Protein AF-A0A933X780-F1 (afdb_monomer)

Solvent-accessible surface area (backbone atoms only — not comparable to full-atom values): 26373 Å² total; per-residue (Å²): 142,81,84,84,80,80,88,83,80,74,68,68,57,56,55,50,53,47,51,50,50,56,69,68,38,46,68,58,71,57,32,76,36,94,58,9,57,83,72,39,31,42,80,44,82,34,67,61,39,40,53,51,49,52,52,54,51,42,51,50,52,38,51,47,37,66,68,48,60,63,80,64,69,94,68,64,56,72,90,46,49,69,42,48,34,57,36,42,28,83,54,33,42,28,38,35,42,24,36,75,82,37,40,37,42,33,31,51,51,22,10,68,27,38,39,36,30,56,84,65,19,63,86,53,32,74,75,35,64,69,56,46,60,54,41,38,73,46,78,52,78,54,53,70,69,55,45,46,51,52,47,52,50,49,42,44,65,73,75,48,58,47,68,86,70,44,24,36,87,72,56,53,68,48,69,44,62,50,68,47,98,84,69,45,77,39,59,31,39,34,31,46,35,33,29,45,48,30,97,90,43,75,90,71,52,42,39,32,29,28,28,17,77,78,76,30,67,23,28,38,38,29,84,81,46,69,53,52,86,75,60,95,56,51,38,57,43,44,74,45,68,83,56,63,83,54,38,8,45,75,69,65,36,69,46,38,86,36,72,59,30,54,53,49,54,45,54,51,51,34,53,54,50,42,49,50,38,58,58,57,63,52,96,61,101,64,86,66,49,74,87,38,51,71,44,78,49,73,46,57,37,85,87,31,46,37,39,39,38,31,33,74,84,34,38,39,42,30,31,46,85,22,33,76,29,36,39,36,34,36,87,65,35,74,62,40,42,76,78,36,61,78,56,41,66,74,51,52,66,52,83,48,75,66,55,66,69,56,50,47,48,53,45,51,52,54,36,48,58,71,72,47,53,62,75,72,51,54,52,35,81,79,60,50,74,43,70,40,76,38,83,41,99,47,90,94,38,71,41,67,44,50,34,36,38,36,33,26,37,61,45,90,84,45,44,85,78,56,51,91,59,56,25,31,37,31,30,34,21,44,83,79,72,32,74,24,31,38,40,44,65,44,89,58,58,74,60,61,87,73,63,95,59,46,46,56,39,20,63,33,48,68,72,76,74,81,74,73,80,70,79,83,81,126

Mean predicted aligned error: 11.71 Å

Nearest PDB structures (foldseek):
  3kvc-assembly1_B  TM=4.389E-01  e=2.195E+00  Bos taurus
  3kvc-assembly1_A  TM=3.727E-01  e=4.472E+00  Bos taurus
  5ulg-assembly1_B  TM=3.854E-01  e=4.234E+00  Bos taurus
  4f3d-assembly1_B  TM=4.021E-01  e=5.880E+00  Bos taurus
  4f2z-assembly1_E  TM=4.090E-01  e=6.211E+00  Bos taurus

Structure (mmCIF, N/CA/C/O backbone):
data_AF-A0A933X780-F1
#
_entry.id   AF-A0A933X780-F1
#
loop_
_atom_site.group_PDB
_atom_site.id
_atom_site.type_symbol
_atom_site.label_atom_id
_atom_site.label_alt_id
_atom_site.label_comp_id
_atom_site.label_asym_id
_atom_site.label_entity_id
_atom_site.label_seq_id
_atom_site.pdbx_PDB_ins_code
_atom_site.Cartn_x
_atom_site.Cartn_y
_atom_site.Cartn_z
_atom_site.occupancy
_atom_site.B_iso_or_equiv
_atom_site.auth_seq_id
_atom_site.auth_comp_id
_atom_site.auth_asym_id
_atom_site.auth_atom_id
_atom_site.pdbx_PDB_model_num
ATOM 1 N N . MET A 1 1 ? -65.358 -18.734 24.220 1.00 37.41 1 MET A N 1
ATOM 2 C CA . MET A 1 1 ? -64.863 -18.271 22.906 1.00 37.41 1 MET A CA 1
ATOM 3 C C . MET A 1 1 ? -64.076 -16.989 23.114 1.00 37.41 1 MET A C 1
ATOM 5 O O . MET A 1 1 ? -64.685 -15.950 23.309 1.00 37.41 1 MET A O 1
ATOM 9 N N . VAL A 1 2 ? -62.746 -17.065 23.125 1.00 32.84 2 VAL A N 1
ATOM 10 C CA . VAL A 1 2 ? -61.863 -15.896 23.002 1.00 32.84 2 VAL A CA 1
ATOM 11 C C . VAL A 1 2 ? -60.892 -16.249 21.886 1.00 32.84 2 VAL A C 1
ATOM 13 O O . VAL A 1 2 ? -60.167 -17.237 21.983 1.00 32.84 2 VAL A O 1
ATOM 16 N N . ALA A 1 3 ? -61.006 -15.525 20.777 1.00 35.06 3 ALA A N 1
ATOM 17 C CA . ALA A 1 3 ? -60.247 -15.760 19.564 1.00 35.06 3 ALA A CA 1
ATOM 18 C C . ALA A 1 3 ? -58.777 -15.384 19.782 1.00 35.06 3 ALA A C 1
ATOM 20 O O . ALA A 1 3 ? -58.467 -14.284 20.238 1.00 35.06 3 ALA A O 1
ATOM 21 N N . ALA A 1 4 ? -57.884 -16.311 19.439 1.00 42.75 4 ALA A N 1
ATOM 22 C CA . ALA A 1 4 ? -56.458 -16.064 19.330 1.00 42.75 4 ALA A CA 1
ATOM 23 C C . ALA A 1 4 ? -56.209 -15.078 18.179 1.00 42.75 4 ALA A C 1
ATOM 25 O O . ALA A 1 4 ? -56.385 -15.415 17.008 1.00 42.75 4 ALA A O 1
ATOM 26 N N . LEU A 1 5 ? -55.816 -13.851 18.519 1.00 39.56 5 LEU A N 1
ATOM 27 C CA . LEU A 1 5 ? -55.283 -12.881 17.569 1.00 39.56 5 LEU A CA 1
ATOM 28 C C . LEU A 1 5 ? -53.861 -13.309 17.197 1.00 39.56 5 LEU A C 1
ATOM 30 O O . LEU A 1 5 ? -52.920 -13.151 17.972 1.00 39.56 5 LEU A O 1
ATOM 34 N N . ALA A 1 6 ? -53.731 -13.892 16.008 1.00 47.03 6 ALA A N 1
ATOM 35 C CA . ALA A 1 6 ? -52.452 -14.127 15.361 1.00 47.03 6 ALA A CA 1
ATOM 36 C C . ALA A 1 6 ? -51.762 -12.782 15.083 1.00 47.03 6 ALA A C 1
ATOM 38 O O . ALA A 1 6 ? -52.353 -11.901 14.463 1.00 47.03 6 ALA A O 1
ATOM 39 N N . LEU A 1 7 ? -50.515 -12.642 15.533 1.00 37.78 7 LEU A N 1
ATOM 40 C CA . LEU A 1 7 ? -49.607 -11.551 15.173 1.00 37.78 7 LEU A CA 1
ATOM 41 C C . LEU A 1 7 ? -49.130 -11.718 13.718 1.00 37.78 7 LEU A C 1
ATOM 43 O O . LEU A 1 7 ? -48.535 -12.755 13.416 1.00 37.78 7 LEU A O 1
ATOM 47 N N . PRO A 1 8 ? -49.290 -10.717 12.830 1.00 53.56 8 PRO A N 1
ATOM 48 C CA . PRO A 1 8 ? -48.587 -10.686 11.553 1.00 53.56 8 PRO A CA 1
ATOM 49 C C . PRO A 1 8 ? -47.634 -9.474 11.431 1.00 53.56 8 PRO A C 1
ATOM 51 O O . PRO A 1 8 ? -47.855 -8.429 12.031 1.00 53.56 8 PRO A O 1
ATOM 54 N N . ALA A 1 9 ? -46.624 -9.610 10.558 1.00 44.94 9 ALA A N 1
ATOM 55 C CA . ALA A 1 9 ? -45.923 -8.525 9.839 1.00 44.94 9 ALA A CA 1
ATOM 56 C C . ALA A 1 9 ? -44.580 -7.934 10.345 1.00 44.94 9 ALA A C 1
ATOM 58 O O . ALA A 1 9 ? -44.161 -6.923 9.794 1.00 44.94 9 ALA A O 1
ATOM 59 N N . ALA A 1 10 ? -43.824 -8.565 11.254 1.00 52.78 10 ALA A N 1
ATOM 60 C CA . ALA A 1 10 ? -42.455 -8.095 11.570 1.00 52.78 10 ALA A CA 1
ATOM 61 C C . ALA A 1 10 ? -41.345 -8.654 10.645 1.00 52.78 10 ALA A C 1
ATOM 63 O O . ALA A 1 10 ? -40.285 -8.054 10.519 1.00 52.78 10 ALA A O 1
ATOM 64 N N . THR A 1 11 ? -41.567 -9.786 9.969 1.00 55.78 11 THR A N 1
ATOM 65 C CA . THR A 1 11 ? -40.511 -10.488 9.206 1.00 55.78 11 THR A CA 1
ATOM 66 C C . THR A 1 11 ? -40.310 -9.989 7.773 1.00 55.78 11 THR A C 1
ATOM 68 O O . THR A 1 11 ? -39.254 -10.208 7.193 1.00 55.78 11 THR A O 1
ATOM 71 N N . ARG A 1 12 ? -41.299 -9.309 7.174 1.00 57.72 12 ARG A N 1
ATOM 72 C CA . ARG A 1 12 ? -41.181 -8.814 5.787 1.00 57.72 12 ARG A CA 1
ATOM 73 C C . ARG A 1 12 ? -40.270 -7.591 5.659 1.00 57.72 12 ARG A C 1
ATOM 75 O O . ARG A 1 12 ? -39.669 -7.408 4.607 1.00 57.72 12 ARG A O 1
ATOM 82 N N . ASP A 1 13 ? -40.169 -6.778 6.708 1.00 74.56 13 ASP A N 1
ATOM 83 C CA . ASP A 1 13 ? -39.358 -5.553 6.704 1.00 74.56 13 ASP A CA 1
ATOM 84 C C . ASP A 1 13 ? -37.859 -5.878 6.856 1.00 74.56 13 ASP A C 1
ATOM 86 O O . ASP A 1 13 ? -37.012 -5.347 6.142 1.00 74.56 13 ASP A O 1
ATOM 90 N N . THR A 1 14 ? -37.521 -6.868 7.691 1.00 79.62 14 THR A N 1
ATOM 91 C CA . THR A 1 14 ? -36.128 -7.276 7.939 1.00 79.62 14 THR A CA 1
ATOM 92 C C . THR A 1 14 ? -35.443 -7.874 6.709 1.00 79.62 14 THR A C 1
ATOM 94 O O . THR A 1 14 ? -34.278 -7.575 6.445 1.00 79.62 14 THR A O 1
ATOM 97 N N . ASP A 1 15 ? -36.158 -8.690 5.928 1.00 85.25 15 ASP A N 1
ATOM 98 C CA . ASP A 1 15 ? -35.606 -9.297 4.710 1.00 85.25 15 ASP A CA 1
ATOM 99 C C . ASP A 1 15 ? -35.384 -8.250 3.614 1.00 85.25 15 ASP A C 1
ATOM 101 O O . ASP A 1 15 ? -34.365 -8.283 2.918 1.00 85.25 15 ASP A O 1
ATOM 105 N N . PHE A 1 16 ? -36.303 -7.288 3.493 1.00 87.00 16 PHE A N 1
ATOM 106 C CA . PHE A 1 16 ? -36.179 -6.180 2.550 1.00 87.00 16 PHE A CA 1
ATOM 107 C C . PHE A 1 16 ? -34.971 -5.296 2.885 1.00 87.00 16 PHE A C 1
ATOM 109 O O . PHE A 1 16 ? -34.128 -5.056 2.021 1.00 87.00 16 PHE A O 1
ATOM 116 N N . GLN A 1 17 ? -34.826 -4.891 4.151 1.00 87.06 17 GLN A N 1
ATOM 117 C CA . GLN A 1 17 ? -33.679 -4.102 4.612 1.00 87.06 17 GLN A CA 1
ATOM 118 C C . GLN A 1 17 ? -32.352 -4.838 4.400 1.00 87.06 17 GLN A C 1
ATOM 120 O O . GLN A 1 17 ? -31.374 -4.239 3.948 1.00 87.06 17 GLN A O 1
ATOM 125 N N . ARG A 1 18 ? -32.310 -6.152 4.664 1.00 92.81 18 ARG A N 1
ATOM 126 C CA . ARG A 1 18 ? -31.123 -6.971 4.388 1.00 92.81 18 ARG A CA 1
ATOM 127 C C . ARG A 1 18 ? -30.786 -6.982 2.902 1.00 92.81 18 ARG A C 1
ATOM 129 O O . ARG A 1 18 ? -29.632 -6.759 2.550 1.00 92.81 18 ARG A O 1
ATOM 136 N N . GLN A 1 19 ? -31.763 -7.223 2.030 1.00 91.69 19 GLN A N 1
ATOM 137 C CA . GLN A 1 19 ? -31.530 -7.225 0.584 1.00 91.69 19 GLN A CA 1
ATOM 138 C C . GLN A 1 19 ? -31.039 -5.867 0.084 1.00 91.69 19 GLN A C 1
ATOM 140 O O . GLN A 1 19 ? -30.086 -5.829 -0.693 1.00 91.69 19 GLN A O 1
ATOM 145 N N . GLN A 1 20 ? -31.628 -4.774 0.567 1.00 90.94 20 GLN A N 1
ATOM 146 C CA . GLN A 1 20 ? -31.200 -3.423 0.221 1.00 90.94 20 GLN A CA 1
ATOM 147 C C . GLN A 1 20 ? -29.749 -3.168 0.655 1.00 90.94 20 GLN A C 1
ATOM 149 O O . GLN A 1 20 ? -28.922 -2.792 -0.172 1.00 90.94 20 GLN A O 1
ATOM 154 N N . LEU A 1 21 ? -29.393 -3.493 1.903 1.00 91.00 21 LEU A N 1
ATOM 155 C CA . LEU A 1 21 ? -28.020 -3.359 2.405 1.00 91.00 21 LEU A CA 1
ATOM 156 C C . LEU A 1 21 ? -27.009 -4.160 1.565 1.00 91.00 21 LEU A C 1
ATOM 158 O O . LEU A 1 21 ? -25.900 -3.695 1.301 1.00 91.00 21 LEU A O 1
ATOM 162 N N . LEU A 1 22 ? -27.378 -5.372 1.139 1.00 93.56 22 LEU A N 1
ATOM 163 C CA . LEU A 1 22 ? -26.531 -6.214 0.293 1.00 93.56 22 LEU A CA 1
ATOM 164 C C . LEU A 1 22 ? -26.395 -5.670 -1.132 1.00 93.56 22 LEU A C 1
ATOM 166 O O . LEU A 1 22 ? -25.344 -5.852 -1.745 1.00 93.56 22 LEU A O 1
ATOM 170 N N . GLN A 1 23 ? -27.424 -5.027 -1.682 1.00 89.50 23 GLN A N 1
ATOM 171 C CA . GLN A 1 23 ? -27.367 -4.406 -3.008 1.00 89.50 23 GLN A CA 1
ATOM 172 C C . GLN A 1 23 ? -26.502 -3.140 -2.984 1.00 89.50 23 GLN A C 1
ATOM 174 O O . GLN A 1 23 ? -25.611 -3.005 -3.828 1.00 89.50 23 GLN A O 1
ATOM 179 N N . ASP A 1 24 ? -26.674 -2.316 -1.950 1.00 87.25 24 ASP A N 1
ATOM 180 C CA . ASP A 1 24 ? -25.985 -1.036 -1.748 1.00 87.25 24 ASP A CA 1
ATOM 181 C C . ASP A 1 24 ? -24.541 -1.186 -1.239 1.00 87.25 24 ASP A C 1
ATOM 183 O O . ASP A 1 24 ? -23.812 -0.198 -1.119 1.00 87.25 24 ASP A O 1
ATOM 187 N N . ALA A 1 25 ? -24.097 -2.415 -0.950 1.00 82.38 25 ALA A N 1
ATOM 188 C CA . ALA A 1 25 ? -22.754 -2.685 -0.454 1.00 82.38 25 ALA A CA 1
ATOM 189 C C . ALA A 1 25 ? -21.683 -2.116 -1.401 1.00 82.38 25 ALA A C 1
ATOM 191 O O . ALA A 1 25 ? -21.535 -2.545 -2.556 1.00 82.38 25 ALA A O 1
ATOM 192 N N . HIS A 1 26 ? -20.907 -1.168 -0.875 1.00 81.00 26 HIS A N 1
ATOM 193 C CA . HIS A 1 26 ? -19.877 -0.462 -1.622 1.00 81.00 26 HIS A CA 1
ATOM 194 C C . HIS A 1 26 ? -18.757 -1.427 -2.039 1.00 81.00 26 HIS A C 1
ATOM 196 O O . HIS A 1 26 ? -18.284 -2.248 -1.245 1.00 81.00 26 HIS A O 1
ATOM 202 N N . GLN A 1 27 ? -18.314 -1.316 -3.292 1.00 74.06 27 GLN A N 1
ATOM 203 C CA . GLN A 1 27 ? -17.174 -2.067 -3.818 1.00 74.06 27 GLN A CA 1
ATOM 204 C C . GLN A 1 27 ? -15.930 -1.182 -3.823 1.00 74.06 27 GLN A C 1
ATOM 206 O O . GLN A 1 27 ? -15.990 -0.044 -4.281 1.00 74.06 27 GLN A O 1
ATOM 211 N N . ASP A 1 28 ? -14.795 -1.697 -3.347 1.00 74.81 28 ASP A N 1
ATOM 212 C CA . ASP A 1 28 ? -13.519 -0.993 -3.483 1.00 74.81 28 ASP A CA 1
ATOM 213 C C . ASP A 1 28 ? -13.150 -0.861 -4.979 1.00 74.81 28 ASP A C 1
ATOM 215 O O . ASP A 1 28 ? -12.984 -1.885 -5.649 1.00 74.81 28 ASP A O 1
ATOM 219 N N . PRO A 1 29 ? -12.977 0.358 -5.531 1.00 71.50 29 PRO A N 1
ATOM 220 C CA . PRO A 1 29 ? -12.545 0.544 -6.918 1.00 71.50 29 PRO A CA 1
ATOM 221 C C . PRO A 1 29 ? -11.200 -0.130 -7.233 1.00 71.50 29 PRO A C 1
ATOM 223 O O . PRO A 1 29 ? -10.924 -0.477 -8.381 1.00 71.50 29 PRO A O 1
ATOM 226 N N . ALA A 1 30 ? -10.343 -0.345 -6.228 1.00 66.62 30 ALA A N 1
ATOM 227 C CA . ALA A 1 30 ? -9.094 -1.075 -6.403 1.00 66.62 30 ALA A CA 1
ATOM 228 C C . ALA A 1 30 ? -9.322 -2.564 -6.712 1.00 66.62 30 ALA A C 1
ATOM 230 O O . ALA A 1 30 ? -8.479 -3.167 -7.383 1.00 66.62 30 ALA A O 1
ATOM 231 N N . ALA A 1 31 ? -10.453 -3.143 -6.290 1.00 66.06 31 ALA A N 1
ATOM 232 C CA . ALA A 1 31 ? -10.796 -4.548 -6.511 1.00 66.06 31 ALA A CA 1
ATOM 233 C C . ALA A 1 31 ? -11.169 -4.866 -7.965 1.00 66.06 31 ALA A C 1
ATOM 235 O O . ALA A 1 31 ? -11.052 -6.012 -8.392 1.00 66.06 31 ALA A O 1
ATOM 236 N N . THR A 1 32 ? -11.563 -3.856 -8.741 1.00 64.19 32 THR A N 1
ATOM 237 C CA . THR A 1 32 ? -11.808 -3.968 -10.188 1.00 64.19 32 THR A CA 1
ATOM 238 C C . THR A 1 32 ? -10.632 -3.453 -11.023 1.00 64.19 32 THR A C 1
ATOM 240 O O . THR A 1 32 ? -10.654 -3.529 -12.250 1.00 64.19 32 THR A O 1
ATOM 243 N N . SER A 1 33 ? -9.580 -2.942 -10.375 1.00 61.41 33 SER A N 1
ATOM 244 C CA . SER A 1 33 ? -8.411 -2.383 -11.053 1.00 61.41 33 SER A CA 1
ATOM 245 C C . SER A 1 33 ? -7.430 -3.466 -11.519 1.00 61.41 33 SER A C 1
ATOM 247 O O . SER A 1 33 ? -7.316 -4.509 -10.879 1.00 61.41 33 SER A O 1
ATOM 249 N N . PRO A 1 34 ? -6.566 -3.180 -12.510 1.00 54.06 34 PRO A N 1
ATOM 250 C CA . PRO A 1 34 ? -5.452 -4.059 -12.869 1.00 54.06 34 PRO A CA 1
ATOM 251 C C . PRO A 1 34 ? -4.495 -4.427 -11.720 1.00 54.06 34 PRO A C 1
ATOM 253 O O . PRO A 1 34 ? -3.725 -5.382 -11.827 1.00 54.06 34 PRO A O 1
ATOM 256 N N . ARG A 1 35 ? -4.500 -3.654 -10.624 1.00 62.41 35 ARG A N 1
ATOM 257 C CA . ARG A 1 35 ? -3.694 -3.915 -9.423 1.00 62.41 35 ARG A CA 1
ATOM 258 C C . ARG A 1 35 ? -4.394 -4.865 -8.441 1.00 62.41 35 ARG A C 1
ATOM 260 O O . ARG A 1 35 ? -3.732 -5.326 -7.512 1.00 62.41 35 ARG A O 1
ATOM 267 N N . ALA A 1 36 ? -5.667 -5.205 -8.663 1.00 68.50 36 ALA A N 1
ATOM 268 C CA . ALA A 1 36 ? -6.486 -6.051 -7.796 1.00 68.50 36 ALA A CA 1
ATOM 269 C C . ALA A 1 36 ? -5.772 -7.348 -7.402 1.00 68.50 36 ALA A C 1
ATOM 271 O O . ALA A 1 36 ? -5.605 -7.630 -6.218 1.00 68.50 36 ALA A O 1
ATOM 272 N N . ALA A 1 37 ? -5.232 -8.077 -8.381 1.00 61.62 37 ALA A N 1
ATOM 273 C CA . ALA A 1 37 ? -4.521 -9.330 -8.135 1.00 61.62 37 ALA A CA 1
ATOM 274 C C . ALA A 1 37 ? -3.248 -9.160 -7.290 1.00 61.62 37 ALA A C 1
ATOM 276 O O . ALA A 1 37 ? -2.963 -9.989 -6.426 1.00 61.62 37 ALA A O 1
ATOM 277 N N . ARG A 1 38 ? -2.493 -8.064 -7.478 1.00 65.25 38 ARG A N 1
ATOM 278 C CA . ARG A 1 38 ? -1.317 -7.761 -6.636 1.00 65.25 38 ARG A CA 1
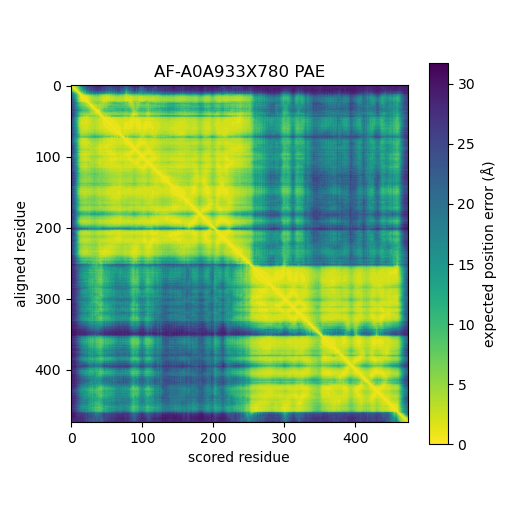ATOM 279 C C . ARG A 1 38 ? -1.726 -7.520 -5.186 1.00 65.25 38 ARG A C 1
ATOM 281 O O . ARG A 1 38 ? -1.008 -7.926 -4.279 1.00 65.25 38 ARG A O 1
ATOM 288 N N . LEU A 1 39 ? -2.884 -6.896 -4.998 1.00 69.06 39 LEU A N 1
ATOM 289 C CA . LEU A 1 39 ? -3.499 -6.637 -3.701 1.00 69.06 39 LEU A CA 1
ATOM 290 C C . LEU A 1 39 ? -4.347 -7.815 -3.199 1.00 69.06 39 LEU A C 1
ATOM 292 O O . LEU A 1 39 ? -5.010 -7.680 -2.180 1.00 69.06 39 LEU A O 1
ATOM 296 N N . ARG A 1 40 ? -4.314 -8.973 -3.882 1.00 79.38 40 ARG A N 1
ATOM 297 C CA . ARG A 1 40 ? -5.053 -10.199 -3.525 1.00 79.38 40 ARG A CA 1
ATOM 298 C C . ARG A 1 40 ? -6.575 -10.030 -3.493 1.00 79.38 40 ARG A C 1
ATOM 300 O O . ARG A 1 40 ? -7.263 -10.824 -2.846 1.00 79.38 40 ARG A O 1
ATOM 307 N N . TYR A 1 41 ? -7.102 -9.036 -4.198 1.00 82.44 41 TYR A N 1
ATOM 308 C CA . TY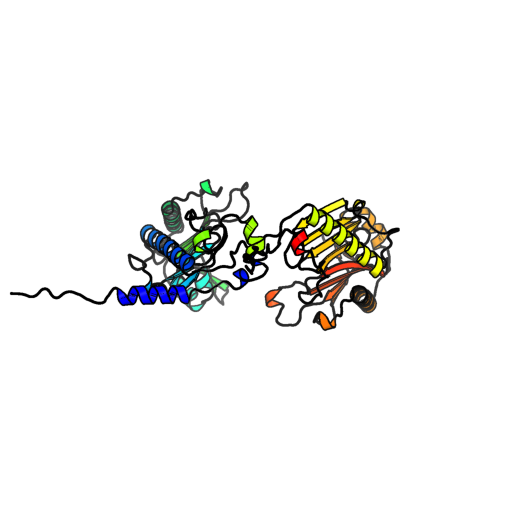R A 1 41 ? -8.532 -8.905 -4.432 1.00 82.44 41 TYR A CA 1
ATOM 309 C C . TYR A 1 41 ? -9.021 -9.953 -5.425 1.00 82.44 41 TYR A C 1
ATOM 311 O O . TYR A 1 41 ? -8.308 -10.342 -6.354 1.00 82.44 41 TYR A O 1
ATOM 319 N N . VAL A 1 42 ? -10.262 -10.382 -5.222 1.00 82.06 42 VAL A N 1
ATOM 320 C CA . VAL A 1 42 ? -11.005 -11.203 -6.170 1.00 82.06 42 VAL A CA 1
ATOM 321 C C . VAL A 1 42 ? -11.977 -10.281 -6.915 1.00 82.06 42 VAL A C 1
ATOM 323 O O . VAL A 1 42 ? -12.804 -9.637 -6.269 1.00 82.06 42 VAL A O 1
ATOM 326 N N . PRO A 1 43 ? -11.922 -10.204 -8.253 1.00 75.06 43 PRO A N 1
ATOM 327 C CA . PRO A 1 43 ? -12.687 -9.240 -9.052 1.00 75.06 43 PRO A CA 1
ATOM 328 C C . PRO A 1 43 ? -14.154 -9.663 -9.270 1.00 75.06 43 PRO A C 1
ATOM 330 O O . PRO A 1 43 ? -14.736 -9.424 -10.323 1.00 75.06 43 PRO A O 1
ATOM 333 N N . THR A 1 44 ? -14.766 -10.320 -8.287 1.00 77.81 44 THR A N 1
ATOM 334 C CA . THR A 1 44 ? -16.165 -10.769 -8.313 1.00 77.81 44 THR A CA 1
ATOM 335 C C . THR A 1 44 ? -16.791 -10.458 -6.974 1.00 77.81 44 THR A C 1
ATOM 337 O O . THR A 1 44 ? -16.220 -10.836 -5.964 1.00 77.81 44 THR A O 1
ATOM 340 N N . ASN A 1 45 ? -17.967 -9.845 -6.925 1.00 83.44 45 ASN A N 1
ATOM 341 C CA . ASN A 1 45 ? -18.632 -9.547 -5.658 1.00 83.44 45 ASN A CA 1
ATOM 342 C C . ASN A 1 45 ? -20.105 -9.950 -5.741 1.00 83.44 45 ASN A C 1
ATOM 344 O O . ASN A 1 45 ? -20.971 -9.138 -6.063 1.00 83.44 45 ASN A O 1
ATOM 348 N N . THR A 1 46 ? -20.365 -11.238 -5.532 1.00 90.75 46 THR A N 1
ATOM 349 C CA . THR A 1 46 ? -21.705 -11.812 -5.651 1.00 90.75 46 THR A CA 1
ATOM 350 C C . THR A 1 46 ? -22.548 -11.495 -4.419 1.00 90.75 46 THR A C 1
ATOM 352 O O . THR A 1 46 ? -22.026 -11.299 -3.320 1.00 90.75 46 THR A O 1
ATOM 355 N N . LEU A 1 47 ? -23.875 -11.519 -4.569 1.00 92.88 47 LEU A N 1
ATOM 356 C CA . LEU A 1 47 ? -24.787 -11.387 -3.427 1.00 92.88 47 LEU A CA 1
ATOM 357 C C . LEU A 1 47 ? -24.549 -12.477 -2.369 1.00 92.88 47 LEU A C 1
ATOM 359 O O . LEU A 1 47 ? -24.572 -12.174 -1.182 1.00 92.88 47 LEU A O 1
ATOM 363 N N . ALA A 1 48 ? -24.237 -13.710 -2.788 1.00 94.19 48 ALA A N 1
ATOM 364 C CA . ALA A 1 48 ? -23.912 -14.810 -1.878 1.00 94.19 48 ALA A CA 1
ATOM 365 C C . ALA A 1 48 ? -22.680 -14.501 -1.008 1.00 94.19 48 ALA A C 1
ATOM 367 O O . ALA A 1 48 ? -22.695 -14.742 0.198 1.00 94.19 48 ALA A O 1
ATOM 368 N N . PHE A 1 49 ? -21.628 -13.915 -1.591 1.00 95.44 49 PHE A N 1
ATOM 369 C CA . PHE A 1 49 ? -20.461 -13.487 -0.819 1.00 95.44 49 PHE A CA 1
ATOM 370 C C . PHE A 1 49 ? -20.791 -12.339 0.136 1.00 95.44 49 PHE A C 1
ATOM 372 O O . PHE A 1 49 ? -20.347 -12.366 1.282 1.00 95.44 49 PHE A O 1
ATOM 379 N N . ARG A 1 50 ? -21.565 -11.340 -0.305 1.00 95.56 50 ARG A N 1
ATOM 380 C CA . ARG A 1 50 ? -21.958 -10.208 0.551 1.00 95.56 50 ARG A CA 1
ATOM 381 C C . ARG A 1 50 ? -22.777 -10.674 1.750 1.00 95.56 50 ARG A C 1
ATOM 383 O O . ARG A 1 50 ? -22.538 -10.214 2.862 1.00 95.56 50 ARG A O 1
ATOM 390 N N . ASP A 1 51 ? -23.690 -11.616 1.533 1.00 96.50 51 ASP A N 1
ATOM 391 C CA . ASP A 1 51 ? -24.517 -12.212 2.582 1.00 96.50 51 ASP A CA 1
ATOM 392 C C . ASP A 1 51 ? -23.677 -13.009 3.597 1.00 96.50 51 ASP A C 1
ATOM 394 O O . ASP A 1 51 ? -23.822 -12.843 4.815 1.00 96.50 51 ASP A O 1
ATOM 398 N N . TYR A 1 52 ? -22.717 -13.797 3.101 1.00 96.69 52 TYR A N 1
ATOM 399 C CA . TYR A 1 52 ? -21.701 -14.448 3.928 1.00 96.69 52 TYR A CA 1
ATOM 400 C C . TYR A 1 52 ? -20.883 -13.426 4.734 1.00 96.69 52 TYR A C 1
ATOM 402 O O . TYR A 1 52 ? -20.737 -13.569 5.950 1.00 96.69 52 TYR A O 1
ATOM 410 N N . ALA A 1 53 ? -20.383 -12.374 4.080 1.00 97.25 53 ALA A N 1
ATOM 411 C CA . ALA A 1 53 ? -19.552 -11.356 4.708 1.00 97.25 53 ALA A CA 1
ATOM 412 C C . ALA A 1 53 ? -20.304 -10.628 5.827 1.00 97.25 53 ALA A C 1
ATOM 414 O O . ALA A 1 53 ? -19.802 -10.546 6.947 1.00 97.25 53 ALA A O 1
ATOM 415 N N . LEU A 1 54 ? -21.535 -10.191 5.556 1.00 97.56 54 LEU A N 1
ATOM 416 C CA . LEU A 1 54 ? -22.428 -9.591 6.542 1.00 97.56 54 LEU A CA 1
ATOM 417 C C . LEU A 1 54 ? -22.631 -10.512 7.754 1.00 97.56 54 LEU A C 1
ATOM 419 O O . LEU A 1 54 ? -22.535 -10.066 8.897 1.00 97.56 54 LEU A O 1
ATOM 423 N N . SER A 1 55 ? -22.857 -11.804 7.518 1.00 97.00 55 SER A N 1
ATOM 424 C CA . SER A 1 55 ? -23.069 -12.785 8.588 1.00 97.00 55 SER A CA 1
ATOM 425 C C . SER A 1 55 ? -21.821 -12.976 9.460 1.00 97.00 55 SER A C 1
ATOM 427 O O . SER A 1 55 ? -21.924 -13.003 10.690 1.00 97.00 55 SER A O 1
ATOM 429 N N . VAL A 1 56 ? -20.627 -13.034 8.856 1.00 97.31 56 VAL A N 1
ATOM 430 C CA . VAL A 1 56 ? -19.350 -13.083 9.591 1.00 97.31 56 VAL A CA 1
ATOM 431 C C . VAL A 1 56 ? -19.143 -11.811 10.414 1.00 97.31 56 VAL A C 1
ATOM 433 O O . VAL A 1 56 ? -18.826 -11.895 11.602 1.00 97.31 56 VAL A O 1
ATOM 436 N N . MET A 1 57 ? -19.362 -10.638 9.816 1.00 97.88 57 MET A N 1
ATOM 437 C CA . MET A 1 57 ? -19.183 -9.347 10.483 1.00 97.88 57 MET A CA 1
ATOM 438 C C . MET A 1 57 ? -20.141 -9.177 11.667 1.00 97.88 57 MET A C 1
ATOM 440 O O . MET A 1 57 ? -19.698 -8.811 12.754 1.00 97.88 57 MET A O 1
ATOM 444 N N . LEU A 1 58 ? -21.424 -9.515 11.502 1.00 97.38 58 LEU A N 1
ATOM 445 C CA . LEU A 1 58 ? -22.412 -9.508 12.587 1.00 97.38 58 LEU A CA 1
ATOM 446 C C . LEU A 1 58 ? -22.060 -10.499 13.699 1.00 97.38 58 LEU A C 1
ATOM 448 O O . LEU A 1 58 ? -22.219 -10.179 14.877 1.00 97.38 58 LEU A O 1
ATOM 452 N N . THR A 1 59 ? -21.568 -11.690 13.351 1.00 96.94 59 THR A N 1
ATOM 453 C CA . THR A 1 59 ? -21.145 -12.693 14.341 1.00 96.94 59 THR A CA 1
ATOM 454 C C . THR A 1 59 ? -20.005 -12.158 15.204 1.00 96.94 59 THR A C 1
ATOM 456 O O . THR A 1 59 ? -20.071 -12.239 16.433 1.00 96.94 59 THR A O 1
ATOM 459 N N . GLN A 1 60 ? -18.988 -11.561 14.577 1.00 96.56 60 GLN A N 1
ATOM 460 C CA . GLN A 1 60 ? -17.854 -10.975 15.291 1.00 96.56 60 GLN A CA 1
ATOM 461 C C . GLN A 1 60 ? -18.264 -9.741 16.101 1.00 96.56 60 GLN A C 1
ATOM 463 O O . GLN A 1 60 ? -17.927 -9.652 17.278 1.00 96.56 60 GLN A O 1
ATOM 468 N N . ALA A 1 61 ? -19.062 -8.835 15.532 1.00 97.12 61 ALA A N 1
ATOM 469 C CA . ALA A 1 61 ? -19.548 -7.654 16.242 1.00 97.12 61 ALA A CA 1
ATOM 470 C C . ALA A 1 61 ? -20.372 -8.029 17.486 1.00 97.12 61 ALA A C 1
ATOM 472 O O . ALA A 1 61 ? -20.161 -7.467 18.559 1.00 97.12 61 ALA A O 1
ATOM 473 N N . ASN A 1 62 ? -21.248 -9.034 17.387 1.00 97.19 62 ASN A N 1
ATOM 474 C CA . ASN A 1 62 ? -22.000 -9.555 18.533 1.00 97.19 62 ASN A CA 1
ATOM 475 C C . ASN A 1 62 ? -21.113 -10.271 19.558 1.00 97.19 62 ASN A C 1
ATOM 477 O O . ASN A 1 62 ? -21.363 -10.185 20.762 1.00 97.19 62 ASN A O 1
ATOM 481 N N . HIS A 1 63 ? -20.083 -10.994 19.109 1.00 95.25 63 HIS A N 1
ATOM 482 C CA . HIS A 1 63 ? -19.100 -11.586 20.012 1.00 95.25 63 HIS A CA 1
ATOM 483 C C . HIS A 1 63 ? -18.392 -10.495 20.827 1.00 95.25 63 HIS A C 1
ATOM 485 O O . HIS A 1 63 ? -18.426 -10.551 22.056 1.00 95.25 63 HIS A O 1
ATOM 491 N N . LEU A 1 64 ? -17.868 -9.460 20.165 1.00 95.50 64 LEU A N 1
ATOM 492 C CA . LEU A 1 64 ? -17.231 -8.316 20.817 1.00 95.50 64 LEU A CA 1
ATOM 493 C C . LEU A 1 64 ? -18.187 -7.561 21.741 1.00 95.50 64 LEU A C 1
ATOM 495 O O . LEU A 1 64 ? -17.824 -7.276 22.877 1.00 95.50 64 LEU A O 1
ATOM 499 N N . ASN A 1 65 ? -19.411 -7.268 21.292 1.00 95.44 65 ASN A N 1
ATOM 500 C CA . ASN A 1 65 ? -20.387 -6.536 22.098 1.00 95.44 65 ASN A CA 1
ATOM 501 C C . ASN A 1 65 ? -20.654 -7.237 23.438 1.00 95.44 65 ASN A C 1
ATOM 503 O O . ASN A 1 65 ? -20.692 -6.585 24.479 1.00 95.44 65 ASN A O 1
ATOM 507 N N . ARG A 1 66 ? -20.754 -8.574 23.428 1.00 94.38 66 ARG A N 1
ATOM 508 C CA . ARG A 1 66 ? -20.919 -9.375 24.650 1.00 94.38 66 ARG A CA 1
ATOM 509 C C . ARG A 1 66 ? -19.664 -9.404 25.517 1.00 94.38 66 ARG A C 1
ATOM 511 O O . ARG A 1 66 ? -19.779 -9.267 26.730 1.00 94.38 66 ARG A O 1
ATOM 518 N N . GLN A 1 67 ? -18.487 -9.590 24.918 1.00 94.75 67 GLN A N 1
ATOM 519 C CA . GLN A 1 67 ? -17.232 -9.703 25.671 1.00 94.75 67 GLN A CA 1
ATOM 520 C C . GLN A 1 67 ? -16.791 -8.369 26.282 1.00 94.75 67 GLN A C 1
ATOM 522 O O . GLN A 1 67 ? -16.254 -8.341 27.386 1.00 94.75 67 GLN A O 1
ATOM 527 N N . TRP A 1 68 ? -16.999 -7.264 25.569 1.00 95.06 68 TRP A N 1
ATOM 528 C CA . TRP A 1 68 ? -16.474 -5.946 25.935 1.00 95.06 68 TRP A CA 1
ATOM 529 C C . TRP A 1 68 ? -17.535 -4.983 26.463 1.00 95.06 68 TRP A C 1
ATOM 531 O O . TRP A 1 68 ? -17.179 -3.886 26.888 1.00 95.06 68 TRP A O 1
ATOM 541 N N . GLN A 1 69 ? -18.812 -5.384 26.451 1.00 93.06 69 GLN A N 1
ATOM 542 C CA . GLN A 1 69 ? -19.942 -4.580 26.925 1.00 93.06 69 GLN A CA 1
ATOM 543 C C . GLN A 1 69 ? -19.961 -3.192 26.271 1.00 93.06 69 GLN A C 1
ATOM 545 O O . GLN A 1 69 ? -19.971 -2.164 26.943 1.00 93.06 69 GLN A O 1
ATOM 550 N N . LEU A 1 70 ? -19.951 -3.159 24.935 1.00 91.19 70 LEU A N 1
ATOM 551 C CA . LEU A 1 70 ? -19.729 -1.937 24.148 1.00 91.19 70 LEU A CA 1
ATOM 552 C C . LEU A 1 70 ? -20.845 -0.885 24.266 1.00 91.19 70 LEU A C 1
ATOM 554 O O . LEU A 1 70 ? -20.732 0.198 23.699 1.00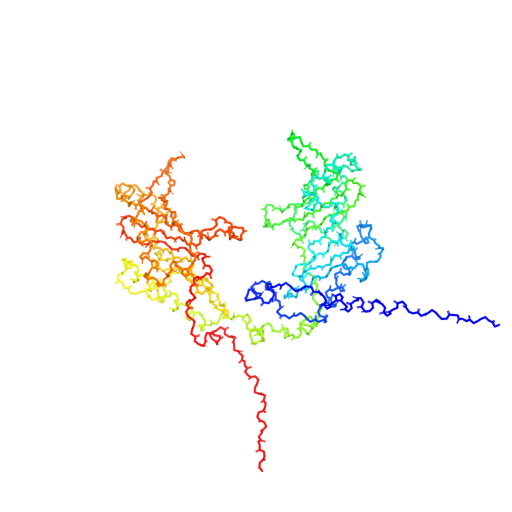 91.19 70 LEU A O 1
ATOM 558 N N . GLY A 1 71 ? -21.925 -1.185 24.992 1.00 86.44 71 GLY A N 1
ATOM 559 C CA . GLY A 1 71 ? -23.082 -0.299 25.119 1.00 86.44 71 GLY A CA 1
ATOM 560 C C . GLY A 1 71 ? -23.931 -0.236 23.848 1.00 86.44 71 GLY A C 1
ATOM 561 O O . GLY A 1 71 ? -24.711 0.697 23.680 1.00 86.44 71 GLY A O 1
ATOM 562 N N . ILE A 1 72 ? -23.776 -1.216 22.953 1.00 89.56 72 ILE A N 1
ATOM 563 C CA . ILE A 1 72 ? -24.637 -1.419 21.784 1.00 89.56 72 ILE A CA 1
ATOM 564 C C . ILE A 1 72 ? -25.821 -2.292 22.218 1.00 89.56 72 ILE A C 1
ATOM 566 O O . ILE A 1 72 ? -25.711 -3.040 23.195 1.00 89.56 72 ILE A O 1
ATOM 570 N N . ALA A 1 73 ? -26.945 -2.226 21.494 1.00 83.75 73 ALA A N 1
ATOM 571 C CA . ALA A 1 73 ? -28.072 -3.143 21.676 1.00 83.75 73 ALA A CA 1
ATOM 572 C C . ALA A 1 73 ? -27.576 -4.593 21.898 1.00 83.75 73 ALA A C 1
ATOM 574 O O . ALA A 1 73 ? -26.642 -5.009 21.205 1.00 83.75 73 ALA A O 1
ATOM 575 N N . PRO A 1 74 ? -28.162 -5.369 22.838 1.00 84.69 74 PRO A N 1
ATOM 576 C CA . PRO A 1 74 ? -27.623 -6.672 23.251 1.00 84.69 74 PRO A CA 1
ATOM 577 C C . PRO A 1 74 ? -27.347 -7.633 22.090 1.00 84.69 74 PRO A C 1
ATOM 579 O O . PRO A 1 74 ? -26.399 -8.418 22.143 1.00 84.69 74 PRO A O 1
ATOM 582 N N . GLN A 1 75 ? -28.153 -7.528 21.030 1.00 92.56 75 GLN A N 1
ATOM 583 C CA . GLN A 1 75 ? -27.947 -8.197 19.759 1.00 92.56 75 GLN A CA 1
ATOM 584 C C . GLN A 1 75 ? -27.930 -7.165 18.626 1.00 92.56 75 GLN A C 1
ATOM 586 O O . GLN A 1 75 ? -28.920 -6.494 18.344 1.00 92.56 75 GLN A O 1
ATOM 591 N N . ILE A 1 76 ? -26.785 -7.055 17.961 1.00 94.44 76 ILE A N 1
ATOM 592 C CA . ILE A 1 76 ? -26.623 -6.303 16.724 1.00 94.44 76 ILE A CA 1
ATOM 593 C C . ILE A 1 76 ? -27.261 -7.133 15.610 1.00 94.44 76 ILE A C 1
ATOM 595 O O . ILE A 1 76 ? -26.815 -8.248 15.330 1.00 94.44 76 ILE A O 1
ATOM 599 N N . ALA A 1 77 ? -28.305 -6.590 14.996 1.00 94.25 77 ALA A N 1
ATOM 600 C CA . ALA A 1 77 ? -29.002 -7.154 13.856 1.00 94.25 77 ALA A CA 1
ATOM 601 C C . ALA A 1 77 ? -28.841 -6.232 12.632 1.00 94.25 77 ALA A C 1
ATOM 603 O O . ALA A 1 77 ? -28.125 -5.227 12.690 1.00 94.25 77 ALA A O 1
ATOM 604 N N . THR A 1 78 ? -29.419 -6.625 11.496 1.00 94.00 78 THR A N 1
ATOM 605 C CA . THR A 1 78 ? -29.147 -5.978 10.199 1.00 94.00 78 THR A CA 1
ATOM 606 C C . THR A 1 78 ? -29.695 -4.551 10.145 1.00 94.00 78 THR A C 1
ATOM 608 O O . THR A 1 78 ? -29.030 -3.668 9.617 1.00 94.00 78 THR A O 1
ATOM 611 N N . GLU A 1 79 ? -30.832 -4.304 10.788 1.00 91.94 79 GLU A N 1
ATOM 612 C CA . GLU A 1 79 ? -31.490 -3.001 10.925 1.00 91.94 79 GLU A CA 1
ATOM 613 C C . GLU A 1 79 ? -30.643 -1.956 11.673 1.00 91.94 79 GLU A C 1
ATOM 615 O O . GLU A 1 79 ? -30.875 -0.756 11.553 1.00 91.94 79 GLU A O 1
ATOM 620 N N . HIS A 1 80 ? -29.628 -2.384 12.432 1.00 94.31 80 HIS A N 1
ATOM 621 C CA . HIS A 1 80 ? -28.710 -1.465 13.107 1.00 94.31 80 HIS A CA 1
ATOM 622 C C . HIS A 1 80 ? -27.539 -1.026 12.214 1.00 94.31 80 HIS A C 1
ATOM 624 O O . HIS A 1 80 ? -26.775 -0.136 12.602 1.00 94.31 80 HIS A O 1
ATOM 630 N N . ILE A 1 81 ? -27.351 -1.654 11.049 1.00 96.06 81 ILE A N 1
ATOM 631 C CA . ILE A 1 81 ? -26.219 -1.389 10.163 1.00 96.06 81 ILE A CA 1
ATOM 632 C C . ILE A 1 81 ? -26.535 -0.189 9.278 1.00 96.06 81 ILE A C 1
ATOM 634 O O . ILE A 1 81 ? -27.453 -0.211 8.469 1.00 96.06 81 ILE A O 1
ATOM 638 N N . THR A 1 82 ? -25.715 0.849 9.392 1.00 95.25 82 THR A N 1
ATOM 639 C CA . THR A 1 82 ? -25.818 2.061 8.571 1.00 95.25 82 THR A CA 1
ATOM 640 C C . THR A 1 82 ? -24.898 2.027 7.357 1.00 95.25 82 THR A C 1
ATOM 642 O O . THR A 1 82 ? -25.060 2.831 6.444 1.00 95.25 82 THR A O 1
ATOM 645 N N . ARG A 1 83 ? -23.895 1.141 7.349 1.00 95.75 83 ARG A N 1
ATOM 646 C CA . ARG A 1 83 ? -22.971 0.967 6.223 1.00 95.75 83 ARG A CA 1
ATOM 647 C C . ARG A 1 83 ? -22.410 -0.448 6.186 1.00 95.75 83 ARG A C 1
ATOM 649 O O . ARG A 1 83 ? -21.999 -0.966 7.223 1.00 95.75 83 ARG A O 1
ATOM 656 N N . LEU A 1 84 ? -22.332 -1.017 4.985 1.00 96.38 84 LEU A N 1
ATOM 657 C CA . LEU A 1 84 ? -21.658 -2.278 4.688 1.00 96.38 84 LEU A CA 1
ATOM 658 C C . LEU A 1 84 ? -20.667 -2.064 3.537 1.00 96.38 84 LEU A C 1
ATOM 660 O O . LEU A 1 84 ? -21.057 -1.694 2.431 1.00 96.38 84 LEU A O 1
ATOM 664 N N . ASP A 1 85 ? -19.393 -2.346 3.792 1.00 95.19 85 ASP A N 1
ATOM 665 C CA . ASP A 1 85 ? -18.364 -2.478 2.763 1.00 95.19 85 ASP A CA 1
ATOM 666 C C . ASP A 1 85 ? -17.914 -3.944 2.749 1.00 95.19 85 ASP A C 1
ATOM 668 O O . ASP A 1 85 ? -17.459 -4.458 3.769 1.00 95.19 85 ASP A O 1
ATOM 672 N N . ALA A 1 86 ? -18.019 -4.635 1.614 1.00 94.81 86 ALA A N 1
ATOM 673 C CA . ALA A 1 86 ? -17.604 -6.033 1.511 1.00 94.81 86 ALA A CA 1
ATOM 674 C C . ALA A 1 86 ? -16.921 -6.288 0.170 1.00 94.81 86 ALA A C 1
ATOM 676 O O . ALA A 1 86 ? -17.558 -6.307 -0.884 1.00 94.81 86 ALA A O 1
ATOM 677 N N . THR A 1 87 ? -15.612 -6.508 0.228 1.00 94.12 87 THR A N 1
ATOM 678 C CA . THR A 1 87 ? -14.762 -6.809 -0.920 1.00 94.12 87 THR A CA 1
ATOM 679 C C . THR A 1 87 ? -14.090 -8.163 -0.703 1.00 94.12 87 THR A C 1
ATOM 681 O O . THR A 1 87 ? -13.474 -8.382 0.345 1.00 94.12 87 THR A O 1
ATOM 684 N N . PRO A 1 88 ? -14.192 -9.098 -1.656 1.00 92.06 88 PRO A N 1
ATOM 685 C CA . PRO A 1 88 ? -13.571 -10.397 -1.502 1.00 92.06 88 PRO A CA 1
ATOM 686 C C . PRO A 1 88 ? -12.078 -10.332 -1.785 1.00 92.06 88 PRO A C 1
ATOM 688 O O . PRO A 1 88 ? -11.607 -9.735 -2.754 1.00 92.06 88 PRO A O 1
ATOM 691 N N . MET A 1 89 ? -11.334 -11.008 -0.928 1.00 90.81 89 MET A N 1
ATOM 692 C CA . MET A 1 89 ? -9.914 -11.274 -1.067 1.00 90.81 89 MET A CA 1
ATOM 693 C C . MET A 1 89 ? -9.678 -12.774 -1.061 1.00 90.81 89 MET A C 1
ATOM 695 O O . MET A 1 89 ? -10.528 -13.564 -0.637 1.00 90.81 89 MET A O 1
ATOM 699 N N . VAL A 1 90 ? -8.485 -13.193 -1.471 1.00 87.62 90 VAL A N 1
ATOM 700 C CA . VAL A 1 90 ? -8.198 -14.629 -1.512 1.00 87.62 90 VAL A CA 1
ATOM 701 C C . VAL A 1 90 ? -8.112 -15.273 -0.127 1.00 87.62 90 VAL A C 1
ATOM 703 O O . VAL A 1 90 ? -8.352 -16.467 0.012 1.00 87.62 90 VAL A O 1
ATOM 706 N N . ALA A 1 91 ? -7.786 -14.483 0.895 1.00 89.50 91 ALA A N 1
ATOM 707 C CA . ALA A 1 91 ? -7.743 -14.919 2.289 1.00 89.50 91 ALA A CA 1
ATOM 708 C C . ALA A 1 91 ? -9.046 -14.629 3.061 1.00 89.50 91 ALA A C 1
ATOM 710 O O . ALA A 1 91 ? -9.104 -14.875 4.260 1.00 89.50 91 ALA A O 1
ATOM 711 N N . GLY A 1 92 ? -10.089 -14.117 2.396 1.00 94.25 92 GLY A N 1
ATOM 712 C CA . GLY A 1 92 ? -11.386 -13.835 3.010 1.00 94.25 92 GLY A CA 1
ATOM 713 C C . GLY A 1 92 ? -11.873 -12.422 2.745 1.00 94.25 92 GLY A C 1
ATOM 714 O O . GLY A 1 92 ? -11.745 -11.902 1.645 1.00 94.25 92 GLY A O 1
ATOM 715 N N . ILE A 1 93 ? -12.471 -11.802 3.751 1.00 95.44 93 ILE A N 1
ATOM 716 C CA . ILE A 1 93 ? -13.180 -10.532 3.600 1.00 95.44 93 ILE A CA 1
ATOM 717 C C . ILE A 1 93 ? -12.226 -9.349 3.817 1.00 95.44 93 ILE A C 1
ATOM 719 O O . ILE A 1 93 ? -11.441 -9.353 4.767 1.00 95.44 93 ILE A O 1
ATOM 723 N N . ALA A 1 94 ? -12.339 -8.320 2.980 1.00 95.38 94 ALA A N 1
ATOM 724 C CA . ALA A 1 94 ? -11.921 -6.958 3.300 1.00 95.38 94 ALA A CA 1
ATOM 725 C C . ALA A 1 94 ? -13.131 -6.023 3.331 1.00 95.38 94 ALA A C 1
ATOM 727 O O . ALA A 1 94 ? -14.035 -6.143 2.506 1.00 95.38 94 ALA A O 1
ATOM 728 N N . GLY A 1 95 ? -13.142 -5.086 4.273 1.00 95.81 95 GLY A N 1
ATOM 729 C CA . GLY A 1 95 ? -14.242 -4.140 4.457 1.00 95.81 95 GLY A CA 1
ATOM 730 C C . GLY A 1 95 ? -14.728 -4.117 5.899 1.00 95.81 95 GLY A C 1
ATOM 731 O O . GLY A 1 95 ? -13.936 -4.309 6.816 1.00 95.81 95 GLY A O 1
ATOM 732 N N . GLY A 1 96 ? -16.010 -3.864 6.127 1.00 97.44 96 GLY A N 1
ATOM 733 C CA . GLY A 1 96 ? -16.559 -3.774 7.472 1.00 97.44 96 GLY A CA 1
ATOM 734 C C . GLY A 1 96 ? -18.030 -3.388 7.522 1.00 97.44 96 GLY A C 1
ATOM 735 O O . GLY A 1 96 ? -18.650 -3.098 6.499 1.00 97.44 96 GLY A O 1
ATOM 736 N N . ILE A 1 97 ? -18.561 -3.350 8.742 1.00 98.00 97 ILE A N 1
ATOM 737 C CA . ILE A 1 97 ? -19.875 -2.776 9.043 1.00 98.00 97 ILE A CA 1
ATOM 738 C C . ILE A 1 97 ? -19.725 -1.561 9.948 1.00 98.00 97 ILE A C 1
ATOM 740 O O . ILE A 1 97 ? -18.879 -1.540 10.849 1.00 98.00 97 ILE A O 1
ATOM 744 N N . THR A 1 98 ? -20.595 -0.579 9.735 1.00 97.69 98 THR A N 1
ATOM 745 C CA . THR A 1 98 ? -20.837 0.503 10.689 1.00 97.69 98 THR A CA 1
ATOM 746 C C . THR A 1 98 ? -22.227 0.336 11.278 1.00 97.69 98 THR A C 1
ATOM 748 O O . THR A 1 98 ? -23.207 0.230 10.544 1.00 97.69 98 THR A O 1
ATOM 751 N N . VAL A 1 99 ? -22.307 0.331 12.604 1.00 97.00 99 VAL A N 1
ATOM 752 C CA . VAL A 1 99 ? -23.546 0.204 13.371 1.00 97.00 99 VAL A CA 1
ATOM 753 C C . VAL A 1 99 ? -23.907 1.565 13.954 1.00 97.00 99 VAL A C 1
ATOM 755 O O . VAL A 1 99 ? -23.062 2.223 14.570 1.00 97.00 99 VAL A O 1
ATOM 758 N N . SER A 1 100 ? -25.152 1.997 13.742 1.00 94.00 100 SER A N 1
ATOM 759 C CA . SER A 1 100 ? -25.692 3.276 14.233 1.00 94.00 100 SER A CA 1
ATOM 760 C C . SER A 1 100 ? -24.813 4.495 13.905 1.00 94.00 100 SER A C 1
ATOM 762 O O . SER A 1 100 ? -24.709 5.415 14.712 1.00 94.00 100 SER A O 1
ATOM 764 N N . ASN A 1 101 ? -24.134 4.484 12.751 1.00 94.56 101 ASN A N 1
ATOM 765 C CA . ASN A 1 101 ? -23.179 5.514 12.323 1.00 94.56 101 ASN A CA 1
ATOM 766 C C . ASN A 1 101 ? -22.067 5.835 13.349 1.00 94.56 101 ASN A C 1
ATOM 768 O O . ASN A 1 101 ? -21.528 6.938 13.359 1.00 94.56 101 ASN A O 1
ATOM 772 N N . ARG A 1 102 ? -21.747 4.885 14.236 1.00 94.50 102 ARG A N 1
ATOM 773 C CA . ARG A 1 102 ? -20.844 5.103 15.375 1.00 94.50 102 ARG A CA 1
ATOM 774 C C . ARG A 1 102 ? -19.827 3.988 15.543 1.00 94.50 102 ARG A C 1
ATOM 776 O O . ARG A 1 102 ? -18.638 4.260 15.661 1.00 94.50 102 ARG A O 1
ATOM 783 N N . PHE A 1 103 ? -20.288 2.743 15.577 1.00 97.19 103 PHE A N 1
ATOM 784 C CA . PHE A 1 103 ? -19.426 1.607 15.885 1.00 97.19 103 PHE A CA 1
ATOM 785 C C . PHE A 1 103 ? -18.970 0.945 14.598 1.00 97.19 103 PHE A C 1
ATOM 787 O O . PHE A 1 103 ? -19.785 0.387 13.862 1.00 97.19 103 PHE A O 1
ATOM 794 N N . ARG A 1 104 ? -17.672 1.002 14.321 1.00 97.69 104 ARG A N 1
ATOM 795 C CA . ARG A 1 104 ? -17.072 0.416 13.127 1.00 97.69 104 ARG A CA 1
ATOM 796 C C . ARG A 1 104 ? -16.380 -0.892 13.477 1.00 97.69 104 ARG A C 1
ATOM 798 O O . ARG A 1 104 ? -15.590 -0.937 14.413 1.00 97.69 104 ARG A O 1
ATOM 805 N N . PHE A 1 105 ? -16.629 -1.925 12.680 1.00 98.12 105 PHE A N 1
ATOM 806 C CA . PHE A 1 105 ? -15.957 -3.222 12.754 1.00 98.12 105 PHE A CA 1
ATOM 807 C C . PHE A 1 105 ? -15.353 -3.520 11.388 1.00 98.12 105 PHE A C 1
ATOM 809 O O . PHE A 1 105 ? -16.101 -3.593 10.413 1.00 98.12 105 PHE A O 1
ATOM 816 N N . ALA A 1 106 ? -14.030 -3.673 11.293 1.00 97.69 106 ALA A N 1
ATOM 817 C CA . ALA A 1 106 ? -13.358 -3.846 10.007 1.00 97.69 106 ALA A CA 1
ATOM 818 C C . ALA A 1 106 ? -12.481 -5.098 9.928 1.00 97.69 106 ALA A C 1
ATOM 820 O O . ALA A 1 106 ? -11.917 -5.587 10.914 1.00 97.69 106 ALA A O 1
ATOM 821 N N . PHE A 1 107 ? -12.371 -5.583 8.697 1.00 97.44 107 PHE A N 1
ATOM 822 C CA . PHE A 1 107 ? -11.676 -6.786 8.296 1.00 97.44 107 PHE A CA 1
ATOM 823 C C . PHE A 1 107 ? -10.704 -6.489 7.160 1.00 97.44 107 PHE A C 1
ATOM 825 O O . PHE A 1 107 ? -11.013 -5.709 6.257 1.00 97.44 107 PHE A O 1
ATOM 832 N N . THR A 1 108 ? -9.568 -7.181 7.177 1.00 94.44 108 THR A N 1
ATOM 833 C CA . THR A 1 108 ? -8.577 -7.165 6.096 1.00 94.44 108 THR A CA 1
ATOM 834 C C . THR A 1 108 ? -8.056 -8.578 5.897 1.00 94.44 108 THR A C 1
ATOM 836 O O . THR A 1 108 ? -7.619 -9.207 6.858 1.00 94.44 108 THR A O 1
ATOM 839 N N . GLU A 1 109 ? -8.090 -9.093 4.666 1.00 91.75 109 GLU A N 1
ATOM 840 C CA . GLU A 1 109 ? -7.649 -10.461 4.349 1.00 91.75 109 GLU A CA 1
ATOM 841 C C . GLU A 1 109 ? -8.293 -11.535 5.256 1.00 91.75 109 GLU A C 1
ATOM 843 O O . GLU A 1 109 ? -7.624 -12.461 5.708 1.00 91.75 109 GLU A O 1
ATOM 848 N N . GLY A 1 110 ? -9.583 -11.391 5.582 1.00 94.94 110 GLY A N 1
ATOM 849 C CA . GLY A 1 110 ? -10.312 -12.320 6.455 1.00 94.94 110 GLY A CA 1
ATOM 850 C C . GLY A 1 110 ? -9.984 -12.203 7.946 1.00 94.94 110 GLY A C 1
ATOM 851 O O . GLY A 1 110 ? -10.558 -12.931 8.752 1.00 94.94 110 GLY A O 1
ATOM 852 N N . LYS A 1 111 ? -9.094 -11.289 8.337 1.00 95.38 111 LYS A N 1
ATOM 853 C CA . LYS A 1 111 ? -8.739 -11.015 9.733 1.00 95.38 111 LYS A CA 1
ATOM 854 C C . LYS A 1 111 ? -9.670 -9.958 10.297 1.00 95.38 111 LYS A C 1
ATOM 856 O O . LYS A 1 111 ? -9.903 -8.954 9.630 1.00 95.38 111 LYS A O 1
ATOM 861 N N . PHE A 1 112 ? -10.140 -10.131 11.526 1.00 96.31 112 PHE A N 1
ATOM 862 C CA . PHE A 1 112 ? -10.753 -9.034 12.270 1.00 96.31 112 PHE A CA 1
ATOM 863 C C . PHE A 1 112 ? -9.643 -8.115 12.791 1.00 96.31 112 PHE A C 1
ATOM 865 O O . PHE A 1 112 ? -8.877 -8.511 13.669 1.00 96.31 112 PHE A O 1
ATOM 872 N N . VAL A 1 113 ? -9.521 -6.919 12.212 1.00 96.38 113 VAL A N 1
ATOM 873 C CA . VAL A 1 113 ? -8.365 -6.040 12.455 1.00 96.38 113 VAL A CA 1
ATOM 874 C C . VAL A 1 113 ? -8.704 -4.800 13.258 1.00 96.38 113 VAL A C 1
ATOM 876 O O . VAL A 1 113 ? -7.797 -4.235 13.860 1.00 96.38 113 VAL A O 1
ATOM 879 N N . LEU A 1 114 ? -9.967 -4.364 13.262 1.00 97.00 114 LEU A N 1
ATOM 880 C CA . LEU A 1 114 ? -10.332 -3.056 13.795 1.00 97.00 114 LEU A CA 1
ATOM 881 C C . LEU A 1 114 ? -11.714 -3.061 14.450 1.00 97.00 114 LEU A C 1
ATOM 883 O O . LEU A 1 114 ? -12.694 -3.504 13.848 1.00 97.00 114 LEU A O 1
ATOM 887 N N . TYR A 1 115 ? -11.795 -2.460 15.634 1.00 98.06 115 TYR A N 1
ATOM 888 C CA . TYR A 1 115 ? -13.032 -1.910 16.185 1.00 98.06 115 TYR A CA 1
ATOM 889 C C . TYR A 1 115 ? -12.816 -0.450 16.583 1.00 98.06 115 TYR A C 1
ATOM 891 O O . TYR A 1 115 ? -11.760 -0.121 17.121 1.00 98.06 115 TYR A O 1
ATOM 899 N N . GLN A 1 116 ? -13.802 0.412 16.334 1.00 97.62 116 GLN A N 1
ATOM 900 C CA . GLN A 1 116 ? -13.782 1.821 16.732 1.00 97.62 116 GLN A CA 1
ATOM 901 C C . GLN A 1 116 ? -15.170 2.292 17.164 1.00 97.62 116 GLN A C 1
ATOM 903 O O . GLN A 1 116 ? -16.157 2.046 16.474 1.00 97.62 116 GLN A O 1
ATOM 908 N N . ASP A 1 117 ? -15.225 3.016 18.275 1.00 96.62 117 ASP A N 1
ATOM 909 C CA . ASP A 1 117 ? -16.329 3.889 18.654 1.00 96.62 117 ASP A CA 1
ATOM 910 C C . ASP A 1 117 ? -15.995 5.311 18.191 1.00 96.62 117 ASP A C 1
ATOM 912 O O . ASP A 1 117 ? -15.193 5.999 18.827 1.00 96.62 117 ASP A O 1
ATOM 916 N N . GLY A 1 118 ? -16.607 5.757 17.093 1.00 91.50 118 GLY A N 1
ATOM 917 C CA . GLY A 1 118 ? -16.301 7.050 16.475 1.00 91.50 118 GLY A CA 1
ATOM 918 C C . GLY A 1 118 ? -16.620 8.280 17.332 1.00 91.50 118 GLY A C 1
ATOM 919 O O . GLY A 1 118 ? -16.260 9.388 16.955 1.00 91.50 118 GLY A O 1
ATOM 920 N N . LEU A 1 119 ? -17.271 8.117 18.493 1.00 91.06 119 LEU A N 1
ATOM 921 C CA . LEU A 1 119 ? -17.478 9.213 19.446 1.00 91.06 119 LEU A CA 1
ATOM 922 C C . LEU A 1 119 ? -16.388 9.316 20.517 1.00 91.06 119 LEU A C 1
ATOM 924 O O . LEU A 1 119 ? -16.339 10.321 21.223 1.00 91.06 119 LEU A O 1
ATOM 928 N N . LEU A 1 120 ? -15.582 8.274 20.720 1.00 92.44 120 LEU A N 1
ATOM 929 C CA . LEU A 1 120 ? -14.665 8.200 21.862 1.00 92.44 120 LEU A CA 1
ATOM 930 C C . LEU A 1 120 ? -13.253 7.737 21.500 1.00 92.44 120 LEU A C 1
ATOM 932 O O . LEU A 1 120 ? -12.351 7.902 22.322 1.00 92.44 120 LEU A O 1
ATOM 936 N N . CYS A 1 121 ? -13.041 7.151 20.320 1.00 94.25 121 CYS A N 1
ATOM 937 C CA . CYS A 1 121 ? -11.702 6.790 19.873 1.00 94.25 121 CYS A CA 1
ATOM 938 C C . CYS A 1 121 ? -10.880 8.048 19.568 1.00 94.25 121 CYS A C 1
ATOM 940 O O . CYS A 1 121 ? -11.404 9.075 19.121 1.00 94.25 121 CYS A O 1
ATOM 942 N N . TRP A 1 122 ? -9.574 7.973 19.809 1.00 94.38 122 TRP A N 1
ATOM 943 C CA . TRP A 1 122 ? -8.673 9.103 19.630 1.00 94.38 122 TRP A CA 1
ATOM 944 C C . TRP A 1 122 ? -8.624 9.572 18.174 1.00 94.38 122 TRP A C 1
ATOM 946 O O . TRP A 1 122 ? -8.708 10.768 17.929 1.00 94.38 122 TRP A O 1
ATOM 956 N N . GLN A 1 123 ? -8.556 8.645 17.213 1.00 90.50 123 GLN A N 1
ATOM 957 C CA . GLN A 1 123 ? -8.402 8.957 15.785 1.00 90.50 123 GLN A CA 1
ATOM 958 C C . GLN A 1 123 ? -9.528 9.841 15.215 1.00 90.50 123 GLN A C 1
ATOM 960 O O . GLN A 1 123 ? -9.272 10.679 14.347 1.00 90.50 123 GLN A O 1
ATOM 965 N N . ASP A 1 124 ? -10.764 9.649 15.678 1.00 88.25 124 ASP A N 1
ATOM 966 C CA . ASP A 1 124 ? -11.897 10.471 15.245 1.00 88.25 124 ASP A CA 1
ATOM 967 C C . ASP A 1 124 ? -12.009 11.743 16.094 1.00 88.25 124 ASP A C 1
ATOM 969 O O . ASP A 1 124 ? -12.203 12.834 15.558 1.00 88.25 124 ASP A O 1
ATOM 973 N N . THR A 1 125 ? -11.782 11.627 17.405 1.00 90.25 125 THR A N 1
ATOM 974 C CA . THR A 1 125 ? -11.876 12.755 18.343 1.00 90.25 125 THR A CA 1
ATOM 975 C C . THR A 1 125 ? -10.794 13.811 18.099 1.00 90.25 125 THR A C 1
ATOM 977 O O . THR A 1 125 ? -11.068 15.001 18.211 1.00 90.25 125 THR A O 1
ATOM 980 N N . GLU A 1 126 ? -9.564 13.419 17.746 1.00 91.56 126 GLU A N 1
ATOM 981 C CA . GLU A 1 126 ? -8.433 14.350 17.597 1.00 91.56 126 GLU A CA 1
ATOM 982 C C . GLU A 1 126 ? -8.646 15.394 16.492 1.00 91.56 126 GLU A C 1
ATOM 984 O O . GLU A 1 126 ? -8.011 16.449 16.486 1.00 91.56 126 GLU A O 1
ATOM 989 N N . ARG A 1 127 ? -9.572 15.111 15.570 1.00 88.69 127 ARG A N 1
ATOM 990 C CA . ARG A 1 127 ? -9.947 15.987 14.457 1.00 88.69 127 ARG A CA 1
ATOM 991 C C . ARG A 1 127 ? -11.011 17.015 14.842 1.00 88.69 127 ARG A C 1
ATOM 993 O O . ARG A 1 127 ? -11.169 18.002 14.126 1.00 88.69 127 ARG A O 1
ATOM 1000 N N . ASP A 1 128 ? -11.711 16.818 15.960 1.00 91.06 128 ASP A N 1
ATOM 1001 C CA . ASP A 1 128 ? -12.695 17.752 16.506 1.00 91.06 128 ASP A CA 1
ATOM 1002 C C . ASP A 1 128 ? -12.152 18.419 17.780 1.00 91.06 128 ASP A C 1
ATOM 1004 O O . ASP A 1 128 ? -12.277 17.933 18.908 1.00 91.06 128 ASP A O 1
ATOM 1008 N N . ILE A 1 129 ? -11.563 19.604 17.598 1.00 90.19 129 ILE A N 1
ATOM 1009 C CA . ILE A 1 129 ? -11.001 20.410 18.692 1.00 90.19 129 ILE A CA 1
ATOM 1010 C C . ILE A 1 129 ? -12.067 20.747 19.747 1.00 90.19 129 ILE A C 1
ATOM 1012 O O . ILE A 1 129 ? -11.757 20.816 20.941 1.00 90.19 129 ILE A O 1
ATOM 1016 N N . SER A 1 130 ? -13.324 20.950 19.340 1.00 92.19 130 SER A N 1
ATOM 1017 C CA . SER A 1 130 ? -14.409 21.269 20.274 1.00 92.19 130 SER A CA 1
ATOM 1018 C C . SER A 1 130 ? -14.709 20.075 21.174 1.00 92.19 130 SER A C 1
ATOM 1020 O O . SER A 1 130 ? -14.857 20.239 22.390 1.00 92.19 130 SER A O 1
ATOM 1022 N N . GLN A 1 131 ? -14.720 18.872 20.601 1.00 91.44 131 GLN A N 1
ATOM 1023 C CA . GLN A 1 131 ? -14.897 17.625 21.333 1.00 91.44 131 GLN A CA 1
ATOM 1024 C C . GLN A 1 131 ? -13.716 17.328 22.265 1.00 91.44 131 GLN A C 1
ATOM 1026 O O . GLN A 1 131 ? -13.941 17.029 23.439 1.00 91.44 131 GLN A O 1
ATOM 1031 N N . LEU A 1 132 ? -12.467 17.493 21.809 1.00 92.12 132 LEU A N 1
ATOM 1032 C CA . LEU A 1 132 ? -11.275 17.356 22.662 1.00 92.12 132 LEU A CA 1
ATOM 1033 C C . LEU A 1 132 ? -11.340 18.281 23.881 1.00 92.12 132 LEU A C 1
ATOM 1035 O O . LEU A 1 132 ? -11.121 17.849 25.014 1.00 92.12 132 LEU A O 1
ATOM 1039 N N . LYS A 1 133 ? -11.705 19.547 23.657 1.00 92.62 133 LYS A N 1
ATOM 1040 C CA . LYS A 1 133 ? -11.837 20.559 24.710 1.00 92.62 133 LYS A CA 1
ATOM 1041 C C . LYS A 1 133 ? -12.989 20.258 25.670 1.00 92.62 133 LYS A C 1
ATOM 1043 O O . LYS A 1 133 ? -12.923 20.624 26.844 1.00 92.62 133 LYS A O 1
ATOM 1048 N N . ALA A 1 134 ? -14.058 19.621 25.195 1.00 93.25 134 ALA A N 1
ATOM 1049 C CA . ALA A 1 134 ? -15.144 19.147 26.047 1.00 93.25 134 ALA A CA 1
ATOM 1050 C C . ALA A 1 134 ? -14.702 17.943 26.893 1.00 93.25 134 ALA A C 1
ATOM 1052 O O . ALA A 1 134 ? -14.924 17.932 28.104 1.00 93.25 134 ALA A O 1
ATOM 1053 N N . LEU A 1 135 ? -14.028 16.967 26.282 1.00 93.75 135 LEU A N 1
ATOM 1054 C CA . LEU A 1 135 ? -13.540 15.760 26.948 1.00 93.75 135 LEU A CA 1
ATOM 1055 C C . LEU A 1 135 ? -12.456 16.059 27.982 1.00 93.75 135 LEU A C 1
ATOM 1057 O O . LEU A 1 135 ? -12.466 15.463 29.054 1.00 93.75 135 LEU A O 1
ATOM 1061 N N . SER A 1 136 ? -11.562 17.012 27.726 1.00 94.06 136 SER A N 1
ATOM 1062 C CA . SER A 1 136 ? -10.505 17.374 28.677 1.00 94.06 136 SER A CA 1
ATOM 1063 C C . SER A 1 136 ? -11.012 18.011 29.968 1.00 94.06 136 SER A C 1
ATOM 1065 O O . SER A 1 136 ? -10.280 18.106 30.950 1.00 94.06 136 SER A O 1
ATOM 1067 N N . LYS A 1 137 ? -12.245 18.530 29.957 1.00 95.06 137 LYS A N 1
ATOM 1068 C CA . LYS A 1 137 ? -12.913 19.060 31.152 1.00 95.06 137 LYS A CA 1
ATOM 1069 C C . LYS A 1 137 ? -13.556 17.950 31.981 1.00 95.06 137 LYS A C 1
ATOM 1071 O O . LYS A 1 137 ? -13.944 18.193 33.120 1.00 95.06 137 LYS A O 1
ATOM 1076 N N . GLN A 1 138 ? -13.691 16.750 31.420 1.00 95.94 138 GLN A N 1
ATOM 1077 C CA . GLN A 1 138 ? -14.256 15.603 32.112 1.00 95.94 138 GLN A CA 1
ATOM 1078 C C . GLN A 1 138 ? -13.185 14.919 32.962 1.00 95.94 138 GLN A C 1
ATOM 1080 O O . GLN A 1 138 ? -12.045 14.719 32.542 1.00 95.94 138 GLN A O 1
ATOM 1085 N N . ARG A 1 139 ? -13.563 14.513 34.175 1.00 93.50 139 ARG A N 1
ATOM 1086 C CA . ARG A 1 139 ? -12.676 13.760 35.061 1.00 93.50 139 ARG A CA 1
ATOM 1087 C C . ARG A 1 139 ? -12.617 12.298 34.616 1.00 93.50 139 ARG A C 1
ATOM 1089 O O . ARG A 1 139 ? -13.648 11.637 34.542 1.00 93.50 139 ARG A O 1
ATOM 1096 N N . SER A 1 140 ? -11.410 11.773 34.403 1.00 95.19 140 SER A N 1
ATOM 1097 C CA . SER A 1 140 ? -11.219 10.333 34.191 1.00 95.19 140 SER A CA 1
ATOM 1098 C C . SER A 1 140 ? -11.644 9.531 35.428 1.00 95.19 140 SER A C 1
ATOM 1100 O O . SER A 1 140 ? -11.248 9.847 36.553 1.00 95.19 140 SER A O 1
ATOM 1102 N N . LEU A 1 141 ? -12.406 8.458 35.211 1.00 95.31 141 LEU A N 1
ATOM 1103 C CA . LEU A 1 141 ? -12.790 7.467 36.222 1.00 95.31 141 LEU A CA 1
ATOM 1104 C C . LEU A 1 141 ? -11.803 6.293 36.305 1.00 95.31 141 LEU A C 1
ATOM 1106 O O . LEU A 1 141 ? -12.044 5.348 37.062 1.00 95.31 141 LEU A O 1
ATOM 1110 N N . LEU A 1 142 ? -10.731 6.328 35.507 1.00 96.56 142 LEU A N 1
ATOM 1111 C CA . LEU A 1 142 ? -9.696 5.302 35.444 1.00 96.56 142 LEU A CA 1
ATOM 1112 C C . LEU A 1 142 ? -8.305 5.884 35.699 1.00 96.56 142 LEU A C 1
ATOM 1114 O O . LEU A 1 142 ? -7.979 6.995 35.278 1.00 96.56 142 LEU A O 1
ATOM 1118 N N . SER A 1 143 ? -7.471 5.067 36.334 1.00 97.44 143 SER A N 1
ATOM 1119 C CA . SER A 1 143 ? -6.011 5.183 36.326 1.00 97.44 143 SER A CA 1
ATOM 1120 C C . SER A 1 143 ? -5.394 4.402 35.156 1.00 97.44 143 SER A C 1
ATOM 1122 O O . SER A 1 143 ? -6.023 3.488 34.615 1.00 97.44 143 SER A O 1
ATOM 1124 N N . LEU A 1 144 ? -4.121 4.676 34.832 1.00 97.62 144 LEU A N 1
ATOM 1125 C CA . LEU A 1 144 ? -3.348 3.918 33.831 1.00 97.62 144 LEU A CA 1
ATOM 1126 C C . LEU A 1 144 ? -3.373 2.404 34.102 1.00 97.62 144 LEU A C 1
ATOM 1128 O O . LEU A 1 144 ? -3.558 1.605 33.185 1.00 97.62 144 LEU A O 1
ATOM 1132 N N . ARG A 1 145 ? -3.249 2.000 35.375 1.00 98.00 145 ARG A N 1
ATOM 1133 C CA . ARG A 1 145 ? -3.293 0.588 35.784 1.00 98.00 145 ARG A CA 1
ATOM 1134 C C . ARG A 1 145 ? -4.651 -0.047 35.489 1.00 98.00 145 ARG A C 1
ATOM 1136 O O . ARG A 1 145 ? -4.696 -1.155 34.971 1.00 98.00 145 ARG A O 1
ATOM 1143 N N . GLN A 1 146 ? -5.751 0.640 35.795 1.00 98.38 146 GLN A N 1
ATOM 1144 C CA . GLN A 1 146 ? -7.090 0.108 35.526 1.00 98.38 146 GLN A CA 1
ATOM 1145 C C . GLN A 1 146 ? -7.368 0.011 34.022 1.00 98.38 146 GLN A C 1
ATOM 1147 O O . GLN A 1 146 ? -7.891 -1.006 33.577 1.00 98.38 146 GLN A O 1
ATOM 1152 N N . ALA A 1 147 ? -6.959 1.012 33.235 1.00 98.44 147 ALA A N 1
ATOM 1153 C CA . ALA A 1 147 ? -7.049 0.952 31.775 1.00 98.44 147 ALA A CA 1
ATOM 1154 C C . ALA A 1 147 ? -6.236 -0.223 31.199 1.00 98.44 147 ALA A C 1
ATOM 1156 O O . ALA A 1 147 ? -6.729 -0.953 30.341 1.00 98.44 147 ALA A O 1
ATOM 1157 N N . THR A 1 148 ? -5.031 -0.462 31.733 1.00 98.50 148 THR A N 1
ATOM 1158 C CA . THR A 1 148 ? -4.189 -1.613 31.360 1.00 98.50 148 THR A CA 1
ATOM 1159 C C . THR A 1 148 ? -4.913 -2.939 31.596 1.00 98.50 148 THR A C 1
ATOM 1161 O O . THR A 1 148 ? -4.895 -3.817 30.735 1.00 98.50 148 THR A O 1
ATOM 1164 N N . GLU A 1 149 ? -5.554 -3.103 32.755 1.00 98.25 149 GLU A N 1
ATOM 1165 C CA . GLU A 1 149 ? -6.259 -4.344 33.084 1.00 98.25 149 GLU A CA 1
ATOM 1166 C C . GLU A 1 149 ? -7.516 -4.544 32.230 1.00 98.25 149 GLU A C 1
ATOM 1168 O O . GLU A 1 149 ? -7.735 -5.657 31.755 1.00 98.25 149 GLU A O 1
ATOM 1173 N N . ILE A 1 150 ? -8.277 -3.482 31.936 1.00 98.25 150 ILE A N 1
ATOM 1174 C CA . ILE A 1 150 ? -9.411 -3.546 30.996 1.00 98.25 150 ILE A CA 1
ATOM 1175 C C . ILE A 1 150 ? -8.932 -3.999 29.612 1.00 98.25 150 ILE A C 1
ATOM 1177 O O . ILE A 1 150 ? -9.500 -4.923 29.034 1.00 98.25 150 ILE A O 1
ATOM 1181 N N . ALA A 1 151 ? -7.849 -3.415 29.096 1.00 98.19 151 ALA A N 1
ATOM 1182 C CA . ALA A 1 151 ? -7.304 -3.794 27.796 1.00 98.19 151 ALA A CA 1
ATOM 1183 C C . ALA A 1 151 ? -6.785 -5.245 27.775 1.00 98.19 151 ALA A C 1
ATOM 1185 O O . ALA A 1 151 ? -7.030 -5.977 26.816 1.00 98.19 151 ALA A O 1
ATOM 1186 N N . LYS A 1 152 ? -6.108 -5.704 28.839 1.00 97.88 152 LYS A N 1
ATOM 1187 C CA . LYS A 1 152 ? -5.680 -7.110 28.970 1.00 97.88 152 LYS A CA 1
ATOM 1188 C C . LYS A 1 152 ? -6.869 -8.067 28.996 1.00 97.88 152 LYS A C 1
ATOM 1190 O O . LYS A 1 152 ? -6.818 -9.113 28.352 1.00 97.88 152 LYS A O 1
ATOM 1195 N N . GLN A 1 153 ? -7.920 -7.731 29.743 1.00 97.44 153 GLN A N 1
ATOM 1196 C CA . GLN A 1 153 ? -9.148 -8.524 29.798 1.00 97.44 153 GLN A CA 1
ATOM 1197 C C . GLN A 1 153 ? -9.832 -8.571 28.432 1.00 97.44 153 GLN A C 1
ATOM 1199 O O . GLN A 1 153 ? -10.208 -9.653 27.991 1.00 97.44 153 GLN A O 1
ATOM 1204 N N . ALA A 1 154 ? -9.904 -7.442 27.726 1.00 96.94 154 ALA A N 1
ATOM 1205 C CA . ALA A 1 154 ? -10.462 -7.372 26.382 1.00 96.94 154 ALA A CA 1
ATOM 1206 C C . ALA A 1 154 ? -9.705 -8.268 25.389 1.00 96.94 154 ALA A C 1
ATOM 1208 O O . ALA A 1 154 ? -10.334 -9.027 24.651 1.00 96.94 154 ALA A O 1
ATOM 1209 N N . LEU A 1 155 ? -8.366 -8.240 25.415 1.00 95.50 155 LEU A N 1
ATOM 1210 C CA . LEU A 1 155 ? -7.530 -9.087 24.561 1.00 95.50 155 LEU A CA 1
ATOM 1211 C C . LEU A 1 155 ? -7.726 -10.580 24.872 1.00 95.50 155 LEU A C 1
ATOM 1213 O O . LEU A 1 155 ? -7.920 -11.383 23.960 1.00 95.50 155 LEU A O 1
ATOM 1217 N N . ARG A 1 156 ? -7.750 -10.944 26.161 1.00 94.62 156 ARG A N 1
ATOM 1218 C CA . ARG A 1 156 ? -8.042 -12.319 26.601 1.00 94.62 156 ARG A CA 1
ATOM 1219 C C . ARG A 1 156 ? -9.455 -12.765 26.228 1.00 94.62 156 ARG A C 1
ATOM 1221 O O . ARG A 1 156 ? -9.636 -13.931 25.901 1.00 94.62 156 ARG A O 1
ATOM 1228 N N . GLY A 1 157 ? -10.432 -11.857 26.241 1.00 93.38 157 GLY A N 1
ATOM 1229 C CA . GLY A 1 157 ? -11.812 -12.119 25.819 1.00 93.38 157 GLY A CA 1
ATOM 1230 C C . GLY A 1 157 ? -11.931 -12.527 24.348 1.00 93.38 157 GLY A C 1
ATOM 1231 O O . GLY A 1 157 ? -12.854 -13.251 23.994 1.00 93.38 157 GLY A O 1
ATOM 1232 N N . LEU A 1 158 ? -10.958 -12.143 23.512 1.00 92.06 158 LEU A N 1
ATOM 1233 C CA . LEU A 1 158 ? -10.821 -12.619 22.131 1.00 92.06 158 LEU A CA 1
ATOM 1234 C C . LEU A 1 158 ? -10.038 -13.942 22.010 1.00 92.06 158 LEU A C 1
ATOM 1236 O O . LEU A 1 158 ? -9.748 -14.385 20.902 1.00 92.06 158 LEU A O 1
ATOM 1240 N N . GLY A 1 159 ? -9.635 -14.556 23.127 1.00 93.06 159 GLY A N 1
ATOM 1241 C CA . GLY A 1 159 ? -8.780 -15.747 23.140 1.00 93.06 159 GLY A CA 1
ATOM 1242 C C . GLY A 1 159 ? -7.330 -15.480 22.721 1.00 93.06 159 GLY A C 1
ATOM 1243 O O . GLY A 1 159 ? -6.611 -16.414 22.362 1.00 93.06 159 GLY A O 1
ATOM 1244 N N . LEU A 1 160 ? -6.897 -14.216 22.748 1.00 92.31 160 LEU A N 1
ATOM 1245 C CA . LEU A 1 160 ? -5.582 -13.795 22.275 1.00 92.31 160 LEU A CA 1
ATOM 1246 C C . LEU A 1 160 ? -4.599 -13.580 23.430 1.00 92.31 160 LEU A C 1
ATOM 1248 O O . LEU A 1 160 ? -4.964 -13.079 24.497 1.00 92.31 160 LEU A O 1
ATOM 1252 N N . THR A 1 161 ? -3.325 -13.901 23.195 1.00 93.38 161 THR A N 1
ATOM 1253 C CA . THR A 1 161 ? -2.223 -13.597 24.119 1.00 93.38 161 THR A CA 1
ATOM 1254 C C . THR A 1 161 ? -1.080 -12.867 23.408 1.00 93.38 161 THR A C 1
ATOM 1256 O O . THR A 1 161 ? -0.822 -13.128 22.232 1.00 93.38 161 THR A O 1
ATOM 1259 N N . PRO A 1 162 ? -0.347 -11.966 24.092 1.00 92.44 162 PRO A N 1
ATOM 1260 C CA . PRO A 1 162 ? 0.806 -11.282 2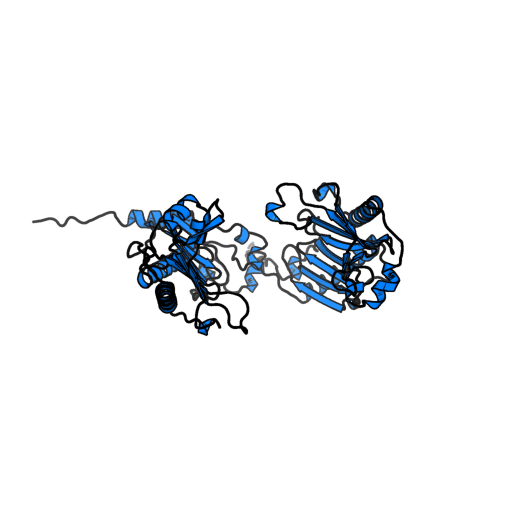3.495 1.00 92.44 162 PRO A CA 1
ATOM 1261 C C . PRO A 1 162 ? 1.866 -12.252 22.947 1.00 92.44 162 PRO A C 1
ATOM 1263 O O . PRO A 1 162 ? 2.420 -12.028 21.867 1.00 92.44 162 PRO A O 1
ATOM 1266 N N . ALA A 1 163 ? 2.095 -13.367 23.650 1.00 91.69 163 ALA A N 1
ATOM 1267 C CA . ALA A 1 163 ? 3.053 -14.400 23.268 1.00 91.69 163 ALA A CA 1
ATOM 1268 C C . ALA A 1 163 ? 2.769 -15.028 21.891 1.00 91.69 163 ALA A C 1
ATOM 1270 O O . ALA A 1 163 ? 3.713 -15.258 21.132 1.00 91.69 163 ALA A O 1
ATOM 1271 N N . GLN A 1 164 ? 1.494 -15.243 21.525 1.00 90.81 164 GLN A N 1
ATOM 1272 C CA . GLN A 1 164 ? 1.105 -15.774 20.204 1.00 90.81 164 GLN A CA 1
ATOM 1273 C C . GLN A 1 164 ? 1.645 -14.918 19.048 1.00 90.81 164 GLN A C 1
ATOM 1275 O O . GLN A 1 164 ? 1.909 -15.431 17.963 1.00 90.81 164 GLN A O 1
ATOM 1280 N N . PHE A 1 165 ? 1.855 -13.625 19.300 1.00 89.81 165 PHE A N 1
ATOM 1281 C CA . PHE A 1 165 ? 2.283 -12.639 18.313 1.00 89.81 165 PHE A CA 1
ATOM 1282 C C . PHE A 1 165 ? 3.718 -12.144 18.531 1.00 89.81 165 PHE A C 1
ATOM 1284 O O . PHE A 1 165 ? 4.133 -11.169 17.907 1.00 89.81 165 PHE A O 1
ATOM 1291 N N . ARG A 1 166 ? 4.494 -12.802 19.410 1.00 91.19 166 ARG A N 1
ATOM 1292 C CA . ARG A 1 166 ? 5.864 -12.393 19.787 1.00 91.19 166 ARG A CA 1
ATOM 1293 C C . ARG A 1 166 ? 5.942 -10.937 20.271 1.00 91.19 166 ARG A C 1
ATOM 1295 O O . ARG A 1 166 ? 6.924 -10.235 20.000 1.00 91.19 166 ARG A O 1
ATOM 1302 N N . LEU A 1 167 ? 4.908 -10.491 20.980 1.00 91.88 167 LEU A N 1
ATOM 1303 C CA . LEU A 1 167 ? 4.844 -9.175 21.607 1.00 91.88 167 LEU A CA 1
ATOM 1304 C C . LEU A 1 167 ? 5.374 -9.244 23.043 1.00 91.88 167 LEU A C 1
ATOM 1306 O O . LEU A 1 167 ? 5.405 -10.307 23.661 1.00 91.88 167 LEU A O 1
ATOM 1310 N N . MET A 1 168 ? 5.800 -8.103 23.578 1.00 92.81 168 MET A N 1
ATOM 1311 C CA . MET A 1 168 ? 6.151 -7.977 24.993 1.00 92.81 168 MET A CA 1
ATOM 1312 C C . MET A 1 168 ? 4.933 -8.295 25.870 1.00 92.81 168 MET A C 1
ATOM 1314 O O . MET A 1 168 ? 3.841 -7.835 25.567 1.00 92.81 168 MET A O 1
ATOM 1318 N N . GLU A 1 169 ? 5.108 -9.021 26.977 1.00 92.50 169 GLU A N 1
ATOM 1319 C CA . GLU A 1 169 ? 4.002 -9.353 27.899 1.00 92.50 169 GLU A CA 1
ATOM 1320 C C . GLU A 1 169 ? 3.371 -8.107 28.544 1.00 92.50 169 GLU A C 1
ATOM 1322 O O . GLU A 1 169 ? 2.148 -8.000 28.686 1.00 92.50 169 GLU A O 1
ATOM 1327 N N . THR A 1 170 ? 4.208 -7.132 28.905 1.00 94.62 170 THR A N 1
ATOM 1328 C CA . THR A 1 170 ? 3.769 -5.877 29.519 1.00 94.62 170 THR A CA 1
ATOM 1329 C C . THR A 1 170 ? 3.531 -4.819 28.439 1.00 94.62 170 THR A C 1
ATOM 1331 O O . THR A 1 170 ? 4.488 -4.433 27.761 1.00 94.62 170 THR A O 1
ATOM 1334 N N . PRO A 1 171 ? 2.295 -4.311 28.279 1.00 97.06 171 PRO A N 1
ATOM 1335 C CA . PRO A 1 171 ? 2.029 -3.227 27.347 1.00 97.06 171 PRO A CA 1
ATOM 1336 C C . PRO A 1 171 ? 2.541 -1.889 27.880 1.00 97.06 171 PRO A C 1
ATOM 1338 O O . PRO A 1 171 ? 2.598 -1.649 29.087 1.00 97.06 171 PRO A O 1
ATOM 1341 N N . VAL A 1 172 ? 2.835 -0.977 26.960 1.00 97.25 172 VAL A N 1
ATOM 1342 C CA . VAL A 1 172 ? 3.021 0.441 27.269 1.00 97.25 172 VAL A CA 1
ATOM 1343 C C . VAL A 1 172 ? 1.644 1.080 27.378 1.00 97.25 172 VAL A C 1
ATOM 1345 O O . VAL A 1 172 ? 0.816 0.898 26.489 1.00 97.25 172 VAL A O 1
ATOM 1348 N N . THR A 1 173 ? 1.401 1.818 28.459 1.00 98.12 173 THR A N 1
ATOM 1349 C CA . THR A 1 173 ? 0.122 2.499 28.680 1.00 98.12 173 THR A CA 1
ATOM 1350 C C . THR A 1 173 ? 0.343 3.982 28.898 1.00 98.12 173 THR A C 1
ATOM 1352 O O . THR A 1 173 ? 1.172 4.367 29.720 1.00 98.12 173 THR A O 1
ATOM 1355 N N . GLN A 1 174 ? -0.414 4.805 28.181 1.00 97.75 174 GLN A N 1
ATOM 1356 C CA . GLN A 1 174 ? -0.371 6.259 28.292 1.00 97.75 174 GLN A CA 1
ATOM 1357 C C . GLN A 1 174 ? -1.776 6.849 28.201 1.00 97.75 174 GLN A C 1
ATOM 1359 O O . GLN A 1 174 ? -2.681 6.249 27.622 1.00 97.75 174 GLN A O 1
ATOM 1364 N N . GLN A 1 175 ? -1.956 8.033 28.774 1.00 97.75 175 GLN A N 1
ATOM 1365 C CA . GLN A 1 175 ? -3.168 8.823 28.602 1.00 97.75 175 GLN A CA 1
ATOM 1366 C C . GLN A 1 175 ? -2.939 9.827 27.476 1.00 97.75 175 GLN A C 1
ATOM 1368 O O . GLN A 1 175 ? -1.889 10.468 27.437 1.00 97.75 175 GLN A O 1
ATOM 1373 N N . TYR A 1 176 ? -3.905 9.963 26.572 1.00 97.31 176 TYR A N 1
ATOM 1374 C CA . TYR A 1 176 ? -3.836 10.995 25.547 1.00 97.31 176 TYR A CA 1
ATOM 1375 C C . TYR A 1 176 ? -3.982 12.394 26.153 1.00 97.31 176 TYR A C 1
ATOM 1377 O O . TYR A 1 176 ? -4.654 12.596 27.169 1.00 97.31 176 TYR A O 1
ATOM 1385 N N . SER A 1 177 ? -3.374 13.377 25.502 1.00 95.12 177 SER A N 1
ATOM 1386 C CA . SER A 1 177 ? -3.529 14.795 25.806 1.00 95.12 177 SER A CA 1
ATOM 1387 C C . SER A 1 177 ? -3.743 15.575 24.515 1.00 95.12 177 SER A C 1
ATOM 1389 O O . SER A 1 177 ? -3.268 15.172 23.456 1.00 95.12 177 SER A O 1
ATOM 1391 N N . TYR A 1 178 ? -4.458 16.694 24.602 1.00 92.81 178 TYR A N 1
ATOM 1392 C CA . TYR A 1 178 ? -4.526 17.667 23.516 1.00 92.81 178 TYR A CA 1
ATOM 1393 C C . TYR A 1 178 ? -3.792 18.941 23.931 1.00 92.81 178 TYR A C 1
ATOM 1395 O O . TYR A 1 178 ? -3.859 19.349 25.093 1.00 92.81 178 TYR A O 1
ATOM 1403 N N . THR A 1 179 ? -3.093 19.559 22.985 1.00 92.94 179 THR A N 1
ATOM 1404 C CA . THR A 1 179 ? -2.412 20.838 23.199 1.00 92.94 179 THR A CA 1
ATOM 1405 C C . THR A 1 179 ? -3.339 21.966 22.767 1.00 92.94 179 THR A C 1
ATOM 1407 O O . THR A 1 179 ? -3.829 21.978 21.637 1.00 92.94 179 THR A O 1
ATOM 1410 N N . SER A 1 180 ? -3.630 22.891 23.675 1.00 89.00 180 SER A N 1
ATOM 1411 C CA . SER A 1 180 ? -4.440 24.075 23.392 1.00 89.00 180 SER A CA 1
ATOM 1412 C C . SER A 1 180 ? -3.647 25.148 22.633 1.00 89.00 180 SER A C 1
ATOM 1414 O O . SER A 1 180 ? -2.444 25.031 22.420 1.00 89.00 180 SER A O 1
ATOM 1416 N N . VAL A 1 181 ? -4.331 26.224 22.226 1.00 88.31 181 VAL A N 1
ATOM 1417 C CA . VAL A 1 181 ? -3.721 27.366 21.512 1.00 88.31 181 VAL A CA 1
ATOM 1418 C C . VAL A 1 181 ? -2.640 28.061 22.351 1.00 88.31 181 VAL A C 1
ATOM 1420 O O . VAL A 1 181 ? -1.693 28.599 21.797 1.00 88.31 181 VAL A O 1
ATOM 1423 N N . ASP A 1 182 ? -2.755 28.025 23.680 1.00 90.56 182 ASP A N 1
ATOM 1424 C CA . ASP A 1 182 ? -1.751 28.522 24.628 1.00 90.56 182 ASP A CA 1
ATOM 1425 C C . ASP A 1 182 ? -0.642 27.496 24.940 1.00 90.56 182 ASP A C 1
ATOM 1427 O O . ASP A 1 182 ? 0.019 27.604 25.969 1.00 90.56 182 ASP A O 1
ATOM 1431 N N . GLU A 1 183 ? -0.460 26.493 24.073 1.00 91.31 183 GLU A N 1
ATOM 1432 C CA . GLU A 1 183 ? 0.574 25.447 24.144 1.00 91.31 183 GLU A CA 1
ATOM 1433 C C . GLU A 1 183 ? 0.536 24.575 25.410 1.00 91.31 183 GLU A C 1
ATOM 1435 O O . GLU A 1 183 ? 1.470 23.830 25.713 1.00 91.31 183 GLU A O 1
ATOM 1440 N N . LYS A 1 184 ? -0.574 24.602 26.153 1.00 93.06 184 LYS A N 1
ATOM 1441 C CA . LYS A 1 184 ? -0.747 23.771 27.344 1.00 93.06 184 LYS A CA 1
ATOM 1442 C C . LYS A 1 184 ? -1.327 22.415 26.975 1.00 93.06 184 LYS A C 1
ATOM 1444 O O . LYS A 1 184 ? -2.346 22.306 26.297 1.00 93.06 184 LYS A O 1
ATOM 1449 N N . ALA A 1 185 ? -0.689 21.362 27.475 1.00 94.62 185 ALA A N 1
ATOM 1450 C CA . ALA A 1 185 ? -1.197 20.006 27.350 1.00 94.62 185 ALA A CA 1
ATOM 1451 C C . ALA A 1 185 ? -2.311 19.757 28.376 1.00 94.62 185 ALA A C 1
ATOM 1453 O O . ALA A 1 185 ? -2.113 19.886 29.585 1.00 94.62 185 ALA A O 1
ATOM 1454 N N . HIS A 1 186 ? -3.474 19.342 27.892 1.00 94.62 186 HIS A N 1
ATOM 1455 C CA . HIS A 1 186 ? -4.621 18.980 28.708 1.00 94.62 186 HIS A CA 1
ATOM 1456 C C . HIS A 1 186 ? -4.918 17.485 28.550 1.00 94.62 186 HIS A C 1
ATOM 1458 O O . HIS A 1 186 ? -5.121 17.025 27.422 1.00 94.62 186 HIS A O 1
ATOM 1464 N N . PRO A 1 187 ? -4.967 16.707 29.644 1.00 96.06 187 PRO A N 1
ATOM 1465 C CA . PRO A 1 187 ? -5.259 15.284 29.564 1.00 96.06 187 PRO A CA 1
ATOM 1466 C C . PRO A 1 187 ? -6.694 15.051 29.084 1.00 96.06 187 PRO A C 1
ATOM 1468 O O . PRO A 1 187 ? -7.627 15.738 29.498 1.00 96.06 187 PRO A O 1
ATOM 1471 N N . VAL A 1 188 ? -6.870 14.042 28.239 1.00 96.50 188 VAL A N 1
ATOM 1472 C CA . VAL A 1 188 ? -8.165 13.582 27.732 1.00 96.50 188 VAL A CA 1
ATOM 1473 C C . VAL A 1 188 ? -8.445 12.215 28.365 1.00 96.50 188 VAL A C 1
ATOM 1475 O O . VAL A 1 188 ? -7.513 11.428 28.537 1.00 96.50 188 VAL A O 1
ATOM 1478 N N . PRO A 1 189 ? -9.682 11.891 28.779 1.00 97.12 189 PRO A N 1
ATOM 1479 C CA . PRO A 1 189 ? -10.021 10.621 29.425 1.00 97.12 189 PRO A CA 1
ATOM 1480 C C . PRO A 1 189 ? -10.062 9.453 28.419 1.00 97.12 189 PRO A C 1
ATOM 1482 O O . PRO A 1 189 ? -11.040 8.716 28.356 1.00 97.12 189 PRO A O 1
ATOM 1485 N N . VAL A 1 190 ? -8.999 9.276 27.633 1.00 97.81 190 VAL A N 1
ATOM 1486 C CA . VAL A 1 190 ? -8.783 8.162 26.703 1.00 97.81 190 VAL A CA 1
ATOM 1487 C C . VAL A 1 190 ? -7.365 7.644 26.922 1.00 97.81 190 VAL A C 1
ATOM 1489 O O . VAL A 1 190 ? -6.400 8.410 26.938 1.00 97.81 190 VAL A O 1
ATOM 1492 N N . PHE A 1 191 ? -7.241 6.337 27.125 1.00 98.50 191 PHE A N 1
ATOM 1493 C CA . PHE A 1 191 ? -5.980 5.668 27.424 1.00 98.50 191 PHE A CA 1
ATOM 1494 C C . PHE A 1 191 ? -5.586 4.753 26.275 1.00 98.50 191 PHE A C 1
ATOM 1496 O O . PHE A 1 191 ? -6.367 3.881 25.908 1.00 98.50 191 PHE A O 1
ATOM 1503 N N . LEU A 1 192 ? -4.367 4.903 25.764 1.00 98.50 192 LEU A N 1
ATOM 1504 C CA . LEU A 1 192 ? -3.765 3.962 24.827 1.00 98.50 192 LEU A CA 1
ATOM 1505 C C . LEU A 1 192 ? -3.015 2.883 25.605 1.00 98.50 192 LEU A C 1
ATOM 1507 O O . LEU A 1 192 ? -2.114 3.195 26.382 1.00 98.50 192 LEU A O 1
ATOM 1511 N N . VAL A 1 193 ? -3.338 1.624 25.332 1.00 98.56 193 VAL A N 1
ATOM 1512 C CA . VAL A 1 193 ? -2.600 0.443 25.785 1.00 98.56 193 VAL A CA 1
ATOM 1513 C C . VAL A 1 193 ? -2.035 -0.263 24.555 1.00 98.56 193 VAL A C 1
ATOM 1515 O O . VAL A 1 193 ? -2.782 -0.680 23.669 1.00 98.56 193 VAL A O 1
ATOM 1518 N N . GLN A 1 194 ? -0.711 -0.386 24.480 1.00 97.88 194 GLN A N 1
ATOM 1519 C CA . GLN A 1 194 ? -0.016 -0.882 23.294 1.00 97.88 194 GLN A CA 1
ATOM 1520 C C . GLN A 1 194 ? 0.975 -1.996 23.632 1.00 97.88 194 GLN A C 1
ATOM 1522 O O . GLN A 1 194 ? 1.920 -1.805 24.400 1.00 97.88 194 GLN A O 1
ATOM 1527 N N . TRP A 1 195 ? 0.808 -3.149 22.987 1.00 97.19 195 TRP A N 1
ATOM 1528 C CA . TRP A 1 195 ? 1.766 -4.251 23.032 1.00 97.19 195 TRP A CA 1
ATOM 1529 C C . TRP A 1 195 ? 2.769 -4.105 21.892 1.00 97.19 195 TRP A C 1
ATOM 1531 O O . TRP A 1 195 ? 2.414 -4.214 20.716 1.00 97.19 195 TRP A O 1
ATOM 1541 N N . LYS A 1 196 ? 4.026 -3.835 22.252 1.00 93.50 196 LYS A N 1
ATOM 1542 C CA . LYS A 1 196 ? 5.134 -3.660 21.307 1.00 93.50 196 LYS A CA 1
ATOM 1543 C C . LYS A 1 196 ? 5.749 -5.011 20.914 1.00 93.50 196 LYS A C 1
ATOM 1545 O O . LYS A 1 196 ? 5.717 -5.937 21.730 1.00 93.50 196 LYS A O 1
ATOM 1550 N N . PRO A 1 197 ? 6.316 -5.143 19.701 1.00 90.75 197 PRO A N 1
ATOM 1551 C CA . PRO A 1 197 ? 7.053 -6.338 19.314 1.00 90.75 197 PRO A CA 1
ATOM 1552 C C . PRO A 1 197 ? 8.245 -6.559 20.245 1.00 90.75 197 PRO A C 1
ATOM 1554 O O . PRO A 1 197 ? 8.861 -5.612 20.736 1.00 90.75 197 PRO A O 1
ATOM 1557 N N . THR A 1 198 ? 8.583 -7.825 20.483 1.00 87.56 198 THR A N 1
ATOM 1558 C CA . THR A 1 198 ? 9.876 -8.167 21.088 1.00 87.56 198 THR A CA 1
ATOM 1559 C C . THR A 1 198 ? 11.022 -7.718 20.172 1.00 87.56 198 THR A C 1
ATOM 1561 O O . THR A 1 198 ? 10.827 -7.645 18.959 1.00 87.56 198 THR A O 1
ATOM 1564 N N . PRO A 1 199 ? 12.248 -7.500 20.688 1.00 84.88 199 PRO A N 1
ATOM 1565 C CA . PRO A 1 199 ? 13.394 -7.103 19.858 1.00 84.88 199 PRO A CA 1
ATOM 1566 C C . PRO A 1 199 ? 13.712 -8.055 18.689 1.00 84.88 199 PRO A C 1
ATOM 1568 O O . PRO A 1 199 ? 14.414 -7.679 17.759 1.00 84.88 199 PRO A O 1
ATOM 1571 N N . LYS A 1 200 ? 13.213 -9.300 18.741 1.00 79.81 200 LYS A N 1
ATOM 1572 C CA . LYS A 1 200 ? 13.394 -10.334 17.709 1.00 79.81 200 LYS A CA 1
ATOM 1573 C C . LYS A 1 200 ? 12.230 -10.422 16.710 1.00 79.81 200 LYS A C 1
ATOM 1575 O O . LYS A 1 200 ? 12.295 -11.225 15.782 1.00 79.81 200 LYS A O 1
ATOM 1580 N N . ALA A 1 201 ? 11.145 -9.679 16.920 1.00 79.00 201 ALA A N 1
ATOM 1581 C CA . ALA A 1 201 ? 9.981 -9.669 16.044 1.00 79.00 201 ALA A CA 1
ATOM 1582 C C . ALA A 1 201 ? 10.032 -8.463 15.097 1.00 79.00 201 ALA A C 1
ATOM 1584 O O . ALA A 1 201 ? 10.438 -7.370 15.483 1.00 79.00 201 ALA A O 1
ATOM 1585 N N . GLN A 1 202 ? 9.616 -8.673 13.848 1.00 64.06 202 GLN A N 1
ATOM 1586 C CA . GLN A 1 202 ? 9.425 -7.589 12.887 1.00 64.06 202 GLN A CA 1
ATOM 1587 C C . GLN A 1 202 ? 8.053 -6.929 13.091 1.00 64.06 202 GLN A C 1
ATOM 1589 O O . GLN A 1 202 ? 7.167 -7.507 13.714 1.00 64.06 202 GLN A O 1
ATOM 1594 N N . PHE A 1 203 ? 7.959 -5.697 12.589 1.00 66.69 203 PHE A N 1
ATOM 1595 C CA . PHE A 1 203 ? 6.926 -4.665 12.723 1.00 66.69 203 PHE A CA 1
ATOM 1596 C C . PHE A 1 203 ? 5.470 -5.107 12.997 1.00 66.69 203 PHE A C 1
ATOM 1598 O O . PHE A 1 203 ? 5.022 -6.161 12.553 1.00 66.69 203 PHE A O 1
ATOM 1605 N N . ASN A 1 204 ? 4.725 -4.184 13.630 1.00 80.00 204 ASN A N 1
ATOM 1606 C CA . ASN A 1 204 ? 3.310 -4.190 14.053 1.00 80.00 204 ASN A CA 1
ATOM 1607 C C . ASN A 1 204 ? 3.105 -4.346 15.567 1.00 80.00 204 ASN A C 1
ATOM 1609 O O . ASN A 1 204 ? 3.881 -4.979 16.276 1.00 80.00 204 ASN A O 1
ATOM 1613 N N . THR A 1 205 ? 2.039 -3.723 16.065 1.00 92.06 205 THR A N 1
ATOM 1614 C CA . THR A 1 205 ? 1.659 -3.694 17.483 1.00 92.06 205 THR A CA 1
ATOM 1615 C C . THR A 1 205 ? 0.178 -3.990 17.622 1.00 92.06 205 THR A C 1
ATOM 1617 O O . THR A 1 205 ? -0.584 -3.656 16.718 1.00 92.06 205 THR A O 1
ATOM 1620 N N . ILE A 1 206 ? -0.238 -4.527 18.768 1.00 96.12 206 ILE A N 1
ATOM 1621 C CA . ILE A 1 206 ? -1.656 -4.517 19.148 1.00 96.12 206 ILE A CA 1
ATOM 1622 C C . ILE A 1 206 ? -1.918 -3.233 19.925 1.00 96.12 206 ILE A C 1
ATOM 1624 O O . ILE A 1 206 ? -1.173 -2.919 20.859 1.00 96.12 206 ILE A O 1
ATOM 1628 N N . ARG A 1 207 ? -2.965 -2.501 19.543 1.00 97.62 207 ARG A N 1
ATOM 1629 C CA . ARG A 1 207 ? -3.381 -1.256 20.198 1.00 97.62 207 ARG A CA 1
ATOM 1630 C C . ARG A 1 207 ? -4.815 -1.391 20.682 1.00 97.62 207 ARG A C 1
ATOM 1632 O O . ARG A 1 207 ? -5.676 -1.863 19.947 1.00 97.62 207 ARG A O 1
ATOM 1639 N N . ILE A 1 208 ? -5.059 -0.978 21.918 1.00 98.38 208 ILE A N 1
ATOM 1640 C CA . ILE A 1 208 ? -6.393 -0.893 22.506 1.00 98.38 208 ILE A CA 1
ATOM 1641 C C . ILE A 1 208 ? -6.529 0.477 23.149 1.00 98.38 208 ILE A C 1
ATOM 1643 O O . ILE A 1 208 ? -5.667 0.884 23.927 1.00 98.38 208 ILE A O 1
ATOM 1647 N N . GLU A 1 209 ? -7.615 1.171 22.842 1.00 98.50 209 GLU A N 1
ATOM 1648 C CA . GLU A 1 209 ? -7.985 2.405 23.519 1.00 98.50 209 GLU A CA 1
ATOM 1649 C C . GLU A 1 209 ? -9.123 2.138 24.497 1.00 98.50 209 GLU A C 1
ATOM 1651 O O . GLU A 1 209 ? -10.114 1.482 24.163 1.00 98.50 209 GLU A O 1
ATOM 1656 N N . VAL A 1 210 ? -8.976 2.653 25.715 1.00 98.44 210 VAL A N 1
ATOM 1657 C CA . VAL A 1 210 ? -9.957 2.516 26.794 1.00 98.44 210 VAL A CA 1
ATOM 1658 C C . VAL A 1 210 ? -10.446 3.898 27.197 1.00 98.44 210 VAL A C 1
ATOM 1660 O O . VAL A 1 210 ? -9.647 4.784 27.509 1.00 98.44 210 VAL A O 1
ATOM 1663 N N . SER A 1 211 ? -11.763 4.082 27.230 1.00 97.56 211 SER A N 1
ATOM 1664 C CA . SER A 1 211 ? -12.363 5.325 27.707 1.00 97.56 211 SER A CA 1
ATOM 1665 C C . SER A 1 211 ? -12.329 5.387 29.230 1.00 97.56 211 SER A C 1
ATOM 1667 O O . SER A 1 211 ? -12.862 4.528 29.933 1.00 97.56 211 SER A O 1
ATOM 1669 N N . GLY A 1 212 ? -11.739 6.459 29.748 1.00 97.44 212 GLY A N 1
ATOM 1670 C CA . GLY A 1 212 ? -11.780 6.833 31.155 1.00 97.44 212 GLY A CA 1
ATOM 1671 C C . GLY A 1 212 ? -13.167 7.254 31.635 1.00 97.44 212 GLY A C 1
ATOM 1672 O O . GLY A 1 212 ? -13.368 7.331 32.841 1.00 97.44 212 GLY A O 1
ATOM 1673 N N . LEU A 1 213 ? -14.119 7.516 30.733 1.00 95.81 213 LEU A N 1
ATOM 1674 C CA . LEU A 1 213 ? -15.483 7.929 31.083 1.00 95.81 213 LEU A CA 1
ATOM 1675 C C . LEU A 1 213 ? -16.424 6.734 31.219 1.00 95.81 213 LEU A C 1
ATOM 1677 O O . LEU A 1 213 ? -17.146 6.622 32.203 1.00 95.81 213 LEU A O 1
ATOM 1681 N N . THR A 1 214 ? -16.395 5.825 30.246 1.00 95.25 214 THR A N 1
ATOM 1682 C CA . THR A 1 214 ? -17.304 4.668 30.191 1.00 95.25 214 THR A CA 1
ATOM 1683 C C . THR A 1 214 ? -16.685 3.403 30.771 1.00 95.25 214 THR A C 1
ATOM 1685 O O . THR A 1 214 ? -17.404 2.451 31.049 1.00 95.25 214 THR A O 1
ATOM 1688 N N . LYS A 1 215 ? -15.362 3.387 30.983 1.00 96.50 215 LYS A N 1
ATOM 1689 C CA . LYS A 1 215 ? -14.592 2.208 31.405 1.00 96.50 215 LYS A CA 1
ATOM 1690 C C . LYS A 1 215 ? -14.686 1.033 30.423 1.00 96.50 215 LYS A C 1
ATOM 1692 O O . LYS A 1 215 ? -14.539 -0.118 30.824 1.00 96.50 215 LYS A O 1
ATOM 1697 N N . THR A 1 216 ? -14.905 1.328 29.143 1.00 96.75 216 THR A N 1
ATOM 1698 C CA . THR A 1 216 ? -15.023 0.342 28.060 1.00 96.75 216 THR A CA 1
ATOM 1699 C C . THR A 1 216 ? -13.934 0.533 27.009 1.00 96.75 216 THR A C 1
ATOM 1701 O O . THR A 1 216 ? -13.293 1.587 26.929 1.00 96.75 216 THR A O 1
ATOM 1704 N N . VAL A 1 217 ? -13.725 -0.500 26.191 1.00 98.06 217 VAL A N 1
ATOM 1705 C CA . VAL A 1 217 ? -12.893 -0.411 24.986 1.00 98.06 217 VAL A CA 1
ATOM 1706 C C . VAL A 1 217 ? -13.598 0.472 23.958 1.00 98.06 217 VAL A C 1
ATOM 1708 O O . VAL A 1 217 ? -14.771 0.258 23.654 1.00 98.06 217 VAL A O 1
ATOM 1711 N N . VAL A 1 218 ? -12.872 1.446 23.415 1.00 97.81 218 VAL A N 1
ATOM 1712 C CA . VAL A 1 218 ? -13.363 2.383 22.388 1.00 97.81 218 VAL A CA 1
ATOM 1713 C C . VAL A 1 218 ? -12.588 2.288 21.082 1.00 97.81 218 VAL A C 1
ATOM 1715 O O . VAL A 1 218 ? -13.095 2.709 20.049 1.00 97.81 218 VAL A O 1
ATOM 1718 N N . ALA A 1 219 ? -11.405 1.674 21.092 1.00 98.12 219 ALA A N 1
ATOM 1719 C CA . ALA A 1 219 ? -10.736 1.255 19.871 1.00 98.12 219 ALA A CA 1
ATOM 1720 C C . ALA A 1 219 ? -9.925 -0.022 20.088 1.00 98.12 219 ALA A C 1
ATOM 1722 O O . ALA A 1 219 ? -9.406 -0.272 21.176 1.00 98.12 219 ALA A O 1
ATOM 1723 N N . TYR A 1 220 ? -9.796 -0.815 19.035 1.00 98.25 220 TYR A N 1
ATOM 1724 C CA . TYR A 1 220 ? -8.958 -2.004 18.966 1.00 98.25 220 TYR A CA 1
ATOM 1725 C C . TYR A 1 220 ? -8.343 -2.079 17.575 1.00 98.25 220 TYR A C 1
ATOM 1727 O O . TYR A 1 220 ? -9.075 -1.969 16.597 1.00 98.25 220 TYR A O 1
ATOM 1735 N N . GLU A 1 221 ? -7.036 -2.309 17.488 1.00 97.25 221 GLU A N 1
ATOM 1736 C CA . GLU A 1 221 ? -6.310 -2.493 16.233 1.00 97.25 221 GLU A CA 1
ATOM 1737 C C . GLU A 1 221 ? -5.329 -3.671 16.354 1.00 97.25 221 GLU A C 1
ATOM 1739 O O . GLU A 1 221 ? -4.464 -3.692 17.239 1.00 97.25 221 GLU A O 1
ATOM 1744 N N . ASN A 1 222 ? -5.465 -4.664 15.469 1.00 95.56 222 ASN A N 1
ATOM 1745 C CA . ASN A 1 222 ? -4.621 -5.858 15.435 1.00 95.56 222 ASN A CA 1
ATOM 1746 C C . ASN A 1 222 ? -4.483 -6.457 14.022 1.00 95.56 222 ASN A C 1
ATOM 1748 O O . ASN A 1 222 ? -5.215 -7.367 13.634 1.00 95.56 222 ASN A O 1
ATOM 1752 N N . TYR A 1 223 ? -3.466 -6.032 13.270 1.00 92.00 223 TYR A N 1
ATOM 1753 C CA . TYR A 1 223 ? -3.136 -6.635 11.965 1.00 92.00 223 TYR A CA 1
ATOM 1754 C C . TYR A 1 223 ? -2.411 -7.988 12.059 1.00 92.00 223 TYR A C 1
ATOM 1756 O O . TYR A 1 223 ? -2.227 -8.667 11.041 1.00 92.00 223 TYR A O 1
ATOM 1764 N N . LEU A 1 224 ? -1.997 -8.382 13.269 1.00 91.25 224 LEU A N 1
ATOM 1765 C CA . LEU A 1 224 ? -1.349 -9.665 13.540 1.00 91.25 224 LEU A CA 1
ATOM 1766 C C . LEU A 1 224 ? -2.367 -10.797 13.723 1.00 91.25 224 LEU A C 1
ATOM 1768 O O . LEU A 1 224 ? -1.966 -11.959 13.704 1.00 91.25 224 LEU A O 1
ATOM 1772 N N . ALA A 1 225 ? -3.661 -10.480 13.865 1.00 89.94 225 ALA A N 1
ATOM 1773 C CA . ALA A 1 225 ? -4.724 -11.466 14.009 1.00 89.94 225 ALA A CA 1
ATOM 1774 C C . ALA A 1 225 ? -4.664 -12.529 12.890 1.00 89.94 225 ALA A C 1
ATOM 1776 O O . ALA A 1 225 ? -4.419 -12.190 11.724 1.00 89.94 225 ALA A O 1
ATOM 1777 N N . PRO A 1 226 ? -4.884 -13.816 13.211 1.00 90.06 226 PRO A N 1
ATOM 1778 C CA . PRO A 1 226 ? -5.011 -14.838 12.185 1.00 90.06 226 PRO A CA 1
ATOM 1779 C C . PRO A 1 226 ? -6.287 -14.599 11.358 1.00 90.06 226 PRO A C 1
ATOM 1781 O O . PRO A 1 226 ? -7.274 -14.073 11.883 1.00 90.06 226 PRO A O 1
ATOM 1784 N N . PRO A 1 227 ? -6.292 -14.969 10.066 1.00 92.81 227 PRO A N 1
ATOM 1785 C CA . PRO A 1 227 ? -7.507 -14.913 9.267 1.00 92.81 227 PRO A CA 1
ATOM 1786 C C . PRO A 1 227 ? -8.535 -15.913 9.804 1.00 92.81 227 PRO A C 1
ATOM 1788 O O . PRO A 1 227 ? -8.180 -16.995 10.280 1.00 92.81 227 PRO A O 1
ATOM 1791 N N . LEU A 1 228 ? -9.816 -15.561 9.708 1.00 93.19 228 LEU A N 1
ATOM 1792 C CA . LEU A 1 228 ? -10.900 -16.491 9.998 1.00 93.19 228 LEU A CA 1
ATOM 1793 C C . LEU A 1 228 ? -10.890 -17.645 8.977 1.00 93.19 228 LEU A C 1
ATOM 1795 O O . LEU A 1 228 ? -10.607 -17.406 7.799 1.00 93.19 228 LEU A O 1
ATOM 1799 N N . PRO A 1 229 ? -11.216 -18.886 9.389 1.00 93.81 229 PRO A N 1
ATOM 1800 C CA . PRO A 1 229 ? -11.341 -20.002 8.459 1.00 93.81 229 PRO A CA 1
ATOM 1801 C C . PRO A 1 229 ? -12.345 -19.692 7.347 1.00 93.81 229 PRO A C 1
ATOM 1803 O O . PRO A 1 229 ? -13.456 -19.232 7.613 1.00 93.81 229 PRO A O 1
ATOM 1806 N N . LEU A 1 230 ? -11.959 -19.965 6.101 1.00 93.25 230 LEU A N 1
ATOM 1807 C CA . LEU A 1 230 ? -12.860 -19.823 4.963 1.00 93.25 230 LEU A CA 1
ATOM 1808 C C . LEU A 1 230 ? -13.830 -21.007 4.908 1.00 93.25 230 LEU A C 1
ATOM 1810 O O . LEU A 1 230 ? -13.405 -22.147 5.118 1.00 93.25 230 LEU A O 1
ATOM 1814 N N . PRO A 1 231 ? -15.112 -20.780 4.578 1.00 94.75 231 PRO A N 1
ATOM 1815 C CA . PRO A 1 231 ? -16.018 -21.879 4.298 1.00 94.75 231 PRO A CA 1
ATOM 1816 C C . PRO A 1 231 ? -15.550 -22.632 3.045 1.00 94.75 231 PRO A C 1
ATOM 1818 O O . PRO A 1 231 ? -14.980 -22.047 2.122 1.00 94.75 231 PRO A O 1
ATOM 1821 N N . THR A 1 232 ? -15.804 -23.939 2.984 1.00 93.50 232 THR A N 1
ATOM 1822 C CA . THR A 1 232 ? -15.348 -24.802 1.875 1.00 93.50 232 THR A CA 1
ATOM 1823 C C . THR A 1 232 ? -15.897 -24.370 0.513 1.00 93.50 232 THR A C 1
ATOM 1825 O O . THR A 1 232 ? -15.245 -24.571 -0.509 1.00 93.50 232 THR A O 1
ATOM 1828 N N . ASN A 1 233 ? -17.062 -23.719 0.491 1.00 93.69 233 ASN A N 1
ATOM 1829 C CA . ASN A 1 233 ? -17.698 -23.169 -0.703 1.00 93.69 233 ASN A CA 1
ATOM 1830 C C . ASN A 1 233 ? -17.340 -21.691 -0.973 1.00 93.69 233 ASN A C 1
ATOM 1832 O O . ASN A 1 233 ? -17.987 -21.067 -1.809 1.00 93.69 233 ASN A O 1
ATOM 1836 N N . TYR A 1 234 ? -16.334 -21.108 -0.306 1.00 94.06 234 TYR A N 1
ATOM 1837 C CA . TYR A 1 234 ? -15.990 -19.683 -0.437 1.00 94.06 234 TYR A CA 1
ATOM 1838 C C . TYR A 1 234 ? -15.823 -19.230 -1.896 1.00 94.06 234 TYR A C 1
ATOM 1840 O O . TYR A 1 234 ? -16.477 -18.290 -2.340 1.00 94.06 234 TYR A O 1
ATOM 1848 N N . PHE A 1 235 ? -15.005 -19.943 -2.672 1.00 90.62 235 PHE A N 1
ATOM 1849 C CA . PHE A 1 235 ? -14.775 -19.614 -4.081 1.00 90.62 235 PHE A CA 1
ATOM 1850 C C . PHE A 1 235 ? -15.997 -19.901 -4.964 1.00 90.62 235 PHE A C 1
ATOM 1852 O O . PHE A 1 235 ? -16.270 -19.152 -5.899 1.00 90.62 235 PHE A O 1
ATOM 1859 N N . GLN A 1 236 ? -16.802 -20.909 -4.617 1.00 90.56 236 GLN A N 1
ATOM 1860 C CA . GLN A 1 236 ? -18.067 -21.173 -5.307 1.00 90.56 236 GLN A CA 1
ATOM 1861 C C . GLN A 1 236 ? -19.063 -20.026 -5.106 1.00 90.56 236 GLN A C 1
ATOM 1863 O O . GLN A 1 236 ? -19.702 -19.614 -6.069 1.00 90.56 236 GLN A O 1
ATOM 1868 N N . MET A 1 237 ? -19.153 -19.456 -3.895 1.00 93.38 237 MET A N 1
ATOM 1869 C CA . MET A 1 237 ? -19.989 -18.277 -3.637 1.00 93.38 237 MET A CA 1
ATOM 1870 C C . MET A 1 237 ? -19.561 -17.094 -4.500 1.00 93.38 237 MET A C 1
ATOM 1872 O O . MET A 1 237 ? -20.417 -16.349 -4.960 1.00 93.38 237 MET A O 1
ATOM 1876 N N . LEU A 1 238 ? -18.263 -16.945 -4.768 1.00 89.31 238 LEU A N 1
ATOM 1877 C CA . LEU A 1 238 ? -17.719 -15.909 -5.649 1.00 89.31 238 LEU A CA 1
ATOM 1878 C C . LEU A 1 238 ? -17.949 -16.192 -7.144 1.00 89.31 238 LEU A C 1
ATOM 1880 O O . LEU A 1 238 ? -17.713 -15.313 -7.967 1.00 89.31 238 LEU A O 1
ATOM 1884 N N . GLY A 1 239 ? -18.433 -17.385 -7.507 1.00 86.94 239 GLY A N 1
ATOM 1885 C CA . GLY A 1 239 ? -18.599 -17.805 -8.899 1.00 86.94 239 GLY A CA 1
ATOM 1886 C C . GLY A 1 239 ? -17.274 -18.142 -9.588 1.00 86.94 239 GLY A C 1
ATOM 1887 O O . GLY A 1 239 ? -17.152 -17.976 -10.802 1.00 86.94 239 GLY A O 1
ATOM 1888 N N . ILE A 1 240 ? -16.262 -18.571 -8.825 1.00 84.31 240 ILE A N 1
ATOM 1889 C CA . ILE A 1 240 ? -14.905 -18.799 -9.336 1.00 84.31 240 ILE A CA 1
ATOM 1890 C C . ILE A 1 240 ? -14.373 -20.175 -8.949 1.00 84.31 240 ILE A C 1
ATOM 1892 O O . ILE A 1 240 ? -14.801 -20.797 -7.975 1.00 84.31 240 ILE A O 1
ATOM 1896 N N . SER A 1 241 ? -13.400 -20.651 -9.722 1.00 82.25 241 SER A N 1
ATOM 1897 C CA . SER A 1 241 ? -12.688 -21.891 -9.416 1.00 82.25 241 SER A CA 1
ATOM 1898 C C . SER A 1 241 ? -11.911 -21.771 -8.092 1.00 82.25 241 SER A C 1
ATOM 1900 O O . SER A 1 241 ? -11.270 -20.748 -7.870 1.00 82.25 241 SER A O 1
ATOM 1902 N N . PRO A 1 242 ? -11.873 -22.797 -7.222 1.00 81.19 242 PRO A N 1
ATOM 1903 C CA . PRO A 1 242 ? -10.949 -22.811 -6.083 1.00 81.19 242 PRO A CA 1
ATOM 1904 C C . PRO A 1 242 ? -9.478 -22.945 -6.520 1.00 81.19 242 PRO A C 1
ATOM 1906 O O . PRO A 1 242 ? -8.572 -22.566 -5.780 1.00 81.19 242 PRO A O 1
ATOM 1909 N N . ASP A 1 243 ? -9.237 -23.464 -7.727 1.00 78.88 243 ASP A N 1
ATOM 1910 C CA . ASP A 1 243 ? -7.921 -23.488 -8.359 1.00 78.88 243 ASP A CA 1
ATOM 1911 C C . ASP A 1 243 ? -7.589 -22.104 -8.934 1.00 78.88 243 ASP A C 1
ATOM 1913 O O . ASP A 1 243 ? -8.182 -21.684 -9.937 1.00 78.88 243 ASP A O 1
ATOM 1917 N N . ARG A 1 244 ? -6.642 -21.414 -8.280 1.00 67.75 244 ARG A N 1
ATOM 1918 C CA . ARG A 1 244 ? -6.165 -20.076 -8.661 1.00 67.75 244 ARG A CA 1
ATOM 1919 C C . ARG A 1 244 ? -5.539 -20.039 -10.052 1.00 67.75 244 ARG A C 1
ATOM 1921 O O . ARG A 1 244 ? -5.674 -19.022 -10.720 1.00 67.75 244 ARG A O 1
ATOM 1928 N N . GLY A 1 245 ? -4.945 -21.137 -10.529 1.00 64.50 245 GLY A N 1
ATOM 1929 C CA . GLY A 1 245 ? -4.346 -21.189 -11.868 1.00 64.50 245 GLY A CA 1
ATOM 1930 C C . GLY A 1 245 ? -5.360 -20.954 -12.993 1.00 64.50 245 GLY A C 1
ATOM 1931 O O . GLY A 1 245 ? -4.995 -20.573 -14.099 1.00 64.50 245 GLY A O 1
ATOM 1932 N N . LYS A 1 246 ? -6.660 -21.108 -12.709 1.00 72.44 246 LYS A N 1
ATOM 1933 C CA . LYS A 1 246 ? -7.744 -20.827 -13.664 1.00 72.44 246 LYS A CA 1
ATOM 1934 C C . LYS A 1 246 ? -8.210 -19.371 -13.652 1.00 72.44 246 LYS A C 1
ATOM 1936 O O . LYS A 1 246 ? -8.965 -18.968 -14.534 1.00 72.44 246 LYS A O 1
ATOM 1941 N N . TRP A 1 247 ? -7.778 -18.572 -12.676 1.00 72.12 247 TRP A N 1
ATOM 1942 C CA . TRP A 1 247 ? -8.182 -17.167 -12.555 1.00 72.12 247 TRP A CA 1
ATOM 1943 C C . TRP A 1 247 ? -7.538 -16.306 -13.644 1.00 72.12 247 TRP A C 1
ATOM 1945 O O . TRP A 1 247 ? -8.152 -15.330 -14.075 1.00 72.12 247 TRP A O 1
ATOM 1955 N N . GLY A 1 248 ? -6.371 -16.735 -14.149 1.00 62.09 248 GLY A N 1
ATOM 1956 C CA . GLY A 1 248 ? -5.713 -16.210 -15.352 1.00 62.09 248 GLY A CA 1
ATOM 1957 C C . GLY A 1 248 ? -6.677 -16.117 -16.511 1.00 62.09 248 GLY A C 1
ATOM 1958 O O . GLY A 1 248 ? -6.960 -15.025 -16.995 1.00 62.09 248 GLY A O 1
ATOM 1959 N N . ALA A 1 249 ? -7.242 -17.258 -16.889 1.00 63.31 249 ALA A N 1
ATOM 1960 C CA . ALA A 1 249 ? -8.210 -17.344 -17.971 1.00 63.31 249 ALA A CA 1
ATOM 1961 C C . ALA A 1 249 ? -9.541 -16.644 -17.641 1.00 63.31 249 ALA A C 1
ATOM 1963 O O . ALA A 1 249 ? -10.144 -16.036 -18.516 1.00 63.31 249 ALA A O 1
ATOM 1964 N N . GLN A 1 250 ? -10.017 -16.714 -16.391 1.00 63.66 250 GLN A N 1
ATOM 1965 C CA . GLN A 1 250 ? -11.336 -16.176 -16.031 1.00 63.66 250 GLN A CA 1
ATOM 1966 C C . GLN A 1 250 ? -11.363 -14.641 -15.935 1.00 63.66 250 GLN A C 1
ATOM 1968 O O . GLN A 1 250 ? -12.386 -14.027 -16.232 1.00 63.66 250 GLN A O 1
ATOM 1973 N N . PHE A 1 251 ? -10.260 -14.014 -15.514 1.00 64.06 251 PHE A N 1
ATOM 1974 C CA . PHE A 1 251 ? -10.232 -12.583 -15.197 1.00 64.06 251 PHE A CA 1
ATOM 1975 C C . PHE A 1 251 ? -9.064 -11.807 -15.806 1.00 64.06 251 PHE A C 1
ATOM 1977 O O . PHE A 1 251 ? -8.973 -10.597 -15.599 1.00 64.06 251 PHE A O 1
ATOM 1984 N N . GLY A 1 252 ? -8.140 -12.469 -16.504 1.00 57.81 252 GLY A N 1
ATOM 1985 C CA . GLY A 1 252 ? -6.892 -11.838 -16.927 1.00 57.81 252 GLY A CA 1
ATOM 1986 C C . GLY A 1 252 ? -5.984 -11.481 -15.741 1.00 57.81 252 GLY A C 1
ATOM 1987 O O . GLY A 1 252 ? -5.313 -10.448 -15.770 1.00 57.81 252 GLY A O 1
ATOM 1988 N N . TYR A 1 253 ? -5.979 -12.297 -14.678 1.00 62.41 253 TYR A N 1
ATOM 1989 C CA . TYR A 1 253 ? -5.189 -12.092 -13.454 1.00 62.41 253 TYR A CA 1
ATOM 1990 C C . TYR A 1 253 ? -4.449 -13.358 -13.025 1.00 62.41 253 TYR A C 1
ATOM 1992 O O . TYR A 1 253 ? -4.978 -14.439 -13.167 1.00 62.41 253 TYR A O 1
ATOM 2000 N N . ASP A 1 254 ? -3.295 -13.212 -12.376 1.00 63.00 254 ASP A N 1
ATOM 2001 C CA . ASP A 1 254 ? -2.366 -14.300 -11.999 1.00 63.00 254 ASP A CA 1
ATOM 2002 C C . ASP A 1 254 ? -1.453 -14.769 -13.145 1.00 63.00 254 ASP A C 1
ATOM 2004 O O . ASP A 1 254 ? -1.455 -15.929 -13.547 1.00 63.00 254 ASP A O 1
ATOM 2008 N N . PRO A 1 255 ? -0.670 -13.844 -13.722 1.00 69.69 255 PRO A N 1
ATOM 2009 C CA . PRO A 1 255 ? 0.286 -14.207 -14.747 1.00 69.69 255 PRO A CA 1
ATOM 2010 C C . PRO A 1 255 ? 1.372 -15.121 -14.162 1.00 69.69 255 PRO A C 1
ATOM 2012 O O . PRO A 1 255 ? 1.951 -14.845 -13.108 1.00 69.69 255 PRO A O 1
ATOM 2015 N N . HIS A 1 256 ? 1.658 -16.210 -14.862 1.00 77.19 256 HIS A N 1
ATOM 2016 C CA . HIS A 1 256 ? 2.597 -17.228 -14.427 1.00 77.19 256 HIS A CA 1
ATOM 2017 C C . HIS A 1 256 ? 4.027 -16.855 -14.798 1.00 77.19 256 HIS A C 1
ATOM 2019 O O . HIS A 1 256 ? 4.317 -16.400 -15.908 1.00 77.19 256 HIS A O 1
ATOM 2025 N N . HIS A 1 257 ? 4.951 -17.102 -13.869 1.00 85.19 257 HIS A N 1
ATOM 2026 C CA . HIS A 1 257 ? 6.382 -17.020 -14.145 1.00 85.19 257 HIS A CA 1
ATOM 2027 C C . HIS A 1 257 ? 6.821 -18.271 -14.912 1.00 85.19 257 HIS A C 1
ATOM 2029 O O . HIS A 1 257 ? 7.418 -19.189 -14.357 1.00 85.19 257 HIS A O 1
ATOM 2035 N N . THR A 1 258 ? 6.458 -18.338 -16.190 1.00 86.81 258 THR A N 1
ATOM 2036 C CA . THR A 1 258 ? 6.818 -19.451 -17.074 1.00 86.81 258 THR A CA 1
ATOM 2037 C C . THR A 1 258 ? 8.274 -19.327 -17.546 1.00 86.81 258 THR A C 1
ATOM 2039 O O . THR A 1 258 ? 8.873 -18.249 -17.502 1.00 86.81 258 THR A O 1
ATOM 2042 N N . ALA A 1 259 ? 8.852 -20.414 -18.066 1.00 92.88 259 ALA A N 1
ATOM 2043 C CA . ALA A 1 259 ? 10.158 -20.353 -18.731 1.00 92.88 259 ALA A CA 1
ATOM 2044 C C . ALA A 1 259 ? 10.130 -19.443 -19.978 1.00 92.88 259 ALA A C 1
ATOM 2046 O O . ALA A 1 259 ? 11.098 -18.734 -20.252 1.00 92.88 259 ALA A O 1
ATOM 2047 N N . ALA A 1 260 ? 9.001 -19.415 -20.699 1.00 93.88 260 ALA A N 1
ATOM 2048 C CA . ALA A 1 260 ? 8.793 -18.509 -21.826 1.00 93.88 260 ALA A CA 1
ATOM 2049 C C . ALA A 1 260 ? 8.809 -17.041 -21.374 1.00 93.88 260 ALA A C 1
ATOM 2051 O O . ALA A 1 260 ? 9.434 -16.204 -22.026 1.00 93.88 260 ALA A O 1
ATOM 2052 N N . PHE A 1 261 ? 8.182 -16.735 -20.233 1.00 95.25 261 PHE A N 1
ATOM 2053 C CA . PHE A 1 261 ? 8.222 -15.408 -19.631 1.00 95.25 261 PHE A CA 1
ATOM 2054 C C . PHE A 1 261 ? 9.636 -15.016 -19.207 1.00 95.25 261 PHE A C 1
ATOM 2056 O O . PHE A 1 261 ? 10.064 -13.912 -19.525 1.00 95.25 261 PHE A O 1
ATOM 2063 N N . GLU A 1 262 ? 10.375 -15.904 -18.540 1.00 96.44 262 GLU A N 1
ATOM 2064 C CA . GLU A 1 262 ? 11.763 -15.640 -18.139 1.00 96.44 262 GLU A CA 1
ATOM 2065 C C . GLU A 1 262 ? 12.641 -15.309 -19.359 1.00 96.44 262 GLU A C 1
ATOM 2067 O O . GLU A 1 262 ? 13.383 -14.324 -19.348 1.00 96.44 262 GLU A O 1
ATOM 2072 N N . HIS A 1 263 ? 12.515 -16.081 -20.444 1.00 97.31 263 HIS A N 1
ATOM 2073 C CA . HIS A 1 263 ? 13.237 -15.827 -21.692 1.00 97.31 263 HIS A CA 1
ATOM 2074 C C . HIS A 1 263 ? 12.846 -14.481 -22.320 1.00 97.31 263 HIS A C 1
ATOM 2076 O O . HIS A 1 263 ? 13.719 -13.664 -22.629 1.00 97.31 263 HIS A O 1
ATOM 2082 N N . PHE A 1 264 ? 11.540 -14.217 -22.444 1.00 97.38 264 PHE A N 1
ATOM 2083 C CA . PHE A 1 264 ? 11.016 -12.941 -22.927 1.00 97.38 264 PHE A CA 1
ATOM 2084 C C . PHE A 1 264 ? 11.532 -11.767 -22.089 1.00 97.38 264 PHE A C 1
ATOM 2086 O O . PHE A 1 264 ? 12.050 -10.807 -22.648 1.00 97.38 264 PHE A O 1
ATOM 2093 N N . ALA A 1 265 ? 11.437 -11.836 -20.760 1.00 97.62 265 ALA A N 1
ATOM 2094 C CA . ALA A 1 265 ? 11.787 -10.739 -19.867 1.00 97.62 265 ALA A CA 1
ATOM 2095 C C . ALA A 1 265 ? 13.284 -10.395 -19.935 1.00 97.62 265 ALA A C 1
ATOM 2097 O O . ALA A 1 265 ? 13.640 -9.217 -19.897 1.00 97.62 265 ALA A O 1
ATOM 2098 N N . ARG A 1 266 ? 14.161 -11.395 -20.101 1.00 98.31 266 ARG A N 1
ATOM 2099 C CA . ARG A 1 266 ? 15.602 -11.179 -20.321 1.00 98.31 266 ARG A CA 1
ATOM 2100 C C . ARG A 1 266 ? 15.887 -10.520 -21.663 1.00 98.31 266 ARG A C 1
ATOM 2102 O O . ARG A 1 266 ? 16.619 -9.534 -21.705 1.00 98.31 266 ARG A O 1
ATOM 2109 N N . ALA A 1 267 ? 15.297 -11.031 -22.744 1.00 97.88 267 ALA A N 1
ATOM 2110 C CA . ALA A 1 267 ? 15.442 -10.438 -24.074 1.00 97.88 267 ALA A CA 1
ATOM 2111 C C . ALA A 1 267 ? 14.906 -8.997 -24.102 1.00 97.88 267 ALA A C 1
ATOM 2113 O O . ALA A 1 267 ? 15.548 -8.095 -24.636 1.00 97.88 267 ALA A O 1
ATOM 2114 N N . TYR A 1 268 ? 13.768 -8.771 -23.448 1.00 97.25 268 TYR A N 1
ATOM 2115 C CA . TYR A 1 268 ? 13.140 -7.469 -23.292 1.00 97.25 268 TYR A CA 1
ATOM 2116 C C . TYR A 1 268 ? 14.032 -6.494 -22.507 1.00 97.25 268 TYR A C 1
ATOM 2118 O O . TYR A 1 268 ? 14.267 -5.383 -22.974 1.00 97.25 268 TYR A O 1
ATOM 2126 N N . ALA A 1 269 ? 14.616 -6.914 -21.377 1.00 98.06 269 ALA A N 1
ATOM 2127 C CA . ALA A 1 269 ? 15.568 -6.102 -20.612 1.00 98.06 269 ALA A CA 1
ATOM 2128 C C . ALA A 1 269 ? 16.806 -5.715 -21.435 1.00 98.06 269 ALA A C 1
ATOM 2130 O O . ALA A 1 269 ? 17.210 -4.554 -21.430 1.00 98.06 269 ALA A O 1
ATOM 2131 N N . VAL A 1 270 ? 17.390 -6.674 -22.162 1.00 98.38 270 VAL A N 1
ATOM 2132 C CA . VAL A 1 270 ? 18.549 -6.443 -23.041 1.00 98.38 270 VAL A CA 1
ATOM 2133 C C . VAL A 1 270 ? 18.206 -5.446 -24.147 1.00 98.38 270 VAL A C 1
ATOM 2135 O O . VAL A 1 270 ? 18.987 -4.532 -24.406 1.00 98.38 270 VAL A O 1
ATOM 2138 N N . ALA A 1 271 ? 17.040 -5.588 -24.782 1.00 97.94 271 ALA A N 1
ATOM 2139 C CA . ALA A 1 271 ? 16.592 -4.678 -25.831 1.00 97.94 271 ALA A CA 1
ATOM 2140 C C . ALA A 1 271 ? 16.449 -3.238 -25.311 1.00 97.94 271 ALA A C 1
ATOM 2142 O O . ALA A 1 271 ? 16.981 -2.314 -25.925 1.00 97.94 271 ALA A O 1
ATOM 2143 N N . GLN A 1 272 ? 15.800 -3.051 -24.155 1.00 97.62 272 GLN A N 1
ATOM 2144 C CA . GLN A 1 272 ? 15.621 -1.721 -23.560 1.00 97.62 272 GLN A CA 1
ATOM 2145 C C . GLN A 1 272 ? 16.945 -1.113 -23.087 1.00 97.62 272 GLN A C 1
ATOM 2147 O O . GLN A 1 272 ? 17.206 0.064 -23.323 1.00 97.62 272 GLN A O 1
ATOM 2152 N N . MET A 1 273 ? 17.826 -1.914 -22.489 1.00 97.94 273 MET A N 1
ATOM 2153 C CA . MET A 1 273 ? 19.151 -1.450 -22.086 1.00 97.94 273 MET A CA 1
ATOM 2154 C C . MET A 1 273 ? 20.005 -1.029 -23.295 1.00 97.94 273 MET A C 1
ATOM 2156 O O . MET A 1 273 ? 20.605 0.042 -23.278 1.00 97.94 273 MET A O 1
ATOM 2160 N N . ASN A 1 274 ? 20.017 -1.817 -24.376 1.00 98.00 274 ASN A N 1
ATOM 2161 C CA . ASN A 1 274 ? 20.716 -1.442 -25.609 1.00 98.00 274 ASN A CA 1
ATOM 2162 C C . ASN A 1 274 ? 20.140 -0.165 -26.232 1.00 98.00 274 ASN A C 1
ATOM 2164 O O . ASN A 1 274 ? 20.912 0.679 -26.684 1.00 98.00 274 ASN A O 1
ATOM 2168 N N . HIS A 1 275 ? 18.814 0.006 -26.217 1.00 96.62 275 HIS A N 1
ATOM 2169 C CA . HIS A 1 275 ? 18.180 1.240 -26.676 1.00 96.62 275 HIS A CA 1
ATOM 2170 C C . HIS A 1 275 ? 18.676 2.458 -25.881 1.00 96.62 275 HIS A C 1
ATOM 2172 O O . HIS A 1 275 ? 19.084 3.442 -26.491 1.00 96.62 275 HIS A O 1
ATOM 2178 N N . LEU A 1 276 ? 18.734 2.372 -24.546 1.00 96.62 276 LEU A N 1
ATOM 2179 C CA . LEU A 1 276 ? 19.247 3.444 -23.680 1.00 96.62 276 LEU A CA 1
ATOM 2180 C C . LEU A 1 276 ? 20.731 3.745 -23.944 1.00 96.62 276 LEU A C 1
ATOM 2182 O O . LEU A 1 276 ? 21.102 4.902 -24.147 1.00 96.62 276 LEU A O 1
ATOM 2186 N N . VAL A 1 277 ? 21.576 2.707 -24.001 1.00 96.31 277 VAL A N 1
ATOM 2187 C CA . VAL A 1 277 ? 23.016 2.836 -24.293 1.00 96.31 277 VAL A CA 1
ATOM 2188 C C . VAL A 1 277 ? 23.243 3.547 -25.628 1.00 96.31 277 VAL A C 1
ATOM 2190 O O . VAL A 1 277 ? 24.069 4.457 -25.706 1.00 96.31 277 VAL A O 1
ATOM 2193 N N . GLN A 1 278 ? 22.485 3.183 -26.665 1.00 96.12 278 GLN A N 1
ATOM 2194 C CA . GLN A 1 278 ? 22.580 3.799 -27.988 1.00 96.12 278 GLN A CA 1
ATOM 2195 C C . GLN A 1 278 ? 22.022 5.225 -28.014 1.00 96.12 278 GLN A C 1
ATOM 2197 O O . GLN A 1 278 ? 22.709 6.140 -28.473 1.00 96.12 278 GLN A O 1
ATOM 2202 N N . ALA A 1 279 ? 20.803 5.431 -27.507 1.00 95.31 279 ALA A N 1
ATOM 2203 C CA . ALA A 1 279 ? 20.128 6.727 -27.509 1.00 95.31 279 ALA A CA 1
ATOM 2204 C C . ALA A 1 279 ? 20.976 7.787 -26.792 1.00 95.31 279 ALA A C 1
ATOM 2206 O O . ALA A 1 279 ? 21.164 8.902 -27.285 1.00 95.31 279 ALA A O 1
ATOM 2207 N N . TRP A 1 280 ? 21.574 7.433 -25.658 1.00 94.94 280 TRP A N 1
ATOM 2208 C CA . TRP A 1 280 ? 22.390 8.358 -24.870 1.00 94.94 280 TRP A CA 1
ATOM 2209 C C . TRP A 1 280 ? 23.877 8.308 -25.199 1.00 94.94 280 TRP A C 1
ATOM 2211 O O . TRP A 1 280 ? 24.667 9.021 -24.578 1.00 94.94 280 TRP A O 1
ATOM 2221 N N . GLN A 1 281 ? 24.249 7.525 -26.217 1.00 94.12 281 GLN A N 1
ATOM 2222 C CA . GLN A 1 281 ? 25.620 7.376 -26.701 1.00 94.12 281 GLN A CA 1
ATOM 2223 C C . GLN A 1 281 ? 26.583 7.029 -25.562 1.00 94.12 281 GLN A C 1
ATOM 2225 O O . GLN A 1 281 ? 27.672 7.591 -25.475 1.00 94.12 281 GLN A O 1
ATOM 2230 N N . LEU A 1 282 ? 26.170 6.157 -24.641 1.00 93.06 282 LEU A N 1
ATOM 2231 C CA . LEU A 1 282 ? 27.007 5.764 -23.513 1.00 93.06 282 LEU A CA 1
ATOM 2232 C C . LEU A 1 282 ? 28.238 5.022 -24.036 1.00 93.06 282 LEU A C 1
ATOM 2234 O O . LEU A 1 282 ? 28.151 4.246 -24.984 1.00 93.06 282 LEU A O 1
ATOM 2238 N N . ASP A 1 283 ? 29.396 5.279 -23.429 1.00 91.62 283 ASP A N 1
ATOM 2239 C CA . ASP A 1 283 ? 30.647 4.657 -23.862 1.00 91.62 283 ASP A CA 1
ATOM 2240 C C . ASP A 1 283 ? 30.668 3.192 -23.417 1.00 91.62 283 ASP A C 1
ATOM 2242 O O . ASP A 1 283 ? 31.048 2.882 -22.286 1.00 91.62 283 ASP A O 1
ATOM 2246 N N . TYR A 1 284 ? 30.145 2.310 -24.265 1.00 94.19 284 TYR A N 1
ATOM 2247 C CA . TYR A 1 284 ? 30.128 0.872 -24.058 1.00 94.19 284 TYR A CA 1
ATOM 2248 C C . TYR A 1 284 ? 30.457 0.171 -25.387 1.00 94.19 284 TYR A C 1
ATOM 2250 O O . TYR A 1 284 ? 29.810 0.443 -26.398 1.00 94.19 284 TYR A O 1
ATOM 2258 N N . PRO A 1 285 ? 31.473 -0.710 -25.424 1.00 92.50 285 PRO A N 1
ATOM 2259 C CA . PRO A 1 285 ? 32.162 -1.072 -26.667 1.00 92.50 285 PRO A CA 1
ATOM 2260 C C . PRO A 1 285 ? 31.370 -1.988 -27.611 1.00 92.50 285 PRO A C 1
ATOM 2262 O O . PRO A 1 285 ? 31.793 -2.207 -28.744 1.00 92.50 285 PRO A O 1
ATOM 2265 N N . ARG A 1 286 ? 30.254 -2.572 -27.162 1.00 95.56 286 ARG A N 1
ATOM 2266 C CA . ARG A 1 286 ? 29.439 -3.514 -27.944 1.00 95.56 286 ARG A CA 1
ATOM 2267 C C . ARG A 1 286 ? 27.995 -3.538 -27.463 1.00 95.56 286 ARG A C 1
ATOM 2269 O O . ARG A 1 286 ? 27.696 -3.039 -26.388 1.00 95.56 286 ARG A O 1
ATOM 2276 N N . LEU A 1 287 ? 27.110 -4.195 -28.208 1.00 97.06 287 LEU A N 1
ATOM 2277 C CA . LEU A 1 287 ? 25.766 -4.487 -27.712 1.00 97.06 287 LEU A CA 1
ATOM 2278 C C . LEU A 1 287 ? 25.814 -5.456 -26.527 1.00 97.06 287 LEU A C 1
ATOM 2280 O O . LEU A 1 287 ? 26.611 -6.401 -26.493 1.00 97.06 287 LEU A O 1
ATOM 2284 N N . LEU A 1 288 ? 24.930 -5.207 -25.568 1.00 97.81 288 LEU A N 1
ATOM 2285 C CA . LEU A 1 288 ? 24.655 -6.097 -24.456 1.00 97.81 288 LEU A CA 1
ATOM 2286 C C . LEU A 1 288 ? 23.834 -7.292 -24.938 1.00 97.81 288 LEU A C 1
ATOM 2288 O O . LEU A 1 288 ? 23.014 -7.193 -25.853 1.00 97.81 288 LEU A O 1
ATOM 2292 N N . THR A 1 289 ? 24.059 -8.420 -24.286 1.00 98.19 289 THR A N 1
ATOM 2293 C CA . THR A 1 289 ? 23.410 -9.708 -24.518 1.00 98.19 289 THR A CA 1
ATOM 2294 C C . THR A 1 289 ? 22.852 -10.240 -23.201 1.00 98.19 289 THR A C 1
ATOM 2296 O O . THR A 1 289 ? 23.115 -9.696 -22.128 1.00 98.19 289 THR A O 1
ATOM 2299 N N . THR A 1 290 ? 22.110 -11.345 -23.239 1.00 97.62 290 THR A N 1
ATOM 2300 C CA . THR A 1 290 ? 21.625 -11.995 -22.011 1.00 97.62 290 THR A CA 1
ATOM 2301 C C . THR A 1 290 ? 22.753 -12.507 -21.112 1.00 97.62 290 THR A C 1
ATOM 2303 O O . THR A 1 290 ? 22.538 -12.638 -19.911 1.00 97.62 290 THR A O 1
ATOM 2306 N N . ASN A 1 291 ? 23.948 -12.754 -21.664 1.00 97.69 291 ASN A N 1
ATOM 2307 C CA . ASN A 1 291 ? 25.131 -13.171 -20.902 1.00 97.69 291 ASN A CA 1
ATOM 2308 C C . ASN A 1 291 ? 25.744 -12.023 -20.089 1.00 97.69 291 ASN A C 1
ATOM 2310 O O . ASN A 1 291 ? 26.526 -12.268 -19.177 1.00 97.69 291 ASN A O 1
ATOM 2314 N N . ASP A 1 292 ? 25.387 -10.777 -20.405 1.00 98.06 292 ASP A N 1
ATOM 2315 C CA . ASP A 1 292 ? 25.869 -9.597 -19.688 1.00 98.06 292 ASP A CA 1
ATOM 2316 C C . ASP A 1 292 ? 25.047 -9.291 -18.430 1.00 98.06 292 ASP A C 1
ATOM 2318 O O . ASP A 1 292 ? 25.412 -8.404 -17.659 1.00 98.06 292 ASP A O 1
ATOM 2322 N N . ILE A 1 293 ? 23.945 -10.016 -18.209 1.00 98.06 293 ILE A N 1
ATOM 2323 C CA . ILE A 1 293 ? 23.083 -9.862 -17.039 1.00 98.06 293 ILE A CA 1
ATOM 2324 C C . ILE A 1 293 ? 23.779 -10.479 -15.816 1.00 98.06 293 ILE A C 1
ATOM 2326 O O . ILE A 1 293 ? 23.841 -11.698 -15.676 1.00 98.06 293 ILE A O 1
ATOM 2330 N N . ALA A 1 294 ? 24.266 -9.630 -14.912 1.00 97.00 294 ALA A N 1
ATOM 2331 C CA . ALA A 1 294 ? 24.929 -10.032 -13.670 1.00 97.00 294 ALA A CA 1
ATOM 2332 C C . ALA A 1 294 ? 23.928 -10.519 -12.609 1.00 97.00 294 ALA A C 1
ATOM 2334 O O . ALA A 1 294 ? 24.204 -11.451 -11.859 1.00 97.00 294 ALA A O 1
ATOM 2335 N N . TRP A 1 295 ? 22.748 -9.902 -12.560 1.00 97.31 295 TRP A N 1
ATOM 2336 C CA . TRP A 1 295 ? 21.627 -10.350 -11.741 1.00 97.31 295 TRP A CA 1
ATOM 2337 C C . TRP A 1 295 ? 20.313 -9.945 -12.406 1.00 97.31 295 TRP A C 1
ATOM 2339 O O . TRP A 1 295 ? 20.253 -8.977 -13.168 1.00 97.31 295 TRP A O 1
ATOM 2349 N N . PHE A 1 296 ? 19.259 -10.708 -12.130 1.00 97.06 296 PHE A N 1
ATOM 2350 C CA . PHE A 1 296 ? 17.973 -10.555 -12.793 1.00 97.06 296 PHE A CA 1
ATOM 2351 C C . PHE A 1 296 ? 16.828 -10.875 -11.847 1.00 97.06 296 PHE A C 1
ATOM 2353 O O . PHE A 1 296 ? 16.868 -11.876 -11.134 1.00 97.06 296 PHE A O 1
ATOM 2360 N N . TYR A 1 297 ? 15.789 -10.056 -11.893 1.00 96.81 297 TYR A N 1
ATOM 2361 C CA . TYR A 1 297 ? 14.512 -10.349 -11.274 1.00 96.81 297 TYR A CA 1
ATOM 2362 C C . TYR A 1 297 ? 13.400 -9.833 -12.178 1.00 96.81 297 TYR A C 1
ATOM 2364 O O . TYR A 1 297 ? 13.390 -8.669 -12.575 1.00 96.81 297 TYR A O 1
ATOM 2372 N N . ALA A 1 298 ? 12.433 -10.687 -12.481 1.00 95.44 298 ALA A N 1
ATOM 2373 C CA . ALA A 1 298 ? 11.253 -10.297 -13.227 1.00 95.44 298 ALA A CA 1
ATOM 2374 C C . ALA A 1 298 ? 10.009 -10.885 -12.577 1.00 95.44 298 ALA A C 1
ATOM 2376 O O . ALA A 1 298 ? 10.048 -11.955 -11.978 1.00 95.44 298 ALA A O 1
ATOM 2377 N N . LYS A 1 299 ? 8.890 -10.178 -12.710 1.00 91.94 299 LYS A N 1
ATOM 2378 C CA . LYS A 1 299 ? 7.573 -10.672 -12.327 1.00 91.94 299 LYS A CA 1
ATOM 2379 C C . LYS A 1 299 ? 6.599 -10.363 -13.455 1.00 91.94 299 LYS A C 1
ATOM 2381 O O . LYS A 1 299 ? 6.522 -9.206 -13.880 1.00 91.94 299 LYS A O 1
ATOM 2386 N N . PRO A 1 300 ? 5.844 -11.349 -13.946 1.00 89.00 300 PRO A N 1
ATOM 2387 C CA . PRO A 1 300 ? 4.925 -11.105 -15.038 1.00 89.00 300 PRO A CA 1
ATOM 2388 C C . PRO A 1 300 ? 3.731 -10.272 -14.543 1.00 89.00 300 PRO A C 1
ATOM 2390 O O . PRO A 1 300 ? 3.394 -10.245 -13.355 1.00 89.00 300 PRO A O 1
ATOM 2393 N N . GLY A 1 301 ? 3.108 -9.534 -15.453 1.00 83.88 301 GLY A N 1
ATOM 2394 C CA . GLY A 1 301 ? 1.986 -8.648 -15.162 1.00 83.88 301 GLY A CA 1
ATOM 2395 C C . GLY A 1 301 ? 1.159 -8.492 -16.422 1.00 83.88 301 GLY A C 1
ATOM 2396 O O . GLY A 1 301 ? 1.728 -8.182 -17.453 1.00 83.88 301 GLY A O 1
ATOM 2397 N N . THR A 1 302 ? -0.158 -8.671 -16.365 1.00 77.94 302 THR A N 1
ATOM 2398 C CA . THR A 1 302 ? -0.997 -8.761 -17.575 1.00 77.94 302 THR A CA 1
ATOM 2399 C C . THR A 1 302 ? -0.929 -7.554 -18.504 1.00 77.94 302 THR A C 1
ATOM 2401 O O . THR A 1 302 ? -0.991 -7.721 -19.715 1.00 77.94 302 THR A O 1
ATOM 2404 N N . ASN A 1 303 ? -0.718 -6.356 -17.959 1.00 78.56 303 ASN A N 1
ATOM 2405 C CA . ASN A 1 303 ? -0.550 -5.138 -18.757 1.00 78.56 303 ASN A CA 1
ATOM 2406 C C . ASN A 1 303 ? 0.908 -4.729 -18.982 1.00 78.56 303 ASN A C 1
ATOM 2408 O O . ASN A 1 303 ? 1.165 -3.862 -19.811 1.00 78.56 303 ASN A O 1
ATOM 2412 N N . ALA A 1 304 ? 1.830 -5.260 -18.180 1.00 87.56 304 ALA A N 1
ATOM 2413 C CA . ALA A 1 304 ? 3.259 -4.988 -18.246 1.00 87.56 304 ALA A CA 1
ATOM 2414 C C . ALA A 1 304 ? 4.010 -5.862 -17.231 1.00 87.56 304 ALA A C 1
ATOM 2416 O O . ALA A 1 304 ? 3.568 -5.963 -16.076 1.00 87.56 304 ALA A O 1
ATOM 2417 N N . PRO A 1 305 ? 5.176 -6.417 -17.598 1.00 92.38 305 PRO A N 1
ATOM 2418 C CA . PRO A 1 305 ? 6.049 -7.058 -16.633 1.00 92.38 305 PRO A CA 1
ATOM 2419 C C . PRO A 1 305 ? 6.690 -6.027 -15.698 1.00 92.38 305 PRO A C 1
ATOM 2421 O O . PRO A 1 305 ? 6.888 -4.865 -16.050 1.00 92.38 305 PRO A O 1
ATOM 2424 N N . PHE A 1 306 ? 7.045 -6.481 -14.502 1.00 93.88 306 PHE A N 1
ATOM 2425 C CA . PHE A 1 306 ? 8.068 -5.845 -13.682 1.00 93.88 306 PHE A CA 1
ATOM 2426 C C . PHE A 1 306 ? 9.406 -6.494 -14.019 1.00 93.88 306 PHE A C 1
ATOM 2428 O O . PHE A 1 306 ? 9.489 -7.723 -14.022 1.00 93.88 306 PHE A O 1
ATOM 2435 N N . VAL A 1 307 ? 10.437 -5.700 -14.289 1.00 97.44 307 VAL A N 1
ATOM 2436 C CA . VAL A 1 307 ? 11.775 -6.216 -14.602 1.00 97.44 307 VAL A CA 1
ATOM 2437 C C . VAL A 1 307 ? 12.822 -5.344 -13.930 1.00 97.44 307 VAL A C 1
ATOM 2439 O O . VAL A 1 307 ? 12.830 -4.138 -14.143 1.00 97.44 307 VAL A O 1
ATOM 2442 N N . CYS A 1 308 ? 13.728 -5.964 -13.182 1.00 98.00 308 CYS A N 1
ATOM 2443 C CA . CYS A 1 308 ? 14.942 -5.360 -12.651 1.00 98.00 308 CYS A CA 1
ATOM 2444 C C . CYS A 1 308 ? 16.146 -6.190 -13.104 1.00 98.00 308 CYS A C 1
ATOM 2446 O O . CYS A 1 308 ? 16.152 -7.415 -12.958 1.00 98.00 308 CYS A O 1
ATOM 2448 N N . ALA A 1 309 ? 17.167 -5.538 -13.646 1.00 98.12 309 ALA A N 1
ATOM 2449 C CA . ALA A 1 309 ? 18.360 -6.213 -14.134 1.00 98.12 309 ALA A CA 1
ATOM 2450 C C . ALA A 1 309 ? 19.612 -5.359 -13.925 1.00 98.12 309 ALA A C 1
ATOM 2452 O O . ALA A 1 309 ? 19.602 -4.152 -14.173 1.00 98.12 309 ALA A O 1
ATOM 2453 N N . GLY A 1 310 ? 20.702 -6.007 -13.518 1.00 97.81 310 GLY A N 1
ATOM 2454 C CA . GLY A 1 310 ? 22.040 -5.424 -13.530 1.00 97.81 310 GLY A CA 1
ATOM 2455 C C . GLY A 1 310 ? 22.863 -5.991 -14.678 1.00 97.81 310 GLY A C 1
ATOM 2456 O O . GLY A 1 310 ? 22.886 -7.207 -14.861 1.00 97.81 310 GLY A O 1
ATOM 2457 N N . PHE A 1 311 ? 23.570 -5.137 -15.418 1.00 97.94 311 PHE A N 1
ATOM 2458 C CA . PHE A 1 311 ? 24.414 -5.536 -16.547 1.00 97.94 311 PHE A CA 1
ATOM 2459 C C . PHE A 1 311 ? 25.880 -5.212 -16.277 1.00 97.94 311 PHE A C 1
ATOM 2461 O O . PHE A 1 311 ? 26.218 -4.063 -15.986 1.00 97.94 311 PHE A O 1
ATOM 2468 N N . THR A 1 312 ? 26.744 -6.228 -16.360 1.00 93.69 312 THR A N 1
ATOM 2469 C CA . THR A 1 312 ? 28.206 -6.139 -16.167 1.00 93.69 312 THR A CA 1
ATOM 2470 C C . THR A 1 312 ? 28.639 -5.320 -14.942 1.00 93.69 312 THR A C 1
ATOM 2472 O O . THR A 1 312 ? 29.634 -4.603 -15.006 1.00 93.69 312 THR A O 1
ATOM 2475 N N . ASN A 1 313 ? 27.849 -5.349 -13.858 1.00 90.38 313 ASN A N 1
ATOM 2476 C CA . ASN A 1 313 ? 27.972 -4.495 -12.662 1.00 90.38 313 ASN A CA 1
ATOM 2477 C C . ASN A 1 313 ? 28.004 -2.974 -12.918 1.00 90.38 313 ASN A C 1
ATOM 2479 O O . ASN A 1 313 ? 28.233 -2.200 -11.995 1.00 90.38 313 ASN A O 1
ATOM 2483 N N . ARG A 1 314 ? 27.745 -2.533 -14.152 1.00 94.12 314 ARG A N 1
ATOM 2484 C CA . ARG A 1 314 ? 27.797 -1.133 -14.566 1.00 94.12 314 ARG A CA 1
ATOM 2485 C C . ARG A 1 314 ? 26.408 -0.543 -14.708 1.00 94.12 314 ARG A C 1
ATOM 2487 O O . ARG A 1 314 ? 26.149 0.515 -14.152 1.00 94.12 314 ARG A O 1
ATOM 2494 N N . PHE A 1 315 ? 25.529 -1.195 -15.460 1.00 97.25 315 PHE A N 1
ATOM 2495 C CA . PHE A 1 315 ? 24.206 -0.641 -15.713 1.00 97.25 315 PHE A CA 1
ATOM 2496 C C . PHE A 1 315 ? 23.166 -1.257 -14.793 1.00 97.25 315 PHE A C 1
ATOM 2498 O O . PHE A 1 315 ? 23.176 -2.464 -14.551 1.00 97.25 315 PHE A O 1
ATOM 2505 N N . TYR A 1 316 ? 22.248 -0.425 -14.323 1.00 97.56 316 TYR A N 1
ATOM 2506 C CA . TYR A 1 316 ? 21.030 -0.836 -13.642 1.00 97.56 316 TYR A CA 1
ATOM 2507 C C . TYR A 1 316 ? 19.830 -0.475 -14.513 1.00 97.56 316 TYR A C 1
ATOM 2509 O O . TYR A 1 316 ? 19.766 0.635 -15.041 1.00 97.56 316 TYR A O 1
ATOM 2517 N N . LEU A 1 317 ? 18.879 -1.398 -14.643 1.00 98.19 317 LEU A N 1
ATOM 2518 C CA . LEU A 1 317 ? 17.588 -1.162 -15.280 1.00 98.19 317 LEU A CA 1
ATOM 2519 C C . LEU A 1 317 ? 16.465 -1.622 -14.368 1.00 98.19 317 LEU A C 1
ATOM 2521 O O . LEU A 1 317 ? 16.480 -2.756 -13.892 1.00 98.19 317 LEU A O 1
ATOM 2525 N N . GLN A 1 318 ? 15.445 -0.788 -14.240 1.00 98.12 318 GLN A N 1
ATOM 2526 C CA . GLN A 1 318 ? 14.162 -1.134 -13.659 1.00 98.12 318 GLN A CA 1
ATOM 2527 C C . GLN A 1 318 ? 13.043 -0.640 -14.566 1.00 98.12 318 GLN A C 1
ATOM 2529 O O . GLN A 1 318 ? 13.014 0.512 -15.001 1.00 98.12 318 GLN A O 1
ATOM 2534 N N . MET A 1 319 ? 12.108 -1.539 -14.844 1.00 97.00 319 MET A N 1
ATOM 2535 C CA . MET A 1 319 ? 10.914 -1.281 -15.628 1.00 97.00 319 MET A CA 1
ATOM 2536 C C . MET A 1 319 ? 9.688 -1.638 -14.807 1.00 97.00 319 MET A C 1
ATOM 2538 O O . MET A 1 319 ? 9.559 -2.755 -14.292 1.00 97.00 319 MET A O 1
ATOM 2542 N N . MET A 1 320 ? 8.772 -0.682 -14.720 1.00 90.88 320 MET A N 1
ATOM 2543 C CA . MET A 1 320 ? 7.513 -0.811 -14.008 1.00 90.88 320 MET A CA 1
ATOM 2544 C C . MET A 1 320 ? 6.382 -0.268 -14.867 1.00 90.88 320 MET A C 1
ATOM 2546 O O . MET A 1 320 ? 6.551 0.686 -15.613 1.00 90.88 320 MET A O 1
ATOM 2550 N N . GLU A 1 321 ? 5.216 -0.908 -14.781 1.00 85.50 321 GLU A N 1
ATOM 2551 C CA . GLU A 1 321 ? 3.966 -0.437 -15.406 1.00 85.50 321 GLU A CA 1
ATOM 2552 C C . GLU A 1 321 ? 4.030 -0.192 -16.927 1.00 85.50 321 GLU A C 1
ATOM 2554 O O . GLU A 1 321 ? 3.127 0.418 -17.503 1.00 85.50 321 GLU A O 1
ATOM 2559 N N . GLY A 1 322 ? 5.046 -0.757 -17.582 1.00 89.75 322 GLY A N 1
ATOM 2560 C CA . GLY A 1 322 ? 5.238 -0.711 -19.023 1.00 89.75 322 GLY A CA 1
ATOM 2561 C C . GLY A 1 322 ? 6.222 0.355 -19.484 1.00 89.75 322 GLY A C 1
ATOM 2562 O O . GLY A 1 322 ? 6.307 0.564 -20.677 1.00 89.75 322 GLY A O 1
ATOM 2563 N N . PHE A 1 323 ? 6.973 1.022 -18.613 1.00 94.56 323 PHE A N 1
ATOM 2564 C CA . PHE A 1 323 ? 8.005 1.985 -19.015 1.00 94.56 323 PHE A CA 1
ATOM 2565 C C . PHE A 1 323 ? 9.297 1.783 -18.213 1.00 94.56 323 PHE A C 1
ATOM 2567 O O . PHE A 1 323 ? 9.328 1.015 -17.249 1.00 94.56 323 PHE A O 1
ATOM 2574 N N . VAL A 1 324 ? 10.380 2.446 -18.634 1.00 96.75 324 VAL A N 1
ATOM 2575 C CA . VAL A 1 324 ? 11.624 2.520 -17.853 1.00 96.75 324 VAL A CA 1
ATOM 2576 C C . VAL A 1 324 ? 11.384 3.448 -16.670 1.00 96.75 324 VAL A C 1
ATOM 2578 O O . VAL A 1 324 ? 11.121 4.633 -16.857 1.00 96.75 324 VAL A O 1
ATOM 2581 N N . ASP A 1 325 ? 11.439 2.881 -15.473 1.00 95.88 325 ASP A N 1
ATOM 2582 C CA . ASP A 1 325 ? 11.186 3.560 -14.202 1.00 95.88 325 ASP A CA 1
ATOM 2583 C C . ASP A 1 325 ? 12.493 4.098 -13.610 1.00 95.88 325 ASP A C 1
ATOM 2585 O O . ASP A 1 325 ? 12.563 5.251 -13.195 1.00 95.88 325 ASP A O 1
ATOM 2589 N N . LEU A 1 326 ? 13.565 3.299 -13.665 1.00 97.25 326 LEU A N 1
ATOM 2590 C CA . LEU A 1 326 ? 14.898 3.711 -13.234 1.00 97.25 326 LEU A CA 1
ATOM 2591 C C . LEU A 1 326 ? 15.981 3.123 -14.146 1.00 97.25 326 LEU A C 1
ATOM 2593 O O . LEU A 1 326 ? 15.965 1.941 -14.491 1.00 97.25 326 LEU A O 1
ATOM 2597 N N . PHE A 1 327 ? 16.948 3.956 -14.506 1.00 98.00 327 PHE A N 1
ATOM 2598 C CA . PHE A 1 327 ? 18.206 3.561 -15.124 1.00 98.00 327 PHE A CA 1
ATOM 2599 C C . PHE A 1 327 ? 19.377 4.209 -14.386 1.00 98.00 327 PHE A C 1
ATOM 2601 O O . PHE A 1 327 ? 19.295 5.381 -14.014 1.00 98.00 327 PHE A O 1
ATOM 2608 N N . GLU A 1 328 ? 20.495 3.489 -14.279 1.00 97.06 328 GLU A N 1
ATOM 2609 C CA . GLU A 1 328 ? 21.768 4.035 -13.798 1.00 97.06 328 GLU A CA 1
ATOM 2610 C C . GLU A 1 328 ? 22.963 3.519 -14.616 1.00 97.06 328 GLU A C 1
ATOM 2612 O O . GLU A 1 328 ? 23.065 2.321 -14.877 1.00 97.06 328 GLU A O 1
ATOM 2617 N N . ASP A 1 329 ? 23.913 4.401 -14.940 1.00 96.19 329 ASP A N 1
ATOM 2618 C CA . ASP A 1 329 ? 25.288 4.059 -15.322 1.00 96.19 329 ASP A CA 1
ATOM 2619 C C . ASP A 1 329 ? 26.201 4.247 -14.103 1.00 96.19 329 ASP A C 1
ATOM 2621 O O . ASP A 1 329 ? 26.714 5.339 -13.843 1.00 96.19 329 ASP A O 1
ATOM 2625 N N . ARG A 1 330 ? 26.424 3.166 -13.351 1.00 92.38 330 ARG A N 1
ATOM 2626 C CA . ARG A 1 330 ? 27.216 3.166 -12.111 1.00 92.38 330 ARG A CA 1
ATOM 2627 C C . ARG A 1 330 ? 28.673 3.555 -12.311 1.00 92.38 330 ARG A C 1
ATOM 2629 O O . ARG A 1 330 ? 29.323 3.954 -11.358 1.00 92.38 330 ARG A O 1
ATOM 2636 N N . ALA A 1 331 ? 29.197 3.488 -13.536 1.00 89.75 331 ALA A N 1
ATOM 2637 C CA . ALA A 1 331 ? 30.553 3.955 -13.815 1.00 89.75 331 ALA A CA 1
ATOM 2638 C C . ALA A 1 331 ? 30.668 5.493 -13.815 1.00 89.75 331 ALA A C 1
ATOM 2640 O O . ALA A 1 331 ? 31.782 6.028 -13.794 1.00 89.75 331 ALA A O 1
ATOM 2641 N N . HIS A 1 332 ? 29.537 6.205 -13.869 1.00 89.00 332 HIS A N 1
ATOM 2642 C CA . HIS A 1 332 ? 29.496 7.655 -14.049 1.00 89.00 332 HIS A CA 1
ATOM 2643 C C . HIS A 1 332 ? 28.459 8.381 -13.179 1.00 89.00 332 HIS A C 1
ATOM 2645 O O . HIS A 1 332 ? 28.377 9.604 -13.280 1.00 89.00 332 HIS A O 1
ATOM 2651 N N . ASN A 1 333 ? 27.683 7.679 -12.349 1.00 87.94 333 ASN A N 1
ATOM 2652 C CA . ASN A 1 333 ? 26.722 8.277 -11.418 1.00 87.94 333 ASN A CA 1
ATOM 2653 C C . ASN A 1 333 ? 27.307 8.428 -9.997 1.00 87.94 333 ASN A C 1
ATOM 2655 O O . ASN A 1 333 ? 28.488 8.169 -9.754 1.00 87.94 333 ASN A O 1
ATOM 2659 N N . GLN A 1 334 ? 26.461 8.839 -9.049 1.00 84.44 334 GLN A N 1
ATOM 2660 C CA . GLN A 1 334 ? 26.844 9.001 -7.644 1.00 84.44 334 GLN A CA 1
ATOM 2661 C C . GLN A 1 334 ? 27.311 7.699 -6.958 1.00 84.44 334 GLN A C 1
ATOM 2663 O O . GLN A 1 334 ? 28.181 7.749 -6.093 1.00 84.44 334 GLN A O 1
ATOM 2668 N N . SER A 1 335 ? 26.777 6.537 -7.354 1.00 82.62 335 SER A N 1
ATOM 2669 C CA . SER A 1 335 ? 27.062 5.246 -6.712 1.00 82.62 335 SER A CA 1
ATOM 2670 C C . SER A 1 335 ? 28.535 4.849 -6.837 1.00 82.62 335 SER A C 1
ATOM 2672 O O . SER A 1 335 ? 29.068 4.208 -5.935 1.00 82.62 335 SER A O 1
ATOM 2674 N N . LEU A 1 336 ? 29.223 5.303 -7.895 1.00 78.44 336 LEU A N 1
ATOM 2675 C CA . LEU A 1 336 ? 30.670 5.121 -8.056 1.00 78.44 336 LEU A CA 1
ATOM 2676 C C . LEU A 1 336 ? 31.465 5.634 -6.847 1.00 78.44 336 LEU A C 1
ATOM 2678 O O . LEU A 1 336 ? 32.455 5.025 -6.450 1.00 78.44 336 LEU A O 1
ATOM 2682 N N . PHE A 1 337 ? 31.059 6.782 -6.304 1.00 73.00 337 PHE A N 1
ATOM 2683 C CA . PHE A 1 337 ? 31.775 7.457 -5.223 1.00 73.00 337 PHE A CA 1
ATOM 2684 C C . PHE A 1 337 ? 31.525 6.789 -3.872 1.00 73.00 337 PHE A C 1
ATOM 2686 O O . PHE A 1 337 ? 32.401 6.803 -3.014 1.00 73.00 337 PHE A O 1
ATOM 2693 N N . SER A 1 338 ? 30.360 6.158 -3.701 1.00 75.12 338 SER A N 1
ATOM 2694 C CA . SER A 1 338 ? 30.046 5.361 -2.513 1.00 75.12 338 SER A CA 1
ATOM 2695 C C . SER A 1 338 ? 30.840 4.056 -2.452 1.00 75.12 338 SER A C 1
ATOM 2697 O O . SER A 1 338 ? 31.176 3.606 -1.362 1.00 75.12 338 SER A O 1
ATOM 2699 N N . GLU A 1 339 ? 31.142 3.443 -3.600 1.00 75.38 339 GLU A N 1
ATOM 2700 C CA . GLU A 1 339 ? 31.888 2.178 -3.659 1.00 75.38 339 GLU A CA 1
ATOM 2701 C C . GLU A 1 339 ? 33.410 2.371 -3.532 1.00 75.38 339 GLU A C 1
ATOM 2703 O O . GLU A 1 339 ? 34.109 1.459 -3.093 1.00 75.38 339 GLU A O 1
ATOM 2708 N N . ASP A 1 340 ? 33.935 3.545 -3.902 1.00 74.38 340 ASP A N 1
ATOM 2709 C CA . ASP A 1 340 ? 35.371 3.840 -3.868 1.00 74.38 340 ASP A CA 1
ATOM 2710 C C . ASP A 1 340 ? 35.646 5.326 -3.545 1.00 74.38 340 ASP A C 1
ATOM 2712 O O . ASP A 1 340 ? 35.852 6.140 -4.457 1.00 74.38 340 ASP A O 1
ATOM 2716 N N . PRO A 1 341 ? 35.697 5.696 -2.249 1.00 71.38 341 PRO A N 1
ATOM 2717 C CA . PRO A 1 341 ? 35.939 7.073 -1.809 1.00 71.38 341 PRO A CA 1
ATOM 2718 C C . PRO A 1 341 ? 37.260 7.665 -2.325 1.00 71.38 341 PRO A C 1
ATOM 2720 O O . PRO A 1 341 ? 37.370 8.874 -2.517 1.00 71.38 341 PRO A O 1
ATOM 2723 N N . SER A 1 342 ? 38.257 6.831 -2.650 1.00 70.62 342 SER A N 1
ATOM 2724 C CA . SER A 1 342 ? 39.539 7.300 -3.196 1.00 70.62 342 SER A CA 1
ATOM 2725 C C . SER A 1 342 ? 39.395 7.952 -4.584 1.00 70.62 342 SER A C 1
ATOM 2727 O O . SER A 1 342 ? 40.172 8.837 -4.961 1.00 70.62 342 SER A O 1
ATOM 2729 N N . LYS A 1 343 ? 38.341 7.594 -5.335 1.00 67.56 343 LYS A N 1
ATOM 2730 C CA . LYS A 1 343 ? 37.984 8.226 -6.616 1.00 67.56 343 LYS A CA 1
ATOM 2731 C C . LYS A 1 343 ? 37.301 9.584 -6.454 1.00 67.56 343 LYS A C 1
ATOM 2733 O O . LYS A 1 343 ? 37.240 10.336 -7.429 1.00 67.56 343 LYS A O 1
ATOM 2738 N N . LEU A 1 344 ? 36.827 9.922 -5.251 1.00 64.81 344 LEU A N 1
ATOM 2739 C CA . LEU A 1 344 ? 36.204 11.210 -4.944 1.00 64.81 344 LEU A CA 1
ATOM 2740 C C . LEU A 1 344 ? 37.202 12.351 -5.160 1.00 64.81 344 LEU A C 1
ATOM 2742 O O . LEU A 1 344 ? 36.916 13.284 -5.902 1.00 64.81 344 LEU A O 1
ATOM 2746 N N . HIS A 1 345 ? 38.412 12.238 -4.610 1.00 58.62 345 HIS A N 1
ATOM 2747 C CA . HIS A 1 345 ? 39.401 13.319 -4.635 1.00 58.62 345 HIS A CA 1
ATOM 2748 C C . HIS A 1 345 ? 39.969 13.592 -6.036 1.00 58.62 345 HIS A C 1
ATOM 2750 O O . HIS A 1 345 ? 40.147 14.744 -6.424 1.00 58.62 345 HIS A O 1
ATOM 2756 N N . SER A 1 346 ? 40.203 12.554 -6.845 1.00 61.50 346 SER A N 1
ATOM 2757 C CA . SER A 1 346 ? 40.743 12.725 -8.205 1.00 61.50 346 SER A CA 1
ATOM 2758 C C . SER A 1 346 ? 39.722 13.283 -9.206 1.00 61.50 346 SER A C 1
ATOM 2760 O O . SER A 1 346 ? 40.115 13.905 -10.195 1.00 61.50 346 SER A O 1
ATOM 2762 N N . ARG A 1 347 ? 38.414 13.100 -8.960 1.00 61.16 347 ARG A N 1
ATOM 2763 C CA . ARG A 1 347 ? 37.334 13.560 -9.855 1.00 61.16 347 ARG A CA 1
ATOM 2764 C C . ARG A 1 347 ? 36.583 14.798 -9.359 1.00 61.16 347 ARG A C 1
ATOM 2766 O O . ARG A 1 347 ? 36.132 15.569 -10.201 1.00 61.16 347 ARG A O 1
ATOM 2773 N N . ALA A 1 348 ? 36.498 15.041 -8.050 1.00 56.81 348 ALA A N 1
ATOM 2774 C CA . ALA A 1 348 ? 35.938 16.277 -7.485 1.00 56.81 348 ALA A CA 1
ATOM 2775 C C . ALA A 1 348 ? 36.771 17.518 -7.859 1.00 56.81 348 ALA A C 1
ATOM 2777 O O . ALA A 1 348 ? 36.238 18.616 -7.978 1.00 56.81 348 ALA A O 1
ATOM 2778 N N . VAL A 1 349 ? 38.068 17.336 -8.138 1.00 53.41 349 VAL A N 1
ATOM 2779 C CA . VAL A 1 349 ? 38.980 18.400 -8.600 1.00 53.41 349 VAL A CA 1
ATOM 2780 C C . VAL A 1 349 ? 38.780 18.746 -10.088 1.00 53.41 349 VAL A C 1
ATOM 2782 O O . VAL A 1 349 ? 39.333 19.730 -10.583 1.00 53.41 349 VAL A O 1
ATOM 2785 N N . MET A 1 350 ? 37.951 18.001 -10.834 1.00 57.28 350 MET A N 1
ATOM 2786 C CA . MET A 1 350 ? 37.619 18.385 -12.207 1.00 57.28 350 MET A CA 1
ATOM 2787 C C . MET A 1 350 ? 36.723 19.632 -12.197 1.00 57.28 350 MET A C 1
ATOM 2789 O O . MET A 1 350 ? 35.514 19.551 -12.015 1.00 57.28 350 MET A O 1
ATOM 2793 N N . SER A 1 351 ? 37.320 20.793 -12.476 1.00 53.81 351 SER A N 1
ATOM 2794 C CA . SER A 1 351 ? 36.713 22.137 -12.529 1.00 53.81 351 SER A CA 1
ATOM 2795 C C . SER A 1 351 ? 35.610 22.340 -13.583 1.00 53.81 351 SER A C 1
ATOM 2797 O O . SER A 1 351 ? 35.212 23.471 -13.872 1.00 53.81 351 SER A O 1
ATOM 2799 N N . ARG A 1 352 ? 35.098 21.266 -14.191 1.00 62.72 352 ARG A N 1
ATOM 2800 C CA . ARG A 1 352 ? 34.057 21.339 -15.216 1.00 62.72 352 ARG A CA 1
ATOM 2801 C C . ARG A 1 352 ? 32.708 21.544 -14.542 1.00 62.72 352 ARG A C 1
ATOM 2803 O O . ARG A 1 352 ? 32.048 20.587 -14.155 1.00 62.72 352 ARG A O 1
ATOM 2810 N N . LYS A 1 353 ? 32.301 22.805 -14.432 1.00 78.00 353 LYS A N 1
ATOM 2811 C CA . LYS A 1 353 ? 30.924 23.176 -14.105 1.00 78.00 353 LYS A CA 1
ATOM 2812 C C . LYS A 1 353 ? 30.084 23.157 -15.380 1.00 78.00 353 LYS A C 1
ATOM 2814 O O . LYS A 1 353 ? 30.520 23.664 -16.414 1.00 78.00 353 LYS A O 1
ATOM 2819 N N . LEU A 1 354 ? 28.895 22.568 -15.306 1.00 87.56 354 LEU A N 1
ATOM 2820 C CA . LEU A 1 354 ? 27.833 22.872 -16.261 1.00 87.56 354 LEU A CA 1
ATOM 2821 C C . LEU A 1 354 ? 27.058 24.060 -15.701 1.00 87.56 354 LEU A C 1
ATOM 2823 O O . LEU A 1 354 ? 26.760 24.090 -14.507 1.00 87.56 354 LEU A O 1
ATOM 2827 N N . ASP A 1 355 ? 26.732 25.034 -16.546 1.00 92.69 355 ASP A N 1
ATOM 2828 C CA . ASP A 1 355 ? 25.676 25.974 -16.187 1.00 92.69 355 ASP A CA 1
ATOM 2829 C C . ASP A 1 355 ? 24.310 25.263 -16.213 1.00 92.69 355 ASP A C 1
ATOM 2831 O O . ASP A 1 355 ? 24.126 24.233 -16.874 1.00 92.69 355 ASP A O 1
ATOM 2835 N N . GLU A 1 356 ? 23.344 25.806 -15.469 1.00 94.31 356 GLU A N 1
ATOM 2836 C CA . GLU A 1 356 ? 22.007 25.215 -15.340 1.00 94.31 356 GLU A CA 1
ATOM 2837 C C . GLU A 1 356 ? 21.320 25.046 -16.697 1.00 94.31 356 GLU A C 1
ATOM 2839 O O . GLU A 1 356 ? 20.686 24.023 -16.953 1.00 94.31 356 GLU A O 1
ATOM 2844 N N . LYS A 1 357 ? 21.492 26.014 -17.605 1.00 96.06 357 LYS A N 1
ATOM 2845 C CA . LYS A 1 357 ? 20.898 25.985 -18.945 1.00 96.06 357 LYS A CA 1
ATOM 2846 C C . LYS A 1 357 ? 21.407 24.791 -19.754 1.00 96.06 357 LYS A C 1
ATOM 2848 O O . LYS A 1 357 ? 20.619 24.114 -20.411 1.00 96.06 357 LYS A O 1
ATOM 2853 N N . THR A 1 358 ? 22.703 24.514 -19.690 1.00 96.31 358 THR A N 1
ATOM 2854 C CA . THR A 1 358 ? 23.342 23.385 -20.367 1.00 96.31 358 THR A CA 1
ATOM 2855 C C . THR A 1 358 ? 22.906 22.066 -19.741 1.00 96.31 358 THR A C 1
ATOM 2857 O O . THR A 1 358 ? 22.606 21.125 -20.473 1.00 96.31 358 THR A O 1
ATOM 2860 N N . ALA A 1 359 ? 22.812 21.991 -18.409 1.00 96.88 359 ALA A N 1
ATOM 2861 C CA . ALA A 1 359 ? 22.300 20.804 -17.727 1.00 96.88 359 ALA A CA 1
ATOM 2862 C C . ALA A 1 359 ? 20.851 20.494 -18.147 1.00 96.88 359 ALA A C 1
ATOM 2864 O O . ALA A 1 359 ? 20.554 19.359 -18.521 1.00 96.88 359 ALA A O 1
ATOM 2865 N N . ILE A 1 360 ? 19.977 21.510 -18.173 1.00 97.56 360 ILE A N 1
ATOM 2866 C CA . ILE A 1 360 ? 18.590 21.384 -18.647 1.00 97.56 360 ILE A CA 1
ATOM 2867 C C . ILE A 1 360 ? 18.560 20.926 -20.102 1.00 97.56 360 ILE A C 1
ATOM 2869 O O . ILE A 1 360 ? 17.825 19.996 -20.421 1.00 97.56 360 ILE A O 1
ATOM 2873 N N . GLN A 1 361 ? 19.358 21.534 -20.985 1.00 97.38 361 GLN A N 1
ATOM 2874 C CA . GLN A 1 361 ? 19.370 21.156 -22.398 1.00 97.38 361 GLN A CA 1
ATOM 2875 C C . GLN A 1 361 ? 19.794 19.696 -22.589 1.00 97.38 361 GLN A C 1
ATOM 2877 O O . GLN A 1 361 ? 19.118 18.959 -23.299 1.00 97.38 361 GLN A O 1
ATOM 2882 N N . LEU A 1 362 ? 20.851 19.247 -21.905 1.00 97.00 362 LEU A N 1
ATOM 2883 C CA . LEU A 1 362 ? 21.284 17.848 -21.952 1.00 97.00 362 LEU A CA 1
ATOM 2884 C C . LEU A 1 362 ? 20.191 16.896 -21.453 1.00 97.00 362 LEU A C 1
ATOM 2886 O O . LEU A 1 362 ? 19.974 15.837 -22.044 1.00 97.00 362 LEU A O 1
ATOM 2890 N N . ALA A 1 363 ? 19.487 17.267 -20.384 1.00 97.12 363 ALA A N 1
ATOM 2891 C CA . ALA A 1 363 ? 18.391 16.471 -19.853 1.00 97.12 363 ALA A CA 1
ATOM 2892 C C . ALA A 1 363 ? 17.193 16.420 -20.822 1.00 97.12 363 ALA A C 1
ATOM 2894 O O . ALA A 1 363 ? 16.629 15.350 -21.035 1.00 97.12 363 ALA A O 1
ATOM 2895 N N . ARG A 1 364 ? 16.845 17.529 -21.484 1.00 97.00 364 ARG A N 1
ATOM 2896 C CA . ARG A 1 364 ? 15.795 17.564 -22.518 1.00 97.00 364 ARG A CA 1
ATOM 2897 C C . ARG A 1 364 ? 16.157 16.747 -23.750 1.00 97.00 364 ARG A C 1
ATOM 2899 O O . ARG A 1 364 ? 15.344 15.955 -24.218 1.00 97.00 364 ARG A O 1
ATOM 2906 N N . ASP A 1 365 ? 17.391 16.871 -24.230 1.00 96.50 365 ASP A N 1
ATOM 2907 C CA . ASP A 1 365 ? 17.893 16.067 -25.348 1.00 96.50 365 ASP A CA 1
ATOM 2908 C C . ASP A 1 365 ? 17.836 14.572 -25.006 1.00 96.50 365 ASP A C 1
ATOM 2910 O O . ASP A 1 365 ? 17.484 13.748 -25.847 1.00 96.50 365 ASP A O 1
ATOM 2914 N N . THR A 1 366 ? 18.129 14.218 -23.751 1.00 95.38 366 THR A N 1
ATOM 2915 C CA . THR A 1 366 ? 18.026 12.847 -23.230 1.00 95.38 366 THR A CA 1
ATOM 2916 C C . THR A 1 366 ? 16.594 12.316 -23.327 1.00 95.38 366 THR A C 1
ATOM 2918 O O . THR A 1 366 ? 16.403 11.203 -23.818 1.00 95.38 366 THR A O 1
ATOM 2921 N N . LEU A 1 367 ? 15.593 13.107 -22.919 1.00 95.88 367 LEU A N 1
ATOM 2922 C CA . LEU A 1 367 ? 14.174 12.751 -23.049 1.00 95.88 367 LEU A CA 1
ATOM 2923 C C . LEU A 1 367 ? 13.755 12.617 -24.513 1.00 95.88 367 LEU A C 1
ATOM 2925 O O . LEU A 1 367 ? 13.160 11.611 -24.900 1.00 95.88 367 LEU A O 1
ATOM 2929 N N . HIS A 1 368 ? 14.135 13.588 -25.343 1.00 95.62 368 HIS A N 1
ATOM 2930 C CA . HIS A 1 368 ? 13.799 13.596 -26.760 1.00 95.62 368 HIS A CA 1
ATOM 2931 C C . HIS A 1 368 ? 14.335 12.356 -27.487 1.00 95.62 368 HIS A C 1
ATOM 2933 O O . HIS A 1 368 ? 13.620 11.745 -28.278 1.00 95.62 368 HIS A O 1
ATOM 2939 N N . ARG A 1 369 ? 15.564 11.923 -27.176 1.00 95.12 369 ARG A N 1
ATOM 2940 C CA . ARG A 1 369 ? 16.158 10.708 -27.759 1.00 95.12 369 ARG A CA 1
ATOM 2941 C C . ARG A 1 369 ? 15.472 9.410 -27.327 1.00 95.12 369 ARG A C 1
ATOM 2943 O O . ARG A 1 369 ? 15.601 8.418 -28.035 1.00 95.12 369 ARG A O 1
ATOM 2950 N N . LEU A 1 370 ? 14.734 9.420 -26.216 1.00 93.62 370 LEU A N 1
ATOM 2951 C CA . LEU A 1 370 ? 13.839 8.324 -25.824 1.00 93.62 370 LEU A CA 1
ATOM 2952 C C . LEU A 1 370 ? 12.436 8.438 -26.435 1.00 93.62 370 LEU A C 1
ATOM 2954 O O . LEU A 1 370 ? 11.565 7.629 -26.124 1.00 93.62 370 LEU A O 1
ATOM 2958 N N . GLY A 1 371 ? 12.187 9.451 -27.267 1.00 94.75 371 GLY A N 1
ATOM 2959 C CA . GLY A 1 371 ? 10.854 9.739 -27.791 1.00 94.75 371 GLY A CA 1
ATOM 2960 C C . GLY A 1 371 ? 9.887 10.266 -26.728 1.00 94.75 371 GLY A C 1
ATOM 2961 O O . GLY A 1 371 ? 8.675 10.179 -26.912 1.00 94.75 371 GLY A O 1
ATOM 2962 N N . LEU A 1 372 ? 10.398 10.797 -25.613 1.00 94.75 372 LEU A N 1
ATOM 2963 C CA . LEU A 1 372 ? 9.585 11.378 -24.550 1.00 94.75 372 LEU A CA 1
ATOM 2964 C C . LEU A 1 372 ? 9.400 12.880 -24.792 1.00 94.75 372 LEU A C 1
ATOM 2966 O O . LEU A 1 372 ? 10.345 13.662 -24.707 1.00 94.75 372 LEU A O 1
ATOM 2970 N N . ASP A 1 373 ? 8.162 13.275 -25.084 1.00 91.38 373 ASP A N 1
ATOM 2971 C CA . ASP A 1 373 ? 7.759 14.670 -25.269 1.00 91.38 373 ASP A CA 1
ATOM 2972 C C . ASP A 1 373 ? 7.280 15.272 -23.936 1.00 91.38 373 ASP A C 1
ATOM 2974 O O . ASP A 1 373 ? 6.271 14.839 -23.372 1.00 91.38 373 ASP A O 1
ATOM 2978 N N . GLU A 1 374 ? 7.975 16.304 -23.445 1.00 89.25 374 GLU A N 1
ATOM 2979 C CA . GLU A 1 374 ? 7.644 17.013 -22.199 1.00 89.25 374 GLU A CA 1
ATOM 2980 C C . GLU A 1 374 ? 6.181 17.490 -22.155 1.00 89.25 374 GLU A C 1
ATOM 2982 O O . GLU A 1 374 ? 5.547 17.446 -21.094 1.00 89.25 374 GLU A O 1
ATOM 2987 N N . LYS A 1 375 ? 5.605 17.884 -23.302 1.00 87.88 375 LYS A N 1
ATOM 2988 C CA . LYS A 1 375 ? 4.205 18.332 -23.378 1.00 87.88 375 LYS A CA 1
ATOM 2989 C C . LYS A 1 375 ? 3.230 17.185 -23.135 1.00 87.88 375 LYS A C 1
ATOM 2991 O O . LYS A 1 375 ? 2.234 17.365 -22.434 1.00 87.88 375 LYS A O 1
ATOM 2996 N N . GLN A 1 376 ? 3.518 16.002 -23.675 1.00 90.31 376 GLN A N 1
ATOM 2997 C CA . GLN A 1 376 ? 2.693 14.806 -23.469 1.00 90.31 376 GLN A CA 1
ATOM 2998 C C . GLN A 1 376 ? 2.784 14.309 -22.025 1.00 90.31 376 GLN A C 1
ATOM 3000 O O . GLN A 1 376 ? 1.789 13.851 -21.462 1.00 90.31 376 GLN A O 1
ATOM 3005 N N . LEU A 1 377 ? 3.952 14.487 -21.404 1.00 90.38 377 LEU A N 1
ATOM 3006 C CA . LEU A 1 377 ? 4.202 14.164 -20.003 1.00 90.38 377 LEU A CA 1
ATOM 3007 C C . LEU A 1 377 ? 3.601 15.178 -19.017 1.00 90.38 377 LEU A C 1
ATOM 3009 O O . LEU A 1 377 ? 3.665 14.943 -17.813 1.00 90.38 377 LEU A O 1
ATOM 3013 N N . ARG A 1 378 ? 3.011 16.286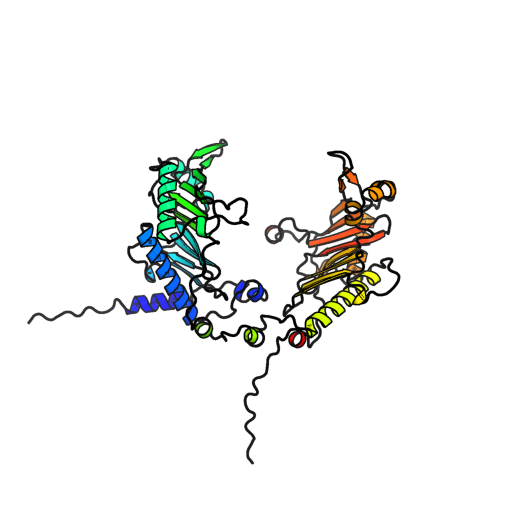 -19.493 1.00 90.25 378 ARG A N 1
ATOM 3014 C CA . ARG A 1 378 ? 2.355 17.315 -18.660 1.00 90.25 378 ARG A CA 1
ATOM 3015 C C . ARG A 1 378 ? 3.250 17.805 -17.517 1.00 90.25 378 ARG A C 1
ATOM 3017 O O . ARG A 1 378 ? 2.783 18.007 -16.398 1.00 90.25 378 ARG A O 1
ATOM 3024 N N . LEU A 1 379 ? 4.543 17.943 -17.781 1.00 89.00 379 LEU A N 1
ATOM 3025 C CA . LEU A 1 379 ? 5.510 18.332 -16.763 1.00 89.00 379 LEU A CA 1
ATOM 3026 C C . LEU A 1 379 ? 5.409 19.831 -16.478 1.00 89.00 379 LEU A C 1
ATOM 3028 O O . LEU A 1 379 ? 5.144 20.631 -17.376 1.00 89.00 379 LEU A O 1
ATOM 3032 N N . ARG A 1 380 ? 5.627 20.223 -15.221 1.00 88.88 380 ARG A N 1
ATOM 3033 C CA . ARG A 1 380 ? 5.728 21.639 -14.867 1.00 88.88 380 ARG A CA 1
ATOM 3034 C C . ARG A 1 380 ? 7.056 22.204 -15.365 1.00 88.88 380 ARG A C 1
ATOM 3036 O O . ARG A 1 380 ? 8.110 21.633 -15.094 1.00 88.88 380 ARG A O 1
ATOM 3043 N N . GLU A 1 381 ? 6.990 23.363 -16.012 1.00 85.88 381 GLU A N 1
ATOM 3044 C CA . GLU A 1 381 ? 8.165 24.148 -16.382 1.00 85.88 381 GLU A CA 1
ATOM 3045 C C . GLU A 1 381 ? 8.367 25.358 -15.448 1.00 85.88 381 GLU A C 1
ATOM 3047 O O . GLU A 1 381 ? 7.384 25.910 -14.935 1.00 85.88 381 GLU A O 1
ATOM 3052 N N . PRO A 1 382 ? 9.623 25.804 -15.250 1.00 91.25 382 PRO A N 1
ATOM 3053 C CA . PRO A 1 382 ? 10.866 25.128 -15.645 1.00 91.25 382 PRO A CA 1
ATOM 3054 C C . PRO A 1 382 ? 11.215 23.953 -14.701 1.00 91.25 382 PRO A C 1
ATOM 3056 O O . PRO A 1 382 ? 10.739 23.929 -13.562 1.00 91.25 382 PRO A O 1
ATOM 3059 N N . PRO A 1 383 ? 12.046 22.983 -15.133 1.00 96.06 383 PRO A N 1
ATOM 3060 C CA . PRO A 1 383 ? 12.612 21.998 -14.214 1.00 96.06 383 PRO A CA 1
ATOM 3061 C C . PRO A 1 383 ? 13.560 22.665 -13.209 1.00 96.06 383 PRO A C 1
ATOM 3063 O O . PRO A 1 383 ? 14.135 23.721 -13.474 1.00 96.06 383 PRO A O 1
ATOM 3066 N N . THR A 1 384 ? 13.757 22.025 -12.060 1.00 96.56 384 THR A N 1
ATOM 3067 C CA . THR A 1 384 ? 14.759 22.440 -11.069 1.00 96.56 384 THR A CA 1
ATOM 3068 C C . THR A 1 384 ? 16.092 21.769 -11.357 1.00 96.56 384 THR A C 1
ATOM 3070 O O . THR A 1 384 ? 16.116 20.574 -11.654 1.00 96.56 384 THR A O 1
ATOM 3073 N N . VAL A 1 385 ? 17.189 22.512 -11.217 1.00 97.19 385 VAL A N 1
ATOM 3074 C CA . VAL A 1 385 ? 18.554 21.989 -11.334 1.00 97.19 385 VAL A CA 1
ATOM 3075 C C . VAL A 1 385 ? 19.215 22.029 -9.966 1.00 97.19 385 VAL A C 1
ATOM 3077 O O . VAL A 1 385 ? 19.123 23.024 -9.253 1.00 97.19 385 VAL A O 1
ATOM 3080 N N . THR A 1 386 ? 19.877 20.945 -9.586 1.00 95.75 386 THR A N 1
ATOM 3081 C CA . THR A 1 386 ? 20.632 20.874 -8.331 1.00 95.75 386 THR A CA 1
ATOM 3082 C C . THR A 1 386 ? 21.921 20.111 -8.579 1.00 95.75 386 THR A C 1
ATOM 3084 O O . THR A 1 386 ? 21.899 19.046 -9.199 1.00 95.75 386 THR A O 1
ATOM 3087 N N . GLN A 1 387 ? 23.052 20.661 -8.143 1.00 93.56 387 GLN A N 1
ATOM 3088 C CA . GLN A 1 387 ? 24.312 19.923 -8.151 1.00 93.56 387 GLN A CA 1
ATOM 3089 C C . GLN A 1 387 ? 24.260 18.845 -7.061 1.00 93.56 387 GLN A C 1
ATOM 3091 O O . GLN A 1 387 ? 23.632 19.044 -6.028 1.00 93.56 387 GLN A O 1
ATOM 3096 N N . VAL A 1 388 ? 24.839 17.676 -7.318 1.00 91.44 388 VAL A N 1
ATOM 3097 C CA . VAL A 1 388 ? 24.779 16.563 -6.364 1.00 91.44 388 VAL A CA 1
ATOM 3098 C C . VAL A 1 388 ? 25.786 16.791 -5.243 1.00 91.44 388 VAL A C 1
ATOM 3100 O O . VAL A 1 388 ? 26.992 16.833 -5.498 1.00 91.44 388 VAL A O 1
ATOM 3103 N N . ASP A 1 389 ? 25.279 16.873 -4.019 1.00 89.31 389 ASP A N 1
ATOM 3104 C CA . ASP A 1 389 ? 26.076 16.935 -2.797 1.00 89.31 389 ASP A CA 1
ATOM 3105 C C . ASP A 1 389 ? 26.437 15.516 -2.340 1.00 89.31 389 ASP A C 1
ATOM 3107 O O . ASP A 1 389 ? 25.605 14.605 -2.380 1.00 89.31 389 ASP A O 1
ATOM 3111 N N . PHE A 1 390 ? 27.675 15.319 -1.894 1.00 85.38 390 PHE A N 1
ATOM 3112 C CA . PHE A 1 390 ? 28.156 14.042 -1.374 1.00 85.38 390 PHE A CA 1
ATOM 3113 C C . PHE A 1 390 ? 28.864 14.238 -0.026 1.00 85.38 390 PHE A C 1
ATOM 3115 O O . PHE A 1 390 ? 29.605 15.214 0.110 1.00 85.38 390 PHE A O 1
ATOM 3122 N N . PRO A 1 391 ? 28.672 13.351 0.969 1.00 84.81 391 PRO A N 1
ATOM 3123 C CA . PRO A 1 391 ? 29.371 13.452 2.251 1.00 84.81 391 PRO A CA 1
ATOM 3124 C C . PRO A 1 391 ? 30.895 13.409 2.071 1.00 84.81 391 PRO A C 1
ATOM 3126 O O . PRO A 1 391 ? 31.415 12.528 1.387 1.00 84.81 391 PRO A O 1
ATOM 3129 N N . GLY A 1 392 ? 31.600 14.370 2.662 1.00 80.75 392 GLY A N 1
ATOM 3130 C CA . GLY A 1 392 ? 33.059 14.408 2.713 1.00 80.75 392 GLY A CA 1
ATOM 3131 C C . GLY A 1 392 ? 33.635 13.495 3.798 1.00 80.75 392 GLY A C 1
ATOM 3132 O O . GLY A 1 392 ? 32.906 12.844 4.544 1.00 80.75 392 GLY A O 1
ATOM 3133 N N . ASP A 1 393 ? 34.966 13.466 3.898 1.00 79.69 393 ASP A N 1
ATOM 3134 C CA . ASP A 1 393 ? 35.677 12.630 4.879 1.00 79.69 393 ASP A CA 1
ATOM 3135 C C . ASP A 1 393 ? 35.546 13.155 6.320 1.00 79.69 393 ASP A C 1
ATOM 3137 O O . ASP A 1 393 ? 35.764 12.410 7.278 1.00 79.69 393 ASP A O 1
ATOM 3141 N N . LYS A 1 394 ? 35.207 14.440 6.489 1.00 83.06 394 LYS A N 1
ATOM 3142 C CA . LYS A 1 394 ? 34.944 15.056 7.793 1.00 83.06 394 LYS A CA 1
ATOM 3143 C C . LYS A 1 394 ? 33.448 15.124 8.067 1.00 83.06 394 LYS A C 1
ATOM 3145 O O . LYS A 1 394 ? 32.647 15.367 7.168 1.00 83.06 394 LYS A O 1
ATOM 3150 N N . GLU A 1 395 ? 33.101 14.972 9.341 1.00 78.50 395 GLU A N 1
ATOM 3151 C CA . GLU A 1 395 ? 31.758 15.246 9.852 1.00 78.50 395 GLU A CA 1
ATOM 3152 C C . GLU A 1 395 ? 31.359 16.681 9.447 1.00 78.50 395 GLU A C 1
ATOM 3154 O O . GLU A 1 395 ? 32.156 17.609 9.591 1.00 78.50 395 GLU A O 1
ATOM 3159 N N . ASP A 1 396 ? 30.176 16.831 8.848 1.00 84.44 396 ASP A N 1
ATOM 3160 C CA . ASP A 1 396 ? 29.624 18.069 8.264 1.00 84.44 396 ASP A CA 1
ATOM 3161 C C . ASP A 1 396 ? 30.291 18.621 6.985 1.00 84.44 396 ASP A C 1
ATOM 3163 O O . ASP A 1 396 ? 29.857 19.650 6.457 1.00 84.44 396 ASP A O 1
ATOM 3167 N N . GLU A 1 397 ? 31.296 17.949 6.416 1.00 85.12 397 GLU A N 1
ATOM 3168 C CA . GLU A 1 397 ? 31.840 18.332 5.110 1.00 85.12 397 GLU A CA 1
ATOM 3169 C C . GLU A 1 397 ? 30.974 17.769 3.975 1.00 85.12 397 GLU A C 1
ATOM 3171 O O . GLU A 1 397 ? 30.585 16.602 3.977 1.00 85.12 397 GLU A O 1
ATOM 3176 N N . THR A 1 398 ? 30.679 18.599 2.974 1.00 84.50 398 THR A N 1
ATOM 3177 C CA . THR A 1 398 ? 29.997 18.179 1.745 1.00 84.50 398 THR A CA 1
ATOM 3178 C C . THR A 1 398 ? 30.836 18.552 0.533 1.00 84.50 398 THR A C 1
ATOM 3180 O O . THR A 1 398 ? 31.380 19.653 0.432 1.00 84.50 398 THR A O 1
ATOM 3183 N N . VAL A 1 399 ? 30.952 17.612 -0.400 1.00 85.94 399 VAL A N 1
ATOM 3184 C CA . VAL A 1 399 ? 31.675 17.773 -1.658 1.00 85.94 399 VAL A CA 1
ATOM 3185 C C . VAL A 1 399 ? 30.665 17.816 -2.795 1.00 85.94 399 VAL A C 1
ATOM 3187 O O . VAL A 1 399 ? 29.853 16.907 -2.959 1.00 85.94 399 VAL A O 1
ATOM 3190 N N . LEU A 1 400 ? 30.739 18.866 -3.610 1.00 88.06 400 LEU A N 1
ATOM 3191 C CA . LEU A 1 400 ? 29.921 18.994 -4.811 1.00 88.06 400 LEU A CA 1
ATOM 3192 C C . LEU A 1 400 ? 30.487 18.110 -5.924 1.00 88.06 400 LEU A C 1
ATOM 3194 O O . LEU A 1 400 ? 31.583 18.355 -6.434 1.00 88.06 400 LEU A O 1
ATOM 3198 N N . LEU A 1 401 ? 29.731 17.099 -6.342 1.00 88.38 401 LEU A N 1
ATOM 3199 C CA . LEU A 1 401 ? 30.123 16.229 -7.446 1.00 88.38 401 LEU A CA 1
ATOM 3200 C C . LEU A 1 401 ? 29.907 16.931 -8.797 1.00 88.38 401 LEU A C 1
ATOM 3202 O O . LEU A 1 401 ? 29.023 17.782 -8.922 1.00 88.38 401 LEU A O 1
ATOM 3206 N N . PRO A 1 402 ? 30.647 16.562 -9.861 1.00 90.50 402 PRO A N 1
ATOM 3207 C CA . PRO A 1 402 ? 30.414 17.054 -11.223 1.00 90.50 402 PRO A CA 1
ATOM 3208 C C . PRO A 1 402 ? 29.180 16.384 -11.865 1.00 90.50 402 PRO A C 1
ATOM 3210 O O . PRO A 1 402 ? 29.225 15.900 -13.000 1.00 90.50 402 PRO A O 1
ATOM 3213 N N . LEU A 1 403 ? 28.083 16.323 -11.111 1.00 92.88 403 LEU A N 1
ATOM 3214 C CA . LEU A 1 403 ? 26.805 15.711 -11.438 1.00 92.88 403 LEU A CA 1
ATOM 3215 C C . LEU A 1 403 ? 25.695 16.716 -11.139 1.00 92.88 403 LEU A C 1
ATOM 3217 O O . LEU A 1 403 ? 25.707 17.365 -10.095 1.00 92.88 403 LEU A O 1
ATOM 3221 N N . TYR A 1 404 ? 24.731 16.821 -12.045 1.00 95.94 404 TYR A N 1
ATOM 3222 C CA . TYR A 1 404 ? 23.603 17.737 -11.919 1.00 95.94 404 TYR A CA 1
ATOM 3223 C C . TYR A 1 404 ? 22.308 16.962 -12.093 1.00 95.94 404 TYR A C 1
ATOM 3225 O O . TYR A 1 404 ? 22.117 16.289 -13.104 1.00 95.94 404 TYR A O 1
ATOM 3233 N N . THR A 1 405 ? 21.418 17.068 -11.116 1.00 97.25 405 THR A N 1
ATOM 3234 C CA . THR A 1 405 ? 20.068 16.519 -11.178 1.00 97.25 405 THR A CA 1
ATOM 3235 C C . THR A 1 405 ? 19.138 17.576 -11.753 1.00 97.25 405 THR A C 1
ATOM 3237 O O . THR A 1 405 ? 18.958 18.639 -11.162 1.00 97.25 405 THR A O 1
ATOM 3240 N N . VAL A 1 406 ? 18.537 17.276 -12.901 1.00 98.00 406 VAL A N 1
ATOM 3241 C CA . VAL A 1 406 ? 17.461 18.058 -13.511 1.00 98.00 406 VAL A CA 1
ATOM 3242 C C . VAL A 1 406 ? 16.151 17.334 -13.236 1.00 98.00 406 VAL A C 1
ATOM 3244 O O . VAL A 1 406 ? 15.964 16.202 -13.682 1.00 98.00 406 VAL A O 1
ATOM 3247 N N . ALA A 1 407 ? 15.260 17.961 -12.473 1.00 97.25 407 ALA A N 1
ATOM 3248 C CA . ALA A 1 407 ? 14.018 17.346 -12.020 1.00 97.25 407 ALA A CA 1
ATOM 3249 C C . ALA A 1 407 ? 12.788 18.148 -12.448 1.00 97.25 407 ALA A C 1
ATOM 3251 O O . ALA A 1 407 ? 12.694 19.355 -12.216 1.00 97.25 407 ALA A O 1
ATOM 3252 N N . TRP A 1 408 ? 11.810 17.447 -13.013 1.00 96.56 408 TRP A N 1
ATOM 3253 C CA . TRP A 1 408 ? 10.494 17.979 -13.333 1.00 96.56 408 TRP A CA 1
ATOM 3254 C C . TRP A 1 408 ? 9.492 17.603 -12.245 1.00 96.56 408 TRP A C 1
ATOM 3256 O O . TRP A 1 408 ? 9.509 16.500 -11.687 1.00 96.56 408 TRP A O 1
ATOM 3266 N N . HIS A 1 409 ? 8.582 18.529 -11.959 1.00 92.81 409 HIS A N 1
ATOM 3267 C CA . HIS A 1 409 ? 7.555 18.370 -10.931 1.00 92.81 409 HIS A CA 1
ATOM 3268 C C . HIS A 1 409 ? 6.200 18.099 -11.581 1.00 92.81 409 HIS A C 1
ATOM 3270 O O . HIS A 1 409 ? 5.962 18.464 -12.737 1.00 92.81 409 HIS A O 1
ATOM 3276 N N . PHE A 1 410 ? 5.305 17.465 -10.827 1.00 89.81 410 PHE A N 1
ATOM 3277 C CA . PHE A 1 410 ? 3.915 17.327 -11.246 1.00 89.81 410 PHE A CA 1
ATOM 3278 C C . PHE A 1 410 ? 3.228 18.704 -11.346 1.00 89.81 410 PHE A C 1
ATOM 3280 O O . PHE A 1 410 ? 3.645 19.655 -10.677 1.00 89.81 410 PHE A O 1
ATOM 3287 N N . PRO A 1 411 ? 2.163 18.827 -12.159 1.00 87.88 411 PRO A N 1
ATOM 3288 C CA . PRO A 1 411 ? 1.288 19.992 -12.130 1.00 87.88 411 PRO A CA 1
ATOM 3289 C C . PRO A 1 411 ? 0.684 20.243 -10.737 1.00 87.88 411 PRO A C 1
ATOM 3291 O O . PRO A 1 411 ? 0.405 19.273 -10.020 1.00 87.88 411 PRO A O 1
ATOM 3294 N N . PRO A 1 412 ? 0.388 21.513 -10.394 1.00 84.94 412 PRO A N 1
ATOM 3295 C CA . PRO A 1 412 ? -0.296 21.863 -9.154 1.00 84.94 412 PRO A CA 1
ATOM 3296 C C . PRO A 1 412 ? -1.585 21.063 -8.930 1.00 84.94 412 PRO A C 1
ATOM 3298 O O . PRO A 1 412 ? -2.390 20.884 -9.844 1.00 84.94 412 PRO A O 1
ATOM 3301 N N . GLY A 1 413 ? -1.794 20.604 -7.697 1.00 82.38 413 GLY A N 1
ATOM 3302 C CA . GLY A 1 413 ? -2.952 19.816 -7.267 1.00 82.38 413 GLY A CA 1
ATOM 3303 C C . GLY A 1 413 ? -2.703 18.307 -7.224 1.00 82.38 413 GLY A C 1
ATOM 3304 O O . GLY A 1 413 ? -3.449 17.587 -6.557 1.00 82.38 413 GLY A O 1
ATOM 3305 N N . LEU A 1 414 ? -1.638 17.819 -7.866 1.00 78.88 414 LEU A N 1
ATOM 3306 C CA . LEU A 1 414 ? -1.240 16.410 -7.802 1.00 78.88 414 LEU A CA 1
ATOM 3307 C C . LEU A 1 414 ? -0.205 16.124 -6.709 1.00 78.88 414 LEU A C 1
ATOM 3309 O O . LEU A 1 414 ? -0.027 14.959 -6.348 1.00 78.88 414 LEU A O 1
ATOM 3313 N N . GLU A 1 415 ? 0.396 17.151 -6.101 1.00 73.56 415 GLU A N 1
ATOM 3314 C CA . GLU A 1 415 ? 1.330 16.988 -4.978 1.00 73.56 415 GLU A CA 1
ATOM 3315 C C . GLU A 1 415 ? 0.649 16.329 -3.770 1.00 73.56 415 GLU A C 1
ATOM 3317 O O . GLU A 1 415 ? 1.261 15.539 -3.064 1.00 73.56 415 GLU A O 1
ATOM 3322 N N . ARG A 1 416 ? -0.662 16.538 -3.570 1.00 70.19 416 ARG A N 1
ATOM 3323 C CA . ARG A 1 416 ? -1.420 15.834 -2.515 1.00 70.19 416 ARG A CA 1
ATOM 3324 C C . ARG A 1 416 ? -1.469 14.318 -2.715 1.00 70.19 416 ARG A C 1
ATOM 3326 O O . ARG A 1 416 ? -1.622 13.585 -1.745 1.00 70.19 416 ARG A O 1
ATOM 3333 N N . LYS A 1 417 ? -1.387 13.852 -3.965 1.00 72.69 417 LYS A N 1
ATOM 3334 C CA . LYS A 1 417 ? -1.473 12.429 -4.318 1.00 72.69 417 LYS A CA 1
ATOM 3335 C C . LYS A 1 417 ? -0.103 11.754 -4.335 1.00 72.69 417 LYS A C 1
ATOM 3337 O O . LYS A 1 417 ? -0.010 10.587 -3.970 1.00 72.69 417 LYS A O 1
ATOM 3342 N N . PHE A 1 418 ? 0.930 12.469 -4.776 1.00 72.38 418 PHE A N 1
ATOM 3343 C CA . PHE A 1 418 ? 2.278 11.922 -4.960 1.00 72.38 418 PHE A CA 1
ATOM 3344 C C . PHE A 1 418 ? 3.302 12.439 -3.933 1.00 72.38 418 PHE A C 1
ATOM 3346 O O . PHE A 1 418 ? 4.454 12.016 -3.951 1.00 72.38 418 PHE A O 1
ATOM 3353 N N . GLY A 1 419 ? 2.894 13.310 -3.009 1.00 80.94 419 GLY A N 1
ATOM 3354 C CA . GLY A 1 419 ? 3.771 13.909 -2.007 1.00 80.94 419 GLY A CA 1
ATOM 3355 C C . GLY A 1 419 ? 4.859 14.774 -2.643 1.00 80.94 419 GLY A C 1
ATOM 3356 O O . GLY A 1 419 ? 4.626 15.482 -3.621 1.00 80.94 419 GLY A O 1
ATOM 3357 N N . GLU A 1 420 ? 6.069 14.686 -2.093 1.00 80.19 420 GLU A N 1
ATOM 3358 C CA . GLU A 1 420 ? 7.249 15.425 -2.564 1.00 80.19 420 GLU A CA 1
ATOM 3359 C C . GLU A 1 420 ? 7.947 14.777 -3.775 1.00 80.19 420 GLU A C 1
ATOM 3361 O O . GLU A 1 420 ? 8.953 15.303 -4.271 1.00 80.19 420 GLU A O 1
ATOM 3366 N N . MET A 1 421 ? 7.423 13.646 -4.268 1.00 84.12 421 MET A N 1
ATOM 3367 C CA . MET A 1 421 ? 8.020 12.905 -5.378 1.00 84.12 421 MET A CA 1
ATOM 3368 C C . MET A 1 421 ? 8.075 13.747 -6.653 1.00 84.12 421 MET A C 1
ATOM 3370 O O . MET A 1 421 ? 7.106 14.394 -7.058 1.00 84.12 421 MET A O 1
ATOM 3374 N N . LYS A 1 422 ? 9.228 13.700 -7.322 1.00 90.75 422 LYS A N 1
ATOM 3375 C CA . LYS A 1 422 ? 9.422 14.315 -8.637 1.00 90.75 422 LYS A CA 1
ATOM 3376 C C . LYS A 1 422 ? 8.795 13.438 -9.710 1.00 90.75 422 LYS A C 1
ATOM 3378 O O . LYS A 1 422 ? 8.876 12.212 -9.633 1.00 90.75 422 LYS A O 1
ATOM 3383 N N . ALA A 1 423 ? 8.187 14.073 -10.709 1.00 91.50 423 ALA A N 1
ATOM 3384 C CA . ALA A 1 423 ? 7.566 13.365 -11.822 1.00 91.50 423 ALA A CA 1
ATOM 3385 C C . ALA A 1 423 ? 8.628 12.657 -12.667 1.00 91.50 423 ALA A C 1
ATOM 3387 O O . ALA A 1 423 ? 8.449 11.506 -13.050 1.00 91.50 423 ALA A O 1
ATOM 3388 N N . LEU A 1 424 ? 9.747 13.338 -12.917 1.00 96.50 424 LEU A N 1
ATOM 3389 C CA . LEU A 1 424 ? 10.862 12.819 -13.696 1.00 96.50 424 LEU A CA 1
ATOM 3390 C C . LEU A 1 424 ? 12.168 13.458 -13.215 1.00 96.50 424 LEU A C 1
ATOM 3392 O O . LEU A 1 424 ? 12.185 14.642 -12.877 1.00 96.50 424 LEU A O 1
ATOM 3396 N N . GLY A 1 425 ? 13.256 12.696 -13.198 1.00 97.19 425 GLY A N 1
ATOM 3397 C CA . GLY A 1 425 ? 14.602 13.181 -12.909 1.00 97.19 425 GLY A CA 1
ATOM 3398 C C . GLY A 1 425 ? 15.625 12.624 -13.893 1.00 97.19 425 GLY A C 1
ATOM 3399 O O . GLY A 1 425 ? 15.614 11.434 -14.199 1.00 97.19 425 GLY A O 1
ATOM 3400 N N . VAL A 1 426 ? 16.530 13.478 -14.364 1.00 97.69 426 VAL A N 1
ATOM 3401 C CA . VAL A 1 426 ? 17.712 13.088 -15.141 1.00 97.69 426 VAL A CA 1
ATOM 3402 C C . VAL A 1 426 ? 18.942 13.601 -14.410 1.00 97.69 426 VAL A C 1
ATOM 3404 O O . VAL A 1 426 ? 19.047 14.796 -14.143 1.00 97.69 426 VAL A O 1
ATOM 3407 N N . GLN A 1 427 ? 19.892 12.720 -14.114 1.00 97.44 427 GLN A N 1
ATOM 3408 C CA . GLN A 1 427 ? 21.215 13.137 -13.662 1.00 97.44 427 GLN A CA 1
ATOM 3409 C C . GLN A 1 427 ? 22.149 13.201 -14.867 1.00 97.44 427 GLN A C 1
ATOM 3411 O O . GLN A 1 427 ? 22.298 12.213 -15.591 1.00 97.44 427 GLN A O 1
ATOM 3416 N N . VAL A 1 428 ? 22.797 14.344 -15.073 1.00 96.75 428 VAL A N 1
ATOM 3417 C CA . VAL A 1 428 ? 23.788 14.550 -16.133 1.00 96.75 428 VAL A CA 1
ATOM 3418 C C . VAL A 1 428 ? 25.176 14.734 -15.536 1.00 96.75 428 VAL A C 1
ATOM 3420 O O . VAL A 1 428 ? 25.346 15.390 -14.508 1.00 96.75 428 VAL A O 1
ATOM 3423 N N . SER A 1 429 ? 26.186 14.162 -16.186 1.00 93.50 429 SER A N 1
ATOM 3424 C CA . SER A 1 429 ? 27.583 14.325 -15.781 1.00 93.50 429 SER A CA 1
ATOM 3425 C C . SER A 1 429 ? 28.241 15.475 -16.528 1.00 93.50 429 SER A C 1
ATOM 3427 O O . SER A 1 429 ? 28.220 15.521 -17.756 1.00 93.50 429 SER A O 1
ATOM 3429 N N . ALA A 1 430 ? 28.901 16.376 -15.803 1.00 92.06 430 ALA A N 1
ATOM 3430 C CA . ALA A 1 430 ? 29.704 17.443 -16.397 1.00 92.06 430 ALA A CA 1
ATOM 3431 C C . ALA A 1 430 ? 30.993 16.930 -17.056 1.00 92.06 430 ALA A C 1
ATOM 3433 O O . ALA A 1 430 ? 31.558 17.586 -17.935 1.00 92.06 430 ALA A O 1
ATOM 3434 N N . VAL A 1 431 ? 31.451 15.741 -16.653 1.00 88.69 431 VAL A N 1
ATOM 3435 C CA . VAL A 1 431 ? 32.650 15.103 -17.203 1.00 88.69 431 VAL A CA 1
ATOM 3436 C C . VAL A 1 431 ? 32.348 14.519 -18.578 1.00 88.69 431 VAL A C 1
ATOM 3438 O O . VAL A 1 431 ? 33.052 14.836 -19.539 1.00 88.69 431 VAL A O 1
ATOM 3441 N N . THR A 1 432 ? 31.292 13.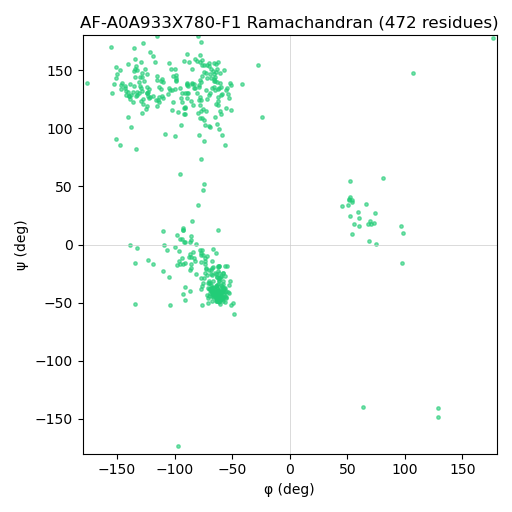706 -18.678 1.00 90.88 432 THR A N 1
ATOM 3442 C CA . THR A 1 432 ? 30.926 13.010 -19.923 1.00 90.88 432 THR A CA 1
ATOM 3443 C C . THR A 1 432 ? 29.952 13.799 -20.795 1.00 90.88 432 THR A C 1
ATOM 3445 O O . THR A 1 432 ? 29.819 13.484 -21.974 1.00 90.88 432 THR A O 1
ATOM 3448 N N . LYS A 1 433 ? 29.289 14.826 -20.242 1.00 93.19 433 LYS A N 1
ATOM 3449 C CA . LYS A 1 433 ? 28.199 15.590 -20.876 1.00 93.19 433 LYS A CA 1
ATOM 3450 C C . LYS A 1 433 ? 27.057 14.692 -21.367 1.00 93.19 433 LYS A C 1
ATOM 3452 O O . LYS A 1 433 ? 26.505 14.906 -22.442 1.00 93.19 433 LYS A O 1
ATOM 3457 N N . ARG A 1 434 ? 26.732 13.658 -20.587 1.00 94.56 434 ARG A N 1
ATOM 3458 C CA . ARG A 1 434 ? 25.692 12.659 -20.883 1.00 94.56 434 ARG A CA 1
ATOM 3459 C C . ARG A 1 434 ? 24.819 12.411 -19.659 1.00 94.56 434 ARG A C 1
ATOM 3461 O O . ARG A 1 434 ? 25.244 12.682 -18.533 1.00 94.56 434 ARG A O 1
ATOM 3468 N N . ALA A 1 435 ? 23.623 11.873 -19.887 1.00 96.19 435 ALA A N 1
ATOM 3469 C CA . ALA A 1 435 ? 22.793 11.327 -18.823 1.00 96.19 435 ALA A CA 1
ATOM 3470 C C . ALA A 1 435 ? 23.439 10.065 -18.236 1.00 96.19 435 ALA A C 1
ATOM 3472 O O . ALA A 1 435 ? 23.924 9.205 -18.970 1.00 96.19 435 ALA A O 1
ATOM 3473 N N . VAL A 1 436 ? 23.455 9.977 -16.909 1.00 95.88 436 VAL A N 1
ATOM 3474 C CA . VAL A 1 436 ? 24.036 8.859 -16.146 1.00 95.88 436 VAL A CA 1
ATOM 3475 C C . VAL A 1 436 ? 23.024 8.212 -15.206 1.00 95.88 436 VAL A C 1
ATOM 3477 O O . VAL A 1 436 ? 23.259 7.118 -14.706 1.00 95.88 436 VAL A O 1
ATOM 3480 N N . MET A 1 437 ? 21.882 8.860 -14.983 1.00 97.12 437 MET A N 1
ATOM 3481 C CA . MET A 1 437 ? 20.741 8.291 -14.280 1.00 97.12 437 MET A CA 1
ATOM 3482 C C . MET A 1 437 ? 19.455 8.908 -14.824 1.00 97.12 437 MET A C 1
ATOM 3484 O O . MET A 1 437 ? 19.422 10.085 -15.189 1.00 97.12 437 MET A O 1
ATOM 3488 N N . PHE A 1 438 ? 18.400 8.107 -14.847 1.00 97.31 438 PHE A N 1
ATOM 3489 C CA . PHE A 1 438 ? 17.052 8.517 -15.214 1.00 97.31 438 PHE A CA 1
ATOM 3490 C C . PHE A 1 438 ? 16.066 7.868 -14.255 1.00 97.31 438 PHE A C 1
ATOM 3492 O O . PHE A 1 438 ? 16.123 6.658 -14.071 1.00 97.31 438 PHE A O 1
ATOM 3499 N N . ALA A 1 439 ? 15.179 8.659 -13.664 1.00 97.00 439 ALA A N 1
ATOM 3500 C CA . ALA A 1 439 ? 14.111 8.194 -12.790 1.00 97.00 439 ALA A CA 1
ATOM 3501 C C . ALA A 1 439 ? 12.778 8.772 -13.269 1.00 97.00 439 ALA A C 1
ATOM 3503 O O . ALA A 1 439 ? 12.682 9.973 -13.529 1.00 97.00 439 ALA A O 1
ATOM 3504 N N . ASN A 1 440 ? 11.749 7.940 -13.381 1.00 96.12 440 AS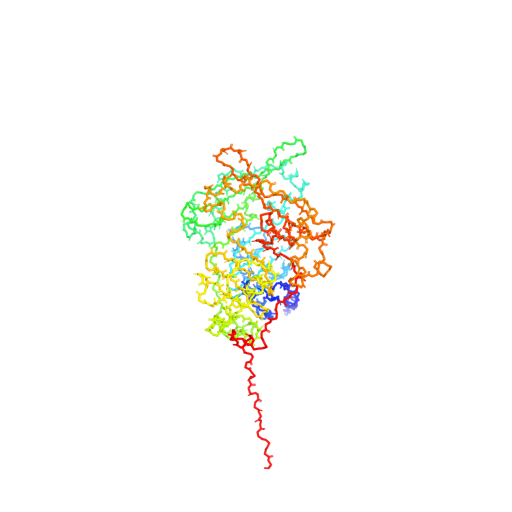N A N 1
ATOM 3505 C CA . ASN A 1 440 ? 10.496 8.315 -14.016 1.00 96.12 440 ASN A CA 1
ATOM 3506 C C . ASN A 1 440 ? 9.280 7.807 -13.244 1.00 96.12 440 ASN A C 1
ATOM 3508 O O . ASN A 1 440 ? 8.853 6.673 -13.404 1.00 96.12 440 ASN A O 1
ATOM 3512 N N . ASN A 1 441 ? 8.657 8.709 -12.491 1.00 92.25 441 ASN A N 1
ATOM 3513 C CA . ASN A 1 441 ? 7.413 8.452 -11.771 1.00 92.25 441 ASN A CA 1
ATOM 3514 C C . ASN A 1 441 ? 6.181 8.962 -12.540 1.00 92.25 4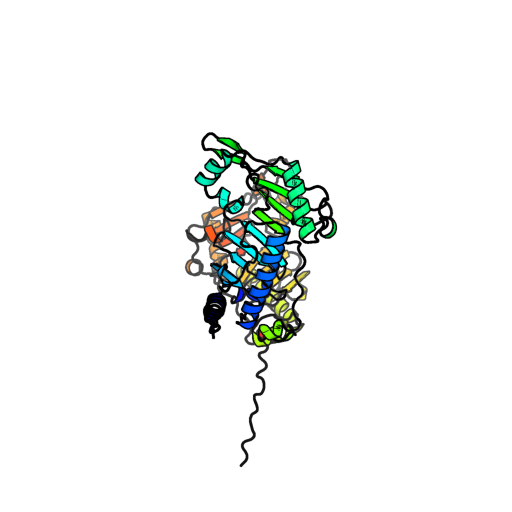41 ASN A C 1
ATOM 3516 O O . ASN A 1 441 ? 5.083 9.034 -11.982 1.00 92.25 441 ASN A O 1
ATOM 3520 N N . CYS A 1 442 ? 6.344 9.395 -13.793 1.00 92.31 442 CYS A N 1
ATOM 3521 C CA . CYS A 1 442 ? 5.304 10.077 -14.545 1.00 92.31 442 CYS A CA 1
ATOM 3522 C C . CYS A 1 442 ? 4.287 9.066 -15.111 1.00 92.31 442 CYS A C 1
ATOM 3524 O O . CYS A 1 442 ? 4.616 8.315 -16.035 1.00 92.31 442 CYS A O 1
ATOM 3526 N N . PRO A 1 443 ? 3.019 9.066 -14.645 1.00 86.50 443 PRO A N 1
ATOM 3527 C CA . PRO A 1 443 ? 2.016 8.086 -15.068 1.00 86.50 443 PRO A CA 1
ATOM 3528 C C . PRO A 1 443 ? 1.538 8.298 -16.512 1.00 86.50 443 PRO A C 1
ATOM 3530 O O . PRO A 1 443 ? 0.815 7.458 -17.045 1.00 86.50 443 PRO A O 1
ATOM 3533 N N . TRP A 1 444 ? 1.903 9.424 -17.133 1.00 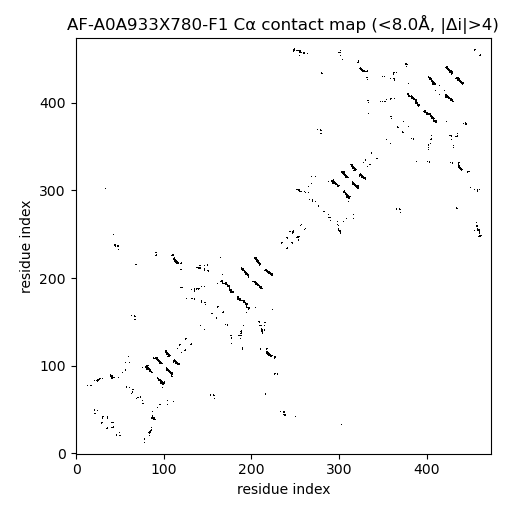91.88 444 TRP A N 1
ATOM 3534 C CA . TRP A 1 444 ? 1.595 9.740 -18.530 1.00 91.88 444 TRP A CA 1
ATOM 3535 C C . TRP A 1 444 ? 2.694 9.299 -19.500 1.00 91.88 444 TRP A C 1
ATOM 3537 O O . TRP A 1 444 ? 2.572 9.541 -20.698 1.00 91.88 444 TRP A O 1
ATOM 3547 N N . THR A 1 445 ? 3.753 8.651 -19.006 1.00 93.50 445 THR A N 1
ATOM 3548 C CA . THR A 1 445 ? 4.796 8.086 -19.865 1.00 93.50 445 THR A CA 1
ATOM 3549 C C . THR A 1 445 ? 4.189 7.048 -20.814 1.00 93.50 445 THR A C 1
ATOM 3551 O O . THR A 1 445 ? 3.497 6.136 -20.345 1.00 93.50 445 THR A O 1
ATOM 3554 N N . PRO A 1 446 ? 4.437 7.148 -22.136 1.00 93.69 446 PRO A N 1
ATOM 3555 C CA . PRO A 1 446 ? 4.023 6.126 -23.085 1.00 93.69 446 PRO A CA 1
ATOM 3556 C C . PRO A 1 446 ? 4.541 4.748 -22.673 1.00 93.69 446 PRO A C 1
ATOM 3558 O O . PRO A 1 446 ? 5.706 4.583 -22.308 1.00 93.69 446 PRO A O 1
ATOM 3561 N N . LYS A 1 447 ? 3.664 3.747 -22.735 1.00 92.44 447 LYS A N 1
ATOM 3562 C CA . LYS A 1 447 ? 4.040 2.372 -22.420 1.00 92.44 447 LYS A CA 1
ATOM 3563 C C . LYS A 1 447 ? 4.777 1.752 -23.598 1.00 92.44 447 LYS A C 1
ATOM 3565 O O . LYS A 1 447 ? 4.347 1.861 -24.744 1.00 92.44 447 LYS A O 1
ATOM 3570 N N . LEU A 1 448 ? 5.857 1.060 -23.285 1.00 93.94 448 LEU A N 1
ATOM 3571 C CA . LEU A 1 448 ? 6.579 0.177 -24.174 1.00 93.94 448 LEU A CA 1
ATOM 3572 C C . LEU A 1 448 ? 5.641 -0.940 -24.666 1.00 93.94 448 LEU A C 1
ATOM 3574 O O . LEU A 1 448 ? 4.882 -1.508 -23.870 1.00 93.94 448 LEU A O 1
ATOM 3578 N N . PRO A 1 449 ? 5.673 -1.258 -25.970 1.00 93.88 449 PRO A N 1
ATOM 3579 C CA . PRO A 1 449 ? 4.800 -2.267 -26.542 1.00 93.88 449 PRO A CA 1
ATOM 3580 C C . PRO A 1 449 ? 5.169 -3.663 -26.032 1.00 93.88 449 PRO A C 1
ATOM 3582 O O . PRO A 1 449 ? 6.342 -4.011 -25.886 1.00 93.88 449 PRO A O 1
ATOM 3585 N N . LEU A 1 450 ? 4.145 -4.483 -25.815 1.00 92.50 450 LEU A N 1
ATOM 3586 C CA . LEU A 1 450 ? 4.286 -5.910 -25.545 1.00 92.50 450 LEU A CA 1
ATOM 3587 C C . LEU A 1 450 ? 4.005 -6.697 -26.830 1.00 92.50 450 LEU A C 1
ATOM 3589 O O . LEU A 1 450 ? 3.225 -6.231 -27.666 1.00 92.50 450 LEU A O 1
ATOM 3593 N N . PRO A 1 451 ? 4.614 -7.880 -27.012 1.00 92.69 451 PRO A N 1
ATOM 3594 C CA . PRO A 1 451 ? 4.303 -8.716 -28.162 1.00 92.69 451 PRO A CA 1
ATOM 3595 C C . PRO A 1 451 ? 2.837 -9.168 -28.110 1.00 92.69 451 PRO A C 1
ATOM 3597 O O . PRO A 1 451 ? 2.258 -9.331 -27.035 1.00 92.69 451 PRO A O 1
ATOM 3600 N N . THR A 1 452 ? 2.230 -9.397 -29.275 1.00 91.12 452 THR A N 1
ATOM 3601 C CA . THR A 1 452 ? 0.808 -9.772 -29.390 1.00 91.12 452 THR A CA 1
ATOM 3602 C C . THR A 1 452 ? 0.468 -11.072 -28.659 1.00 91.12 452 THR A C 1
ATOM 3604 O O . THR A 1 452 ? -0.647 -11.220 -28.172 1.00 91.12 452 THR A O 1
ATOM 3607 N N . ASN A 1 453 ? 1.436 -11.979 -28.512 1.00 90.19 453 ASN A N 1
ATOM 3608 C CA . ASN A 1 453 ? 1.307 -13.229 -27.765 1.00 90.19 453 ASN A CA 1
ATOM 3609 C C . ASN A 1 453 ? 1.754 -13.126 -26.290 1.00 90.19 453 ASN A C 1
ATOM 3611 O O . ASN A 1 453 ? 1.944 -14.148 -25.635 1.00 90.19 453 ASN A O 1
ATOM 3615 N N . TYR A 1 454 ? 1.939 -11.924 -25.730 1.00 89.06 454 TYR A N 1
ATOM 3616 C CA . TYR A 1 454 ? 2.427 -11.760 -24.352 1.00 89.06 454 TYR A CA 1
ATOM 3617 C C . TYR A 1 454 ? 1.555 -12.465 -23.304 1.00 89.06 454 TYR A C 1
ATOM 3619 O O . TYR A 1 454 ? 2.083 -13.045 -22.356 1.00 89.06 454 TYR A O 1
ATOM 3627 N N . LEU A 1 455 ? 0.232 -12.461 -23.484 1.00 84.31 455 LEU A N 1
ATOM 3628 C CA . LEU A 1 455 ? -0.678 -13.170 -22.584 1.00 84.31 455 LEU A CA 1
ATOM 3629 C C . LEU A 1 455 ? -0.434 -14.689 -22.602 1.00 84.31 455 LEU A C 1
ATOM 3631 O O . LEU A 1 455 ? -0.439 -15.316 -21.548 1.00 84.31 455 LEU A O 1
ATOM 3635 N N . GLU A 1 456 ? -0.112 -15.267 -23.760 1.00 85.31 456 GLU A N 1
ATOM 3636 C CA . GLU A 1 456 ? 0.277 -16.679 -23.874 1.00 85.31 456 GLU A CA 1
ATOM 3637 C C . GLU A 1 456 ? 1.615 -16.944 -23.176 1.00 85.31 456 GLU A C 1
ATOM 3639 O O . GLU A 1 456 ? 1.744 -17.906 -22.420 1.00 85.31 456 GLU A O 1
ATOM 3644 N N . ILE A 1 457 ? 2.590 -16.044 -23.361 1.00 87.94 457 ILE A N 1
ATOM 3645 C CA . ILE A 1 457 ? 3.912 -16.115 -22.719 1.00 87.94 457 ILE A CA 1
ATOM 3646 C C . ILE A 1 457 ? 3.773 -16.207 -21.193 1.00 87.94 457 ILE A C 1
ATOM 3648 O O . ILE A 1 457 ? 4.491 -16.976 -20.552 1.00 87.94 457 ILE A O 1
ATOM 3652 N N . ILE A 1 458 ? 2.838 -15.462 -20.601 1.00 85.31 458 ILE A N 1
ATOM 3653 C CA . ILE A 1 458 ? 2.588 -15.455 -19.151 1.00 85.31 458 ILE A CA 1
ATOM 3654 C C . ILE A 1 458 ? 1.509 -16.459 -18.712 1.00 85.31 458 ILE A C 1
ATOM 3656 O O . ILE A 1 458 ? 1.040 -16.388 -17.578 1.00 85.31 458 ILE A O 1
ATOM 3660 N N . GLY A 1 459 ? 1.094 -17.383 -19.583 1.00 79.19 459 GLY A N 1
ATOM 3661 C CA . GLY A 1 459 ? 0.111 -18.422 -19.258 1.00 79.19 459 GLY A CA 1
ATOM 3662 C C . GLY A 1 459 ? -1.311 -17.906 -19.010 1.00 79.19 459 GLY A C 1
ATOM 3663 O O . GLY A 1 459 ? -2.127 -18.608 -18.425 1.00 79.19 459 GLY A O 1
ATOM 3664 N N . VAL A 1 460 ? -1.622 -16.687 -19.451 1.00 75.06 460 VAL A N 1
ATOM 3665 C CA . VAL A 1 460 ? -2.958 -16.078 -19.419 1.00 75.06 460 VAL A CA 1
ATOM 3666 C C . VAL A 1 460 ? -3.611 -16.319 -20.779 1.00 75.06 460 VAL A C 1
ATOM 3668 O O . VAL A 1 460 ? -3.896 -15.406 -21.543 1.00 75.06 460 VAL A O 1
ATOM 3671 N N . THR A 1 461 ? -3.802 -17.580 -21.151 1.00 68.88 461 THR A N 1
ATOM 3672 C CA . THR A 1 461 ? -4.612 -17.906 -22.328 1.00 68.88 461 THR A CA 1
ATOM 3673 C C . THR A 1 461 ? -6.072 -17.981 -21.916 1.00 68.88 461 THR A C 1
ATOM 3675 O O . THR A 1 461 ? -6.435 -18.804 -21.073 1.00 68.88 461 THR A O 1
ATOM 3678 N N . ASN A 1 462 ? -6.927 -17.189 -22.564 1.00 54.88 462 ASN A N 1
ATOM 3679 C CA . ASN A 1 462 ? -8.323 -17.573 -22.720 1.00 54.88 462 ASN A CA 1
ATOM 3680 C C . ASN A 1 462 ? -8.296 -18.874 -23.517 1.00 54.88 462 ASN A C 1
ATOM 3682 O O . ASN A 1 462 ? -8.122 -18.826 -24.729 1.00 54.88 462 ASN A O 1
ATOM 3686 N N . ALA A 1 463 ? -8.416 -20.033 -22.872 1.00 43.41 463 ALA A N 1
ATOM 3687 C CA . ALA A 1 463 ? -8.894 -21.187 -23.612 1.00 43.41 463 ALA A CA 1
ATOM 3688 C C . ALA A 1 463 ? -10.290 -20.781 -24.100 1.00 43.41 463 ALA A C 1
ATOM 3690 O O . ALA A 1 463 ? -11.162 -20.551 -23.254 1.00 43.41 463 ALA A O 1
ATOM 3691 N N . PRO A 1 464 ? -10.547 -20.648 -25.414 1.00 45.88 464 PRO A N 1
ATOM 3692 C CA . PRO A 1 464 ? -11.914 -20.790 -25.852 1.00 45.88 464 PRO A CA 1
ATOM 3693 C C . PRO A 1 464 ? -12.265 -22.207 -25.414 1.00 45.88 464 PRO A C 1
ATOM 3695 O O . PRO A 1 464 ? -11.683 -23.175 -25.903 1.00 45.88 464 PRO A O 1
ATOM 3698 N N . SER A 1 465 ? -13.165 -22.345 -24.440 1.00 43.25 465 SER A N 1
ATOM 3699 C CA . SER A 1 465 ? -13.923 -23.580 -24.363 1.00 43.25 465 SER A CA 1
ATOM 3700 C C . SER A 1 465 ? -14.470 -23.768 -25.769 1.00 43.25 465 SER A C 1
ATOM 3702 O O . SER A 1 465 ? -15.205 -22.897 -26.244 1.00 43.25 465 SER A O 1
ATOM 3704 N N . GLU A 1 466 ? -14.054 -24.825 -26.454 1.00 43.53 466 GLU A N 1
ATOM 3705 C CA . GLU A 1 466 ? -14.724 -25.312 -27.646 1.00 43.53 466 GLU A CA 1
ATOM 3706 C C . GLU A 1 466 ? -16.177 -25.585 -27.242 1.00 43.53 466 GLU A C 1
ATOM 3708 O O . GLU A 1 466 ? -16.553 -26.666 -26.795 1.00 43.53 466 GLU A O 1
ATOM 3713 N N . ALA A 1 467 ? -17.001 -24.540 -27.297 1.00 44.25 467 ALA A N 1
ATOM 3714 C CA . ALA A 1 467 ? -18.433 -24.637 -27.205 1.00 44.25 467 ALA A CA 1
ATOM 3715 C C . ALA A 1 467 ? -18.841 -25.316 -28.505 1.00 44.25 467 ALA A C 1
ATOM 3717 O O . ALA A 1 467 ? -18.809 -24.703 -29.570 1.00 44.25 467 ALA A O 1
ATOM 3718 N N . GLY A 1 468 ? -19.105 -26.617 -28.379 1.00 44.00 468 GLY A N 1
ATOM 3719 C CA . GLY A 1 468 ? -19.396 -27.567 -29.439 1.00 44.00 468 GLY A CA 1
ATOM 3720 C C . GLY A 1 468 ? -19.944 -26.948 -30.717 1.00 44.00 468 GLY A C 1
ATOM 3721 O O . GLY A 1 468 ? -21.116 -26.574 -30.801 1.00 44.00 468 GLY A O 1
ATOM 3722 N N . SER A 1 469 ? -19.112 -26.963 -31.754 1.00 39.31 469 SER A N 1
ATOM 3723 C CA . SER A 1 469 ? -19.600 -27.111 -33.113 1.00 39.31 469 SER A CA 1
ATOM 3724 C C . SER A 1 469 ? -20.357 -28.440 -33.173 1.00 39.31 469 SER A C 1
ATOM 3726 O O . SER A 1 469 ? -19.788 -29.516 -33.343 1.00 39.31 469 SER A O 1
ATOM 3728 N N . LYS A 1 470 ? -21.680 -28.383 -32.977 1.00 43.97 470 LYS A N 1
ATOM 3729 C CA . LYS A 1 470 ? -22.560 -29.477 -33.390 1.00 43.97 470 LYS A CA 1
ATOM 3730 C C . LYS A 1 470 ? -22.254 -29.755 -34.865 1.00 43.97 470 LYS A C 1
ATOM 3732 O O . LYS A 1 470 ? -22.319 -28.810 -35.658 1.00 43.97 470 LYS A O 1
ATOM 3737 N N . PRO A 1 471 ? -21.936 -30.997 -35.259 1.00 48.72 471 PRO A N 1
ATOM 3738 C CA . PRO A 1 471 ? -21.847 -31.314 -36.669 1.00 48.72 471 PRO A CA 1
ATOM 3739 C C . PRO A 1 471 ? -23.235 -31.086 -37.266 1.00 48.72 471 PRO A C 1
ATOM 3741 O O . PRO A 1 471 ? -24.230 -31.631 -36.785 1.00 48.72 471 PRO A O 1
ATOM 3744 N N . ALA A 1 472 ? -23.305 -30.232 -38.284 1.00 47.09 472 ALA A N 1
ATOM 3745 C CA . ALA A 1 472 ? -24.488 -30.126 -39.115 1.00 47.09 472 ALA A CA 1
ATOM 3746 C C . ALA A 1 472 ? -24.678 -31.478 -39.813 1.00 47.09 472 ALA A C 1
ATOM 3748 O O . ALA A 1 472 ? -23.940 -31.821 -40.736 1.00 47.09 472 ALA A O 1
ATOM 3749 N N . SER A 1 473 ? -25.641 -32.261 -39.331 1.00 50.72 473 SER A N 1
ATOM 3750 C CA . SER A 1 473 ? -26.179 -33.406 -40.054 1.00 50.72 473 SER A CA 1
ATOM 3751 C C . SER A 1 473 ? -26.824 -32.898 -41.342 1.00 50.72 473 SER A C 1
ATOM 3753 O O . SER A 1 473 ? -27.742 -32.073 -41.282 1.00 50.72 473 SER A O 1
ATOM 3755 N N . LYS A 1 474 ? -26.332 -33.374 -42.485 1.00 53.06 474 LYS A N 1
ATOM 3756 C CA . LYS A 1 474 ? -27.136 -33.479 -43.703 1.00 53.06 474 LYS A CA 1
ATOM 3757 C C . LYS A 1 474 ? -27.834 -34.824 -43.721 1.00 53.06 474 LYS A C 1
ATOM 3759 O O . LYS A 1 474 ? -27.191 -35.796 -43.262 1.00 53.06 474 LYS A O 1
#

Foldseek 3Di:
DDDDDDDDDPPVVQVVLLVVQLVPADEDPCLCDLCNQVLQFDVFRFSLLSNVVVVVQQVVVLLLCVQFVPVPDNHDGSVQWPHHHWTAGLQGTFTWTDGVVAWTFGDDSQFRFKIAGLLFDCVNQVVPPVSLVVQLVDDFQDDQVLLQVSVVSSCVSVVHACVVQQWDRAWDKDFDWDQDPVRDTGTGQKMWTWTHHDPPDDDDIWIWIAGSVPRTTRMTGDPSGDHDDDDPCNQVSRVHDNPPLCCLQVPVHDFAPDPLVVVVLLVVQQVVVQLLCVLQVPPDDDRDDSVQFPDWDWDDRSQDIWIWTDGVVAWTFTDDNQGTAKIAGCVFDPVVCVVPVVVCVVQLPPPQADDPVLQQVQVVSSCVSVVHDCVLLQWDPDWDKDFDWDDDPDDPDIGGGQKIKTFTAHPPPCCVVVPPDTQKIWIAGSVVSTTRMIHHNRPSPDGHDDDPCSSVSRSSDNPPPPPDPPPPDD

Radius of gyration: 29.94 Å; Cα contacts (8 Å, |Δi|>4): 839; chains: 1; bounding box: 106×62×80 Å

Sequence (474 aa):
MVAALALPAATRDTDFQRQQLLQDAHQDPAATSPRAARLRYVPTNTLAFRDYALSVMLTQANHLNRQWQLGIAPQIATEHITRLDATPMVAGIAGGITVSNRFRFAFTEGKFVLYQDGLLCWQDTERDISQLKALSKQRSLLSLRQATEIAKQALRGLGLTPAQFRLMETPVTQQYSYTSVDEKAHPVPVFLVQWKPTPKAQFNTIRIEVSGLTKTVVAYENYLAPPLPLPTNYFQMLGISPDRGKWGAQFGYDPHHTAAFEHFARAYAVAQMNHLVQAWQLDYPRLLTTNDIAWFYAKPGTNAPFVCAGFTNRFYLQMMEGFVDLFEDRAHNQSLFSEDPSKLHSRAVMSRKLDEKTAIQLARDTLHRLGLDEKQLRLREPPTVTQVDFPGDKEDETVLLPLYTVAWHFPPGLERKFGEMKALGVQVSAVTKRAVMFANNCPWTPKLPLPTNYLEIIGVTNAPSEAGSKPASK

pLDDT: mean 87.52, std 13.86, range [32.84, 98.56]

Secondary structure (DSSP, 8-state):
---------SHHHHHHHHHHHHHSPBPPGGGGSTTTTTTTB-S---HHHHHHHHHHHHHHHHHHHHHHT-SS-SS--GGGEEEEEEEEETTEEEEEEEETTTEEEEEETTEEEEEEETTTSHHHHTT-HHHHHHHTTSPPS--HHHHHHHHHHHHHHTT--GGGGTB-SSPEEEEEEEE-TTS-EEEEEEEEEEEPBPTTS-S--EEEEEETTT-SEEEEE-TTSPPPPPPTTHHHHTTS-SSGGGHHHHHS------HHHHHHHHHHHHHHHHHHHHHTT---SS---GGGEEEEEEE--TT--EEEEEETTTEEEEEETTEEEEEEETTTSTHHHHH-THHHHHHHT---PPPHHHHHHHHHHHHHHTT--TTTTTPEEEEEEEEEEEE-SSTT-EEEEEEEEEEEEPPTT-HHHHTT--SEEEEEETTTTEEEEEEE--TTSPPPPPPTTHHHHTT---------------